Protein AF-A0A7X4BN79-F1 (afdb_monomer)

Structure (mmCIF, N/CA/C/O backbone):
data_AF-A0A7X4BN79-F1
#
_entry.id   AF-A0A7X4BN79-F1
#
loop_
_atom_site.group_PDB
_atom_site.id
_atom_site.type_symbol
_atom_site.label_atom_id
_atom_site.label_alt_id
_atom_site.label_comp_id
_atom_site.label_asym_id
_atom_site.label_entity_id
_atom_site.label_seq_id
_atom_site.pdbx_PDB_ins_code
_atom_site.Cartn_x
_atom_site.Cartn_y
_atom_site.Cartn_z
_atom_site.occupancy
_atom_site.B_iso_or_equiv
_atom_site.auth_seq_id
_atom_site.auth_comp_id
_atom_site.auth_asym_id
_atom_site.auth_atom_id
_atom_site.pdbx_PDB_model_num
ATOM 1 N N . MET A 1 1 ? 29.590 -3.305 -6.736 1.00 46.19 1 MET A N 1
ATOM 2 C CA . MET A 1 1 ? 28.223 -2.754 -6.629 1.00 46.19 1 MET A CA 1
ATOM 3 C C . MET A 1 1 ? 27.799 -2.898 -5.186 1.00 46.19 1 MET A C 1
ATOM 5 O O . MET A 1 1 ? 28.196 -3.879 -4.569 1.00 46.19 1 MET A O 1
ATOM 9 N N . ASP A 1 2 ? 27.095 -1.911 -4.641 1.00 60.75 2 ASP A N 1
ATOM 10 C CA . ASP A 1 2 ? 26.641 -1.957 -3.252 1.00 60.75 2 ASP A CA 1
ATOM 11 C C . ASP A 1 2 ? 25.696 -3.155 -3.046 1.00 60.75 2 ASP A C 1
ATOM 13 O O . ASP A 1 2 ? 24.818 -3.398 -3.881 1.00 60.75 2 ASP A O 1
ATOM 17 N N . ASN A 1 3 ? 25.885 -3.915 -1.963 1.00 74.88 3 ASN A N 1
ATOM 18 C CA . ASN A 1 3 ? 25.123 -5.138 -1.662 1.00 74.88 3 ASN A CA 1
ATOM 19 C C . ASN A 1 3 ? 23.605 -4.853 -1.661 1.00 74.88 3 ASN A C 1
ATOM 21 O O . ASN A 1 3 ? 22.794 -5.664 -2.099 1.00 74.88 3 ASN A O 1
ATOM 25 N N . TYR A 1 4 ? 23.219 -3.638 -1.263 1.00 79.62 4 TYR A N 1
ATOM 26 C CA . TYR A 1 4 ? 21.832 -3.183 -1.265 1.00 79.62 4 TYR A CA 1
ATOM 27 C C . TYR A 1 4 ? 21.208 -3.062 -2.667 1.00 79.62 4 TYR A C 1
ATOM 29 O O . TYR A 1 4 ? 20.082 -3.519 -2.884 1.00 79.62 4 TYR A O 1
ATOM 37 N N . GLN A 1 5 ? 21.916 -2.467 -3.632 1.00 80.50 5 GLN A N 1
ATOM 38 C CA . GLN A 1 5 ? 21.390 -2.284 -4.991 1.00 80.50 5 GLN A CA 1
ATOM 39 C C . GLN A 1 5 ? 21.230 -3.624 -5.711 1.00 80.50 5 GLN A C 1
ATOM 41 O O . GLN A 1 5 ? 20.248 -3.833 -6.424 1.00 80.50 5 GLN A O 1
ATOM 46 N N . GLN A 1 6 ? 22.169 -4.547 -5.492 1.00 84.81 6 GLN A N 1
ATOM 47 C CA . GLN A 1 6 ? 22.072 -5.899 -6.029 1.00 84.81 6 GLN A CA 1
ATOM 48 C C . GLN A 1 6 ? 20.862 -6.645 -5.450 1.00 84.81 6 GLN A C 1
ATOM 50 O O . GLN A 1 6 ? 20.043 -7.145 -6.215 1.00 84.81 6 GLN A O 1
ATOM 55 N N . ARG A 1 7 ? 20.682 -6.633 -4.124 1.00 85.12 7 ARG A N 1
ATOM 56 C CA . ARG A 1 7 ? 19.516 -7.255 -3.472 1.00 85.12 7 ARG A CA 1
ATOM 57 C C . ARG A 1 7 ? 18.189 -6.640 -3.919 1.00 85.12 7 ARG A C 1
ATOM 59 O O . ARG A 1 7 ? 17.209 -7.351 -4.107 1.00 85.12 7 ARG A O 1
ATOM 66 N N . SER A 1 8 ? 18.150 -5.322 -4.119 1.00 87.94 8 SER A N 1
ATOM 67 C CA . SER A 1 8 ? 16.956 -4.636 -4.637 1.00 87.94 8 SER A CA 1
ATOM 68 C C . SER A 1 8 ? 16.609 -5.110 -6.050 1.00 87.94 8 SER A C 1
ATOM 70 O O . SER A 1 8 ? 15.438 -5.312 -6.366 1.00 87.94 8 SER A O 1
ATOM 72 N N . ARG A 1 9 ? 17.627 -5.346 -6.888 1.00 90.56 9 ARG A N 1
ATOM 73 C CA . ARG A 1 9 ? 17.457 -5.916 -8.228 1.00 90.56 9 ARG A CA 1
ATOM 74 C C . ARG A 1 9 ? 16.974 -7.365 -8.181 1.00 90.56 9 ARG A C 1
ATOM 76 O O . ARG A 1 9 ? 16.072 -7.708 -8.934 1.00 90.56 9 ARG A O 1
ATOM 83 N N . GLU A 1 10 ? 17.542 -8.193 -7.310 1.00 90.38 10 GLU A N 1
ATOM 84 C CA . GLU A 1 10 ? 17.120 -9.589 -7.128 1.00 90.38 10 GLU A CA 1
ATOM 85 C C . GLU A 1 10 ? 15.660 -9.676 -6.654 1.00 90.38 10 GLU A C 1
ATOM 87 O O . GLU A 1 10 ? 14.883 -10.472 -7.180 1.00 90.38 10 GLU A O 1
ATOM 92 N N . LEU A 1 11 ? 15.253 -8.809 -5.721 1.00 91.50 11 LEU A N 1
ATOM 93 C CA . LEU A 1 11 ? 13.864 -8.722 -5.267 1.00 91.50 11 LEU A CA 1
ATOM 94 C C . LEU A 1 11 ? 12.917 -8.275 -6.392 1.00 91.50 11 LEU A C 1
ATOM 96 O O . LEU A 1 11 ? 11.863 -8.879 -6.573 1.00 91.50 11 LEU A O 1
ATOM 100 N N . ALA A 1 12 ? 13.298 -7.258 -7.171 1.00 92.81 12 ALA A N 1
ATOM 101 C CA . ALA A 1 12 ? 12.530 -6.833 -8.340 1.00 92.81 12 ALA A CA 1
ATOM 102 C C . ALA A 1 12 ? 12.382 -7.966 -9.365 1.00 92.81 12 ALA A C 1
ATOM 104 O O . ALA A 1 12 ? 11.285 -8.202 -9.858 1.00 92.81 12 ALA A O 1
ATOM 105 N N . GLN A 1 13 ? 13.461 -8.700 -9.645 1.00 92.44 13 GLN A N 1
ATOM 106 C CA . GLN A 1 13 ? 13.437 -9.826 -10.575 1.00 92.44 13 GLN A CA 1
ATOM 107 C C . GLN A 1 13 ? 12.489 -10.940 -10.114 1.00 92.44 13 GLN A C 1
ATOM 109 O O . GLN A 1 13 ? 11.755 -11.475 -10.933 1.00 92.44 13 GLN A O 1
ATOM 114 N N . ARG A 1 14 ? 12.464 -11.264 -8.815 1.00 92.94 14 ARG A N 1
ATOM 115 C CA . ARG A 1 14 ? 11.519 -12.247 -8.255 1.00 92.94 14 ARG A CA 1
ATOM 116 C C . ARG A 1 14 ? 10.070 -11.767 -8.279 1.00 92.94 14 ARG A C 1
ATOM 118 O O . ARG A 1 14 ? 9.158 -12.572 -8.436 1.00 92.94 14 ARG A O 1
ATOM 125 N N . PHE A 1 15 ? 9.852 -10.466 -8.092 1.00 93.31 15 PHE A N 1
ATOM 126 C CA . PHE A 1 15 ? 8.513 -9.887 -8.122 1.00 93.31 15 PHE A CA 1
ATOM 127 C C . PHE A 1 15 ? 7.919 -9.884 -9.533 1.00 93.31 15 PHE A C 1
ATOM 129 O O . PHE A 1 15 ? 6.741 -10.202 -9.694 1.00 93.31 15 PHE A O 1
ATOM 136 N N . LEU A 1 16 ? 8.705 -9.489 -10.537 1.00 94.00 16 LEU A N 1
ATOM 137 C CA . LEU A 1 16 ? 8.272 -9.343 -11.926 1.00 94.00 16 LEU A CA 1
ATOM 138 C C . LEU A 1 16 ? 7.924 -10.702 -12.542 1.00 94.00 16 LEU A C 1
ATOM 140 O O . LEU A 1 16 ? 8.756 -11.600 -12.577 1.00 94.00 16 LEU A O 1
ATOM 144 N N . GLN A 1 17 ? 6.712 -10.835 -13.081 1.00 92.56 17 GLN A N 1
ATOM 145 C CA . GLN A 1 17 ? 6.265 -12.068 -13.739 1.00 92.56 17 GLN A CA 1
ATOM 146 C C . GLN A 1 17 ? 5.991 -11.868 -15.227 1.00 92.56 17 GLN A C 1
ATOM 148 O O . GLN A 1 17 ? 6.150 -12.804 -16.010 1.00 92.56 17 GLN A O 1
ATOM 153 N N . THR A 1 18 ? 5.576 -10.664 -15.630 1.00 94.25 18 THR A N 1
ATOM 154 C CA . THR A 1 18 ? 5.052 -10.421 -16.979 1.00 94.25 18 THR A CA 1
ATOM 155 C C . THR A 1 18 ? 5.588 -9.141 -17.616 1.00 94.25 18 THR A C 1
ATOM 157 O O . THR A 1 18 ? 5.612 -8.069 -17.007 1.00 94.25 18 THR A O 1
ATOM 160 N N . ALA A 1 19 ? 5.955 -9.243 -18.890 1.00 94.62 19 ALA A N 1
ATOM 161 C CA . ALA A 1 19 ? 6.278 -8.126 -19.761 1.00 94.62 19 ALA A CA 1
ATOM 162 C C . ALA A 1 19 ? 5.465 -8.219 -21.059 1.00 94.62 19 ALA A C 1
ATOM 164 O O . ALA A 1 19 ? 5.173 -9.314 -21.547 1.00 94.62 19 ALA A O 1
ATOM 165 N N . VAL A 1 20 ? 5.107 -7.075 -21.637 1.00 93.44 20 VAL A N 1
ATOM 166 C CA . VAL A 1 20 ? 4.515 -7.018 -22.977 1.00 93.44 20 VAL A CA 1
ATOM 167 C C . VAL A 1 20 ? 5.289 -6.057 -23.863 1.00 93.44 20 VAL A C 1
ATOM 169 O O . VAL A 1 20 ? 5.589 -4.937 -23.457 1.00 93.44 20 VAL A O 1
ATOM 172 N N . VAL A 1 21 ? 5.595 -6.493 -25.080 1.00 92.31 21 VAL A N 1
ATOM 173 C CA . VAL A 1 21 ? 6.185 -5.672 -26.136 1.00 92.31 21 VAL A CA 1
ATOM 174 C C . VAL A 1 21 ? 5.104 -5.372 -27.166 1.00 92.31 21 VAL A C 1
ATOM 176 O O . VAL A 1 21 ? 4.491 -6.287 -27.718 1.00 92.31 21 VAL A O 1
ATOM 179 N N . VAL A 1 22 ? 4.863 -4.091 -27.420 1.00 89.19 22 VAL A N 1
ATOM 180 C CA . VAL A 1 22 ? 3.901 -3.626 -28.418 1.00 89.19 22 VAL A CA 1
ATOM 181 C C . VAL A 1 22 ? 4.666 -3.061 -29.608 1.00 89.19 22 VAL A C 1
ATOM 183 O O . VAL A 1 22 ? 5.315 -2.022 -29.488 1.00 89.19 22 VAL A O 1
ATOM 186 N N . ASP A 1 23 ? 4.580 -3.757 -30.742 1.00 84.44 23 ASP A N 1
ATOM 187 C CA . ASP A 1 23 ? 5.214 -3.382 -32.012 1.00 84.44 23 ASP A CA 1
ATOM 188 C C . ASP A 1 23 ? 4.282 -3.722 -33.192 1.00 84.44 23 ASP A C 1
ATOM 190 O O . ASP A 1 23 ? 3.639 -4.775 -33.225 1.00 84.44 23 ASP A O 1
ATOM 194 N N . ASP A 1 24 ? 4.221 -2.839 -34.187 1.00 73.19 24 ASP A N 1
ATOM 195 C CA . ASP A 1 24 ? 3.476 -3.032 -35.436 1.00 73.19 24 ASP A CA 1
ATOM 196 C C . ASP A 1 24 ? 3.992 -4.215 -36.258 1.00 73.19 24 ASP A C 1
ATOM 198 O O . ASP A 1 24 ? 3.230 -4.840 -36.996 1.00 73.19 24 ASP A O 1
ATOM 202 N N . LYS A 1 25 ? 5.286 -4.530 -36.136 1.00 64.56 25 LYS A N 1
ATOM 203 C CA . LYS A 1 25 ? 5.960 -5.591 -36.900 1.00 64.56 25 LYS A CA 1
ATOM 204 C C . LYS A 1 25 ? 6.226 -6.851 -36.078 1.00 64.56 25 LYS A C 1
ATOM 206 O O . LYS A 1 25 ? 7.009 -7.694 -36.495 1.00 64.56 25 LYS A O 1
ATOM 211 N N . ALA A 1 26 ? 5.503 -7.013 -34.970 1.00 53.38 26 ALA A N 1
ATOM 212 C CA . ALA A 1 26 ? 5.593 -8.110 -34.003 1.00 53.38 26 ALA A CA 1
ATOM 213 C C . ALA A 1 26 ? 5.410 -9.543 -34.546 1.00 53.38 26 ALA A C 1
ATOM 215 O O . ALA A 1 26 ? 5.510 -10.498 -33.771 1.00 53.38 26 ALA A O 1
ATOM 216 N N . TYR A 1 27 ? 5.146 -9.735 -35.841 1.00 51.75 27 TYR A N 1
ATOM 217 C CA . TYR A 1 27 ? 5.262 -11.065 -36.415 1.00 51.75 27 TYR A CA 1
ATOM 218 C C . TYR A 1 27 ? 6.731 -11.458 -36.349 1.00 51.75 27 TYR A C 1
ATOM 220 O O . TYR A 1 27 ? 7.568 -10.892 -37.054 1.00 51.75 27 TYR A O 1
ATOM 228 N N . MET A 1 28 ? 7.027 -12.457 -35.508 1.00 45.34 28 MET A N 1
ATOM 229 C CA . MET A 1 28 ? 8.225 -13.263 -35.696 1.00 45.34 28 MET A CA 1
ATOM 230 C C . MET A 1 28 ? 8.321 -13.532 -37.189 1.00 45.34 28 MET A C 1
ATOM 232 O O . MET A 1 28 ? 7.304 -13.858 -37.811 1.00 45.34 28 MET A O 1
ATOM 236 N N . ALA A 1 29 ? 9.505 -13.350 -37.763 1.00 39.25 29 ALA A N 1
ATOM 237 C CA . ALA A 1 29 ? 9.776 -13.901 -39.069 1.00 39.25 29 ALA A CA 1
ATOM 238 C C . ALA A 1 29 ? 9.535 -15.413 -38.947 1.00 39.25 29 ALA A C 1
ATOM 240 O O . ALA A 1 29 ? 10.438 -16.165 -38.596 1.00 39.25 29 ALA A O 1
ATOM 241 N N . LEU A 1 30 ? 8.288 -15.854 -39.172 1.00 34.09 30 LEU A N 1
ATOM 242 C CA . LEU A 1 30 ? 8.013 -17.152 -39.748 1.00 34.09 30 LEU A CA 1
ATOM 243 C C . LEU A 1 30 ? 8.994 -17.191 -40.892 1.00 34.09 30 LEU A C 1
ATOM 245 O O . LEU A 1 30 ? 8.946 -16.278 -41.727 1.00 34.09 30 LEU A O 1
ATOM 249 N N . GLU A 1 31 ? 9.954 -18.110 -40.774 1.00 37.31 31 GLU A N 1
ATOM 250 C CA . GLU A 1 31 ? 11.039 -18.319 -41.717 1.00 37.31 31 GLU A CA 1
ATOM 251 C C . GLU A 1 31 ? 10.537 -17.877 -43.073 1.00 37.31 31 GLU A C 1
ATOM 253 O O . GLU A 1 31 ? 9.531 -18.420 -43.542 1.00 37.31 31 GLU A O 1
ATOM 258 N N . GLN A 1 32 ? 11.126 -16.790 -43.594 1.00 35.88 32 GLN A N 1
ATOM 259 C CA . GLN A 1 32 ? 10.788 -16.314 -44.923 1.00 35.88 32 GLN A CA 1
ATOM 260 C C . GLN A 1 32 ? 10.707 -17.556 -45.772 1.00 35.88 32 GLN A C 1
ATOM 262 O O . GLN A 1 32 ? 11.681 -18.309 -45.814 1.00 35.88 32 GLN A O 1
ATOM 267 N N . ASP A 1 33 ? 9.510 -17.782 -46.304 1.00 36.81 33 ASP A N 1
ATOM 268 C CA . ASP A 1 33 ? 9.202 -18.831 -47.241 1.00 36.81 33 ASP A CA 1
ATOM 269 C C . ASP A 1 33 ? 10.417 -18.931 -48.158 1.00 36.81 33 ASP A C 1
ATOM 271 O O . ASP A 1 33 ? 10.628 -18.081 -49.028 1.00 36.81 33 ASP A O 1
ATOM 275 N N . ASN A 1 34 ? 11.269 -19.934 -47.919 1.00 43.09 34 ASN A N 1
ATOM 276 C CA . ASN A 1 34 ? 12.250 -20.380 -48.888 1.00 43.09 34 ASN A CA 1
ATOM 277 C C . ASN A 1 34 ? 11.426 -21.100 -49.957 1.00 43.09 34 ASN A C 1
ATOM 279 O O . ASN A 1 34 ? 11.611 -22.288 -50.222 1.00 43.09 34 ASN A O 1
ATOM 283 N N . GLY A 1 35 ? 10.464 -20.376 -50.536 1.00 41.34 35 GLY A N 1
ATOM 284 C CA . GLY A 1 35 ? 9.802 -20.735 -51.756 1.00 41.34 35 GLY A CA 1
ATOM 285 C C . GLY A 1 35 ? 10.939 -20.983 -52.734 1.00 41.34 35 GLY A C 1
ATOM 286 O O . GLY A 1 35 ? 11.839 -20.141 -52.837 1.00 41.34 35 GLY A O 1
ATOM 287 N N . PRO A 1 36 ? 10.983 -22.162 -53.367 1.00 44.84 36 PRO A N 1
ATOM 288 C CA . PRO A 1 36 ? 12.120 -22.558 -54.173 1.00 44.84 36 PRO A CA 1
ATOM 289 C C . PRO A 1 36 ? 12.396 -21.465 -55.205 1.00 44.84 36 PRO A C 1
ATOM 291 O O . PRO A 1 36 ? 11.591 -21.206 -56.099 1.00 44.84 36 PRO A O 1
ATOM 294 N N . THR A 1 37 ? 13.538 -20.796 -55.068 1.00 48.88 37 THR A N 1
ATOM 295 C CA . THR A 1 37 ? 14.035 -19.820 -56.033 1.00 48.88 37 THR A CA 1
ATOM 296 C C . THR A 1 37 ? 14.620 -20.579 -57.215 1.00 48.88 37 THR A C 1
ATOM 298 O O . THR A 1 37 ? 15.827 -20.678 -57.404 1.00 48.88 37 THR A O 1
ATOM 301 N N . GLY A 1 38 ? 13.737 -21.164 -58.020 1.00 56.00 38 GLY A N 1
ATOM 302 C CA . GLY A 1 38 ? 14.101 -21.760 -59.295 1.00 56.00 38 GLY A CA 1
ATOM 303 C C . GLY A 1 38 ? 12.988 -22.625 -59.883 1.00 56.00 38 GLY A C 1
ATOM 304 O O . GLY A 1 38 ? 12.274 -23.295 -59.136 1.00 56.00 38 GLY A O 1
ATOM 305 N N . PRO A 1 39 ? 12.825 -22.648 -61.218 1.00 54.62 39 PRO A N 1
ATOM 306 C CA . PRO A 1 39 ? 12.016 -23.676 -61.856 1.00 54.62 39 PRO A CA 1
ATOM 307 C C . PRO A 1 39 ? 12.595 -25.055 -61.515 1.00 54.62 39 PRO A C 1
ATOM 309 O O . PRO A 1 39 ? 13.812 -25.234 -61.471 1.00 54.62 39 PRO A O 1
ATOM 312 N N . VAL A 1 40 ? 11.720 -26.030 -61.273 1.00 49.50 40 VAL A N 1
ATOM 313 C CA . VAL A 1 40 ? 12.104 -27.425 -61.033 1.00 49.50 40 VAL A CA 1
ATOM 314 C C . VAL A 1 40 ? 12.862 -27.938 -62.261 1.00 49.50 40 VAL A C 1
ATOM 316 O O . VAL A 1 40 ? 12.280 -28.085 -63.334 1.00 49.50 40 VAL A O 1
ATOM 319 N N . VAL A 1 41 ? 14.164 -28.184 -62.113 1.00 58.03 41 VAL A N 1
ATOM 320 C CA . VAL A 1 41 ? 15.000 -28.817 -63.139 1.00 58.03 41 VAL A CA 1
ATOM 321 C C . VAL A 1 41 ? 15.097 -30.305 -62.815 1.00 58.03 41 VAL A C 1
ATOM 323 O O . VAL A 1 41 ? 15.499 -30.678 -61.713 1.00 58.03 41 VAL A O 1
ATOM 326 N N . GLU A 1 42 ? 14.726 -31.161 -63.767 1.00 45.97 42 GLU A N 1
ATOM 327 C CA . GLU A 1 42 ? 14.923 -32.607 -63.644 1.00 45.97 42 GLU A CA 1
ATOM 328 C C . GLU A 1 42 ? 16.422 -32.934 -63.498 1.00 45.97 42 GLU A C 1
ATOM 330 O O . GLU A 1 42 ? 17.254 -32.377 -64.223 1.00 45.97 42 GLU A O 1
ATOM 335 N N . PRO A 1 43 ? 16.805 -33.835 -62.576 1.00 38.03 43 PRO A N 1
ATOM 336 C CA . PRO A 1 43 ? 18.206 -34.125 -62.315 1.00 38.03 43 PRO A CA 1
ATOM 337 C C . PRO A 1 43 ? 18.831 -34.849 -63.515 1.00 38.03 43 PRO A C 1
ATOM 339 O O . PRO A 1 43 ? 18.621 -36.043 -63.725 1.00 38.03 43 PRO A O 1
ATOM 342 N N . SER A 1 44 ? 19.639 -34.127 -64.294 1.00 38.41 44 SER A N 1
ATOM 343 C CA . SER A 1 44 ? 20.489 -34.717 -65.328 1.00 38.41 44 SER A CA 1
ATOM 344 C C . SER A 1 44 ? 21.827 -35.165 -64.733 1.00 38.41 44 SER A C 1
ATOM 346 O O . SER A 1 44 ? 22.442 -34.510 -63.890 1.00 38.41 44 SER A O 1
ATOM 348 N N . ARG A 1 45 ? 22.258 -36.358 -65.140 1.00 43.25 45 ARG A N 1
ATOM 349 C CA . ARG A 1 45 ? 23.421 -37.060 -64.599 1.00 43.25 45 ARG A CA 1
ATOM 350 C C . ARG A 1 45 ? 24.692 -36.588 -65.309 1.00 43.25 45 ARG A C 1
ATOM 352 O O . ARG A 1 45 ? 25.137 -37.230 -66.254 1.00 43.25 45 ARG A O 1
ATOM 359 N N . SER A 1 46 ? 25.305 -35.508 -64.831 1.00 33.22 46 SER A N 1
ATOM 360 C CA . SER A 1 46 ? 26.700 -35.179 -65.161 1.00 33.22 46 SER A CA 1
ATOM 361 C C . SER A 1 46 ? 27.371 -34.357 -64.061 1.00 33.22 46 SER A C 1
ATOM 363 O O . SER A 1 46 ? 26.846 -33.350 -63.598 1.00 33.22 46 SER A O 1
ATOM 365 N N . GLN A 1 47 ? 28.545 -34.830 -63.646 1.00 41.75 47 GLN A N 1
ATOM 366 C CA . GLN A 1 47 ? 29.450 -34.209 -62.681 1.00 41.75 47 GLN A CA 1
ATOM 367 C C . GLN A 1 47 ? 29.951 -32.857 -63.209 1.00 41.75 47 GLN A C 1
ATOM 369 O O . GLN A 1 47 ? 30.361 -32.793 -64.361 1.00 41.75 47 GLN A O 1
ATOM 374 N N . THR A 1 48 ? 29.948 -31.801 -62.388 1.00 30.44 48 THR A N 1
ATOM 375 C CA . THR A 1 48 ? 31.139 -31.086 -61.869 1.00 30.44 48 THR A CA 1
ATOM 376 C C . THR A 1 48 ? 30.644 -29.982 -60.921 1.00 30.44 48 THR A C 1
ATOM 378 O O . THR A 1 48 ? 29.867 -29.125 -61.328 1.00 30.44 48 THR A O 1
ATOM 381 N N . ALA A 1 49 ? 31.065 -29.996 -59.654 1.00 31.94 49 ALA A N 1
ATOM 382 C CA . ALA A 1 49 ? 30.793 -28.911 -58.713 1.00 31.94 49 ALA A CA 1
ATOM 383 C C . ALA A 1 49 ? 31.876 -27.831 -58.861 1.00 31.94 49 ALA A C 1
ATOM 385 O O . ALA A 1 49 ? 33.040 -28.084 -58.552 1.00 31.94 49 ALA A O 1
ATOM 386 N N . SER A 1 50 ? 31.503 -26.635 -59.316 1.00 31.39 50 SER A N 1
ATOM 387 C CA . SER A 1 50 ? 32.330 -25.430 -59.208 1.00 31.39 50 SER A CA 1
ATOM 388 C C . SER A 1 50 ? 31.662 -24.471 -58.229 1.00 31.39 50 SER A C 1
ATOM 390 O O . SER A 1 50 ? 30.600 -23.925 -58.519 1.00 31.39 50 SER A O 1
ATOM 392 N N . GLY A 1 51 ? 32.266 -24.301 -57.053 1.00 37.09 51 GLY A N 1
ATOM 393 C CA . GLY A 1 51 ? 31.807 -23.342 -56.056 1.00 37.09 51 GLY A CA 1
ATOM 394 C C . GLY A 1 51 ? 31.990 -21.908 -56.546 1.00 37.09 51 GLY A C 1
ATOM 395 O O . GLY A 1 51 ? 33.092 -21.517 -56.931 1.00 37.09 51 GLY A O 1
ATOM 396 N N . GLN A 1 52 ? 30.920 -21.120 -56.484 1.00 29.45 52 GLN A N 1
ATOM 397 C CA . GLN A 1 52 ? 30.988 -19.666 -56.522 1.00 29.45 52 GLN A CA 1
ATOM 398 C C . GLN A 1 52 ? 30.327 -19.109 -55.262 1.00 29.45 52 GLN A C 1
ATOM 400 O O . GLN A 1 52 ? 29.152 -19.331 -54.989 1.00 29.45 52 GLN A O 1
ATOM 405 N N . ASN A 1 53 ? 31.160 -18.428 -54.474 1.00 35.53 53 ASN A N 1
ATOM 406 C CA . ASN A 1 53 ? 30.776 -17.550 -53.380 1.00 35.53 53 ASN A CA 1
ATOM 407 C C . ASN A 1 53 ? 29.969 -16.378 -53.947 1.00 35.53 53 ASN A C 1
ATOM 409 O O . ASN A 1 53 ? 30.569 -15.424 -54.445 1.00 35.53 53 ASN A O 1
ATOM 413 N N . ASP A 1 54 ? 28.648 -16.408 -53.796 1.00 28.98 54 ASP A N 1
ATOM 414 C CA . ASP A 1 54 ? 27.807 -15.232 -54.004 1.00 28.98 54 ASP A CA 1
ATOM 415 C C . ASP A 1 54 ? 27.292 -14.687 -52.669 1.00 28.98 54 ASP A C 1
ATOM 417 O O . ASP A 1 54 ? 26.337 -15.157 -52.063 1.00 28.98 54 ASP A O 1
ATOM 421 N N . ARG A 1 55 ? 28.057 -13.693 -52.206 1.00 28.25 55 ARG A N 1
ATOM 422 C CA . ARG A 1 55 ? 27.644 -12.435 -51.571 1.00 28.25 55 ARG A CA 1
ATOM 423 C C . ARG A 1 55 ? 26.251 -12.426 -50.922 1.00 28.25 55 ARG A C 1
ATOM 425 O O . ARG A 1 55 ? 25.240 -12.274 -51.599 1.00 28.25 55 ARG A O 1
ATOM 432 N N . ASN A 1 56 ? 26.255 -12.395 -49.586 1.00 26.05 56 ASN A N 1
ATOM 433 C CA . ASN A 1 56 ? 25.142 -11.921 -48.759 1.00 26.05 56 ASN A CA 1
ATOM 434 C C . ASN A 1 56 ? 24.533 -10.631 -49.346 1.00 26.05 56 ASN A C 1
ATOM 436 O O . ASN A 1 56 ? 25.255 -9.633 -49.470 1.00 26.05 56 ASN A O 1
ATOM 440 N N . PRO A 1 57 ? 23.224 -10.588 -49.646 1.00 29.98 57 PRO A N 1
ATOM 441 C CA . PRO A 1 57 ? 22.539 -9.327 -49.856 1.00 29.98 57 PRO A CA 1
ATOM 442 C C . PRO A 1 57 ? 22.510 -8.584 -48.519 1.00 29.98 57 PRO A C 1
ATOM 444 O O . PRO A 1 57 ? 22.072 -9.118 -47.500 1.00 29.98 57 PRO A O 1
ATOM 447 N N . ALA A 1 58 ? 23.003 -7.348 -48.515 1.00 28.61 58 ALA A N 1
ATOM 448 C CA . ALA A 1 58 ? 22.894 -6.447 -47.381 1.00 28.61 58 ALA A CA 1
ATOM 449 C C . ALA A 1 58 ? 21.410 -6.226 -47.045 1.00 28.61 58 ALA A C 1
ATOM 451 O O . ALA A 1 58 ? 20.701 -5.521 -47.764 1.00 28.61 58 ALA A O 1
ATOM 452 N N . GLY A 1 59 ? 20.944 -6.828 -45.951 1.00 29.08 59 GLY A N 1
ATOM 453 C CA . GLY A 1 59 ? 19.615 -6.583 -45.409 1.00 29.08 59 GLY A CA 1
ATOM 454 C C . GLY A 1 59 ? 19.466 -5.111 -45.033 1.00 29.08 59 GLY A C 1
ATOM 455 O O . GLY A 1 59 ? 20.088 -4.631 -44.088 1.00 29.08 59 GLY A O 1
ATOM 456 N N . HIS A 1 60 ? 18.640 -4.379 -45.777 1.00 28.86 60 HIS A N 1
ATOM 457 C CA . HIS A 1 60 ? 18.120 -3.083 -45.351 1.00 28.86 60 HIS A CA 1
ATOM 458 C C . HIS A 1 60 ? 17.086 -3.309 -44.240 1.00 28.86 60 HIS A C 1
ATOM 460 O O . HIS A 1 60 ? 15.880 -3.313 -44.477 1.00 28.86 60 HIS A O 1
ATOM 466 N N . GLY A 1 61 ? 17.566 -3.514 -43.012 1.00 32.88 61 GLY A N 1
ATOM 467 C CA . GLY A 1 61 ? 16.740 -3.421 -41.814 1.00 32.88 61 GLY A CA 1
ATOM 468 C C . GLY A 1 61 ? 16.283 -1.975 -41.633 1.00 32.88 61 GLY A C 1
ATOM 469 O O . GLY A 1 61 ? 17.093 -1.078 -41.405 1.00 32.88 61 GLY A O 1
ATOM 470 N N . SER A 1 62 ? 14.984 -1.724 -41.784 1.00 39.16 62 SER A N 1
ATOM 471 C CA . SER A 1 62 ? 14.379 -0.429 -41.464 1.00 39.16 62 SER A CA 1
ATOM 472 C C . SER A 1 62 ? 14.701 -0.060 -40.010 1.00 39.16 62 SER A C 1
ATOM 474 O O . SER A 1 62 ? 14.377 -0.827 -39.106 1.00 39.16 62 SER A O 1
ATOM 476 N N . ARG A 1 63 ? 15.273 1.135 -39.781 1.00 41.72 63 ARG A N 1
ATOM 477 C CA . ARG A 1 63 ? 15.598 1.726 -38.458 1.00 41.72 63 ARG A CA 1
ATOM 478 C C . ARG A 1 63 ? 14.421 1.793 -37.464 1.00 41.72 63 ARG A C 1
ATOM 480 O O . ARG A 1 63 ? 14.611 2.194 -36.320 1.00 41.72 63 ARG A O 1
ATOM 487 N N . HIS A 1 64 ? 13.220 1.418 -37.897 1.00 46.62 64 HIS A N 1
ATOM 488 C CA . HIS A 1 64 ? 11.978 1.548 -37.147 1.00 46.62 64 HIS A CA 1
ATOM 489 C C . HIS A 1 64 ? 11.378 0.215 -36.679 1.00 46.62 64 HIS A C 1
ATOM 491 O O . HIS A 1 64 ? 10.427 0.259 -35.922 1.00 46.62 64 HIS A O 1
ATOM 497 N N . SER A 1 65 ? 11.909 -0.957 -37.053 1.00 55.12 65 SER A N 1
ATOM 498 C CA . SER A 1 65 ? 11.392 -2.245 -36.539 1.00 55.12 65 SER A CA 1
ATOM 499 C C . SER A 1 65 ? 12.045 -2.601 -35.202 1.00 55.12 65 SER A C 1
ATOM 501 O O . SER A 1 65 ? 13.241 -2.356 -35.040 1.00 55.12 65 SER A O 1
ATOM 503 N N . LEU A 1 66 ? 11.304 -3.144 -34.234 1.00 60.22 66 LEU A N 1
ATOM 504 C CA . LEU A 1 66 ? 11.890 -3.800 -33.063 1.00 60.22 66 LEU A CA 1
ATOM 505 C C . LEU A 1 66 ? 12.059 -5.291 -33.384 1.00 60.22 66 LEU A C 1
ATOM 507 O O . LEU A 1 66 ? 11.091 -5.964 -33.717 1.00 60.22 66 LEU A O 1
ATOM 511 N N . ASP A 1 67 ? 13.279 -5.825 -33.303 1.00 67.81 67 ASP A N 1
ATOM 512 C CA . ASP A 1 67 ? 13.441 -7.281 -33.294 1.00 67.81 67 ASP A CA 1
ATOM 513 C C . ASP A 1 67 ? 13.025 -7.792 -31.911 1.00 67.81 67 ASP A C 1
ATOM 515 O O . ASP A 1 67 ? 13.720 -7.585 -30.913 1.00 67.81 67 ASP A O 1
ATOM 519 N N . ALA A 1 68 ? 11.839 -8.392 -31.835 1.00 72.69 68 ALA A N 1
ATOM 520 C CA . ALA A 1 68 ? 11.268 -8.841 -30.574 1.00 72.69 68 ALA A CA 1
ATOM 521 C C . ALA A 1 68 ? 11.955 -10.105 -30.025 1.00 72.69 68 ALA A C 1
ATOM 523 O O . ALA A 1 68 ? 11.885 -10.351 -28.821 1.00 72.69 68 ALA A O 1
ATOM 524 N N . GLY A 1 69 ? 12.647 -10.888 -30.864 1.00 78.38 69 GLY A N 1
ATOM 525 C CA . GLY A 1 69 ? 13.294 -12.141 -30.459 1.00 78.38 69 GLY A CA 1
ATOM 526 C C . GLY A 1 69 ? 14.330 -11.963 -29.337 1.00 78.38 69 GLY A C 1
ATOM 527 O O . GLY A 1 69 ? 14.195 -12.594 -28.285 1.00 78.38 69 GLY A O 1
ATOM 528 N N . PRO A 1 70 ? 15.325 -11.070 -29.494 1.00 83.94 70 PRO A N 1
ATOM 529 C CA . PRO A 1 70 ? 16.307 -10.765 -28.452 1.00 83.94 70 PRO A CA 1
ATOM 530 C C . PRO A 1 70 ? 15.683 -10.285 -27.135 1.00 83.94 70 PRO A C 1
ATOM 532 O O . PRO A 1 70 ? 16.143 -10.672 -26.061 1.00 83.94 70 PRO A O 1
ATOM 535 N N . VAL A 1 71 ? 14.618 -9.478 -27.209 1.00 86.00 71 VAL A N 1
ATOM 536 C CA . VAL A 1 71 ? 13.905 -8.959 -26.030 1.00 86.00 71 VAL A CA 1
ATOM 537 C C . VAL A 1 71 ? 13.195 -10.094 -25.287 1.00 86.00 71 VAL A C 1
ATOM 539 O O . VAL A 1 71 ? 13.295 -10.184 -24.065 1.00 86.00 71 VAL A O 1
ATOM 542 N N . ILE A 1 72 ? 12.510 -10.986 -26.013 1.00 87.38 72 ILE A N 1
ATOM 543 C CA . ILE A 1 72 ? 11.836 -12.162 -25.441 1.00 87.38 72 ILE A CA 1
ATOM 544 C C . ILE A 1 72 ? 12.844 -13.076 -24.742 1.00 87.38 72 ILE A C 1
ATOM 546 O O . ILE A 1 72 ? 12.629 -13.444 -23.588 1.00 87.38 72 ILE A O 1
ATOM 550 N N . ASN A 1 73 ? 13.945 -13.416 -25.418 1.00 87.62 73 ASN A N 1
ATOM 551 C CA . ASN A 1 73 ? 14.961 -14.314 -24.867 1.00 87.62 73 ASN A CA 1
ATOM 552 C C . ASN A 1 73 ? 15.578 -13.735 -23.588 1.00 87.62 73 ASN A C 1
ATOM 554 O O . ASN A 1 73 ? 15.668 -14.429 -22.579 1.00 87.62 73 ASN A O 1
ATOM 558 N N . SER A 1 74 ? 15.909 -12.443 -23.596 1.00 91.00 74 SER A N 1
ATOM 559 C CA . SER A 1 74 ? 16.491 -11.761 -22.438 1.00 91.00 74 SER A CA 1
ATOM 560 C C . SER A 1 74 ? 15.506 -11.642 -21.260 1.00 91.00 74 SER A C 1
ATOM 562 O O . SER A 1 74 ? 15.891 -11.865 -20.113 1.00 91.00 74 SER A O 1
ATOM 564 N N . PHE A 1 75 ? 14.206 -11.411 -21.498 1.00 93.94 75 PHE A N 1
ATOM 565 C CA . PHE A 1 75 ? 13.199 -11.525 -20.429 1.00 93.94 75 PHE A CA 1
ATOM 566 C C . PHE A 1 75 ? 13.061 -12.960 -19.896 1.00 93.94 75 PHE A C 1
ATOM 568 O O . PHE A 1 75 ? 12.959 -13.149 -18.683 1.00 93.94 75 PHE A O 1
ATOM 575 N N . SER A 1 76 ? 13.108 -13.966 -20.774 1.00 91.62 76 SER A N 1
ATOM 576 C CA . SER A 1 76 ? 13.023 -15.376 -20.378 1.00 91.62 76 SER A CA 1
ATOM 577 C C . SER A 1 76 ? 14.196 -15.799 -19.491 1.00 91.62 76 SER A C 1
ATOM 579 O O . SER A 1 76 ? 13.987 -16.525 -18.521 1.00 91.62 76 SER A O 1
ATOM 581 N N . GLU A 1 77 ? 15.416 -15.335 -19.778 1.00 92.38 77 GLU A N 1
ATOM 582 C CA . GLU A 1 77 ? 16.598 -15.561 -18.929 1.00 92.38 77 GLU A CA 1
ATOM 583 C C . GLU A 1 77 ? 16.445 -14.939 -17.533 1.00 92.38 77 GLU A C 1
ATOM 585 O O . GLU A 1 77 ? 16.998 -15.440 -16.553 1.00 92.38 77 GLU A O 1
ATOM 590 N N . LEU A 1 78 ? 15.655 -13.868 -17.425 1.00 91.75 78 LEU A N 1
ATOM 591 C CA . LEU A 1 78 ? 15.342 -13.204 -16.163 1.00 91.75 78 LEU A CA 1
ATOM 592 C C . LEU A 1 78 ? 14.156 -13.842 -15.420 1.00 91.75 78 LEU A C 1
ATOM 594 O O . LEU A 1 78 ? 13.873 -13.424 -14.298 1.00 91.75 78 LEU A O 1
ATOM 598 N N . GLY A 1 79 ? 13.498 -14.855 -15.996 1.00 89.81 79 GLY A N 1
ATOM 599 C CA . GLY A 1 79 ? 12.318 -15.509 -15.418 1.00 89.81 79 GLY A CA 1
ATOM 600 C C . GLY A 1 79 ? 11.006 -14.748 -15.638 1.00 89.81 79 GLY A C 1
ATOM 601 O O . GLY A 1 79 ? 10.013 -15.049 -14.981 1.00 89.81 79 GLY A O 1
ATOM 602 N N . VAL A 1 80 ? 10.990 -13.776 -16.555 1.00 93.00 80 VAL A N 1
ATOM 603 C CA . VAL A 1 80 ? 9.822 -12.944 -16.867 1.00 93.00 80 VAL A CA 1
ATOM 604 C C . VAL A 1 80 ? 9.184 -13.424 -18.168 1.00 93.00 80 VAL A C 1
ATOM 606 O O . VAL A 1 80 ? 9.842 -13.523 -19.204 1.00 93.00 80 VAL A O 1
ATOM 609 N N . VAL A 1 81 ? 7.877 -13.685 -18.144 1.00 93.00 81 VAL A N 1
ATOM 610 C CA . VAL A 1 81 ? 7.121 -14.069 -19.341 1.00 93.00 81 VAL A CA 1
ATOM 611 C C . VAL A 1 81 ? 6.909 -12.836 -20.217 1.00 93.00 81 VAL A C 1
ATOM 613 O O . VAL A 1 81 ? 6.229 -11.896 -19.809 1.00 93.00 81 VAL A O 1
ATOM 616 N N . CYS A 1 82 ? 7.463 -12.843 -21.430 1.00 92.38 82 CYS A N 1
ATOM 617 C CA . CYS A 1 82 ? 7.325 -11.749 -22.391 1.00 92.38 82 CYS A CA 1
ATOM 618 C C . CYS A 1 82 ? 6.353 -12.116 -23.519 1.00 92.38 82 CYS A C 1
ATOM 620 O O . CYS A 1 82 ? 6.603 -13.049 -24.283 1.00 92.38 82 CYS A O 1
ATOM 622 N N . GLY A 1 83 ? 5.248 -11.378 -23.631 1.00 89.50 83 GLY A N 1
ATOM 623 C CA . GLY A 1 83 ? 4.329 -11.460 -24.768 1.00 89.50 83 GLY A CA 1
ATOM 624 C C . GLY A 1 83 ? 4.595 -10.352 -25.785 1.00 89.50 83 GLY A C 1
ATOM 625 O O . GLY A 1 83 ? 4.855 -9.216 -25.400 1.00 89.50 83 GLY A O 1
ATOM 626 N N . VAL A 1 84 ? 4.480 -10.648 -27.079 1.00 88.19 84 VAL A N 1
ATOM 627 C CA . VAL A 1 84 ? 4.568 -9.633 -28.143 1.00 88.19 84 VAL A CA 1
ATOM 628 C C . VAL A 1 84 ? 3.197 -9.478 -28.786 1.00 88.19 84 VAL A C 1
ATOM 630 O O . VAL A 1 84 ? 2.561 -10.471 -29.140 1.00 88.19 84 VAL A O 1
ATOM 633 N N . VAL A 1 85 ? 2.715 -8.242 -28.898 1.00 86.94 85 VAL A N 1
ATOM 634 C CA . VAL A 1 85 ? 1.352 -7.950 -29.350 1.00 86.94 85 VAL A CA 1
ATOM 635 C C . VAL A 1 85 ? 1.369 -6.835 -30.387 1.00 86.94 85 VAL A C 1
ATOM 637 O O . VAL A 1 85 ? 1.888 -5.751 -30.135 1.00 86.94 85 VAL A O 1
ATOM 640 N N . SER A 1 86 ? 0.738 -7.071 -31.538 1.00 82.94 86 SER A N 1
ATOM 641 C CA . SER A 1 86 ? 0.482 -6.008 -32.514 1.00 82.94 86 SER A CA 1
ATOM 642 C C . SER A 1 86 ? -0.638 -5.075 -32.036 1.00 82.94 86 SER A C 1
ATOM 644 O O . SER A 1 86 ? -1.613 -5.558 -31.451 1.00 82.94 86 SER A O 1
ATOM 646 N N . PRO A 1 87 ? -0.568 -3.757 -32.299 1.00 80.75 87 PRO A N 1
ATOM 647 C CA . PRO A 1 87 ? -1.584 -2.806 -31.854 1.00 80.75 87 PRO A CA 1
ATOM 648 C C . PRO A 1 87 ? -3.002 -3.109 -32.362 1.00 80.75 87 PRO A C 1
ATOM 650 O O . PRO A 1 87 ? -3.355 -2.838 -33.512 1.00 80.75 87 PRO A O 1
ATOM 653 N N . ALA A 1 88 ? -3.855 -3.587 -31.464 1.00 81.38 88 ALA A N 1
ATOM 654 C CA . ALA A 1 88 ? -5.272 -3.885 -31.641 1.00 81.38 88 ALA A CA 1
ATOM 655 C C . ALA A 1 88 ? -6.075 -3.369 -30.433 1.00 81.38 88 ALA A C 1
ATOM 657 O O . ALA A 1 88 ? -5.507 -2.932 -29.431 1.00 81.38 88 ALA A O 1
ATOM 658 N N . ASP A 1 89 ? -7.405 -3.440 -30.496 1.00 75.31 89 ASP A N 1
ATOM 659 C CA . ASP A 1 89 ? -8.252 -2.992 -29.380 1.00 75.31 89 ASP A CA 1
ATOM 660 C C . ASP A 1 89 ? -8.014 -3.821 -28.102 1.00 75.31 89 ASP A C 1
ATOM 662 O O . ASP A 1 89 ? -8.091 -3.296 -26.992 1.00 75.31 89 ASP A O 1
ATOM 666 N N . SER A 1 90 ? -7.635 -5.097 -28.246 1.00 79.88 90 SER A N 1
ATOM 667 C CA . SER A 1 90 ? -7.287 -5.994 -27.135 1.00 79.88 90 SER A CA 1
ATOM 668 C C . SER A 1 90 ? -5.921 -5.714 -26.501 1.00 79.88 90 SER A C 1
ATOM 670 O O . SER A 1 90 ? -5.669 -6.190 -25.396 1.00 79.88 90 SER A O 1
ATOM 672 N N . THR A 1 91 ? -5.038 -4.949 -27.157 1.00 85.06 91 THR A N 1
ATOM 673 C CA . THR A 1 91 ? -3.680 -4.659 -26.656 1.00 85.06 91 THR A CA 1
ATOM 674 C C . THR A 1 91 ? -3.723 -3.967 -25.301 1.00 85.06 91 THR A C 1
ATOM 676 O O . THR A 1 91 ? -2.908 -4.267 -24.430 1.00 85.06 91 THR A O 1
ATOM 679 N N . LEU A 1 92 ? -4.716 -3.098 -25.096 1.00 87.06 92 LEU A N 1
ATOM 680 C CA . LEU A 1 92 ? -4.905 -2.412 -23.828 1.00 87.06 92 LEU A CA 1
ATOM 681 C C . LEU A 1 92 ? -5.108 -3.421 -22.687 1.00 87.06 92 LEU A C 1
ATOM 683 O O . LEU A 1 92 ? -4.410 -3.337 -21.689 1.00 87.06 92 LEU A O 1
ATOM 687 N N . GLU A 1 93 ? -5.973 -4.424 -22.849 1.00 85.62 93 GLU A N 1
ATOM 688 C CA . GLU A 1 93 ? -6.232 -5.434 -21.809 1.00 85.62 93 GLU A CA 1
ATOM 689 C C . GLU A 1 93 ? -4.999 -6.283 -21.468 1.00 85.62 93 GLU A C 1
ATOM 691 O O . GLU A 1 93 ? -4.825 -6.685 -20.316 1.00 85.62 93 GLU A O 1
ATOM 696 N N . THR A 1 94 ? -4.111 -6.524 -22.436 1.00 86.50 94 THR A N 1
ATOM 697 C CA . THR A 1 94 ? -2.825 -7.185 -22.174 1.00 86.50 94 THR A CA 1
ATOM 698 C C . THR A 1 94 ? -1.881 -6.273 -21.394 1.00 86.50 94 THR A C 1
ATOM 700 O O . THR A 1 94 ? -1.320 -6.701 -20.387 1.00 86.50 94 THR A O 1
ATOM 703 N N . MET A 1 95 ? -1.759 -5.002 -21.795 1.00 88.50 95 MET A N 1
ATOM 704 C CA . MET A 1 95 ? -0.946 -4.000 -21.088 1.00 88.50 95 MET A CA 1
ATOM 705 C C . MET A 1 95 ? -1.414 -3.781 -19.645 1.00 88.50 95 MET A C 1
ATOM 707 O O . MET A 1 95 ? -0.603 -3.554 -18.749 1.00 88.50 95 MET A O 1
ATOM 711 N N . LYS A 1 96 ? -2.722 -3.896 -19.392 1.00 86.19 96 LYS A N 1
ATOM 712 C CA . LYS A 1 96 ? -3.288 -3.794 -18.042 1.00 86.19 96 LYS A CA 1
ATOM 713 C C . LYS A 1 96 ? -2.795 -4.892 -17.097 1.00 86.19 96 LYS A C 1
ATOM 715 O O . LYS A 1 96 ? -2.684 -4.662 -15.894 1.00 86.19 96 LYS A O 1
ATOM 720 N N . LYS A 1 97 ? -2.496 -6.080 -17.624 1.00 86.50 97 LYS A N 1
ATOM 721 C CA . LYS A 1 97 ? -2.083 -7.251 -16.836 1.00 86.50 97 LYS A CA 1
ATOM 722 C C . LYS A 1 97 ? -0.568 -7.400 -16.700 1.00 86.50 97 LYS A C 1
ATOM 724 O O . LYS A 1 97 ? -0.138 -8.231 -15.911 1.00 86.50 97 LYS A O 1
ATOM 729 N N . SER A 1 98 ? 0.217 -6.632 -17.454 1.00 90.19 98 SER A N 1
ATOM 730 C CA . SER A 1 98 ? 1.679 -6.712 -17.437 1.00 90.19 98 SER A CA 1
ATOM 731 C C . SER A 1 98 ? 2.315 -5.839 -16.353 1.00 90.19 98 SER A C 1
ATOM 733 O O . SER A 1 98 ? 1.889 -4.694 -16.161 1.00 90.19 98 SER A O 1
ATOM 735 N N . ASP A 1 99 ? 3.383 -6.339 -15.722 1.00 92.56 99 ASP A N 1
ATOM 736 C CA . ASP A 1 99 ? 4.217 -5.560 -14.795 1.00 92.56 99 ASP A CA 1
ATOM 737 C C . ASP A 1 99 ? 5.109 -4.547 -15.553 1.00 92.56 99 ASP A C 1
ATOM 739 O O . ASP A 1 99 ? 5.315 -3.416 -15.095 1.00 92.56 99 ASP A O 1
ATOM 743 N N . ILE A 1 100 ? 5.607 -4.940 -16.736 1.00 94.50 100 ILE A N 1
ATOM 744 C CA . ILE A 1 100 ? 6.410 -4.105 -17.645 1.00 94.50 100 ILE A CA 1
ATOM 745 C C . ILE A 1 100 ? 5.729 -3.995 -19.014 1.00 94.50 100 ILE A C 1
ATOM 747 O O . ILE A 1 100 ? 5.358 -4.997 -19.620 1.00 94.50 100 ILE A O 1
ATOM 751 N N . VAL A 1 101 ? 5.631 -2.777 -19.543 1.00 94.00 101 VAL A N 1
ATOM 752 C CA . VAL A 1 101 ? 5.173 -2.514 -20.915 1.00 94.00 101 VAL A CA 1
ATOM 753 C C . VAL A 1 101 ? 6.313 -1.885 -21.701 1.00 94.00 101 VAL A C 1
ATOM 755 O O . VAL A 1 101 ? 6.840 -0.863 -21.282 1.00 94.00 101 VAL A O 1
ATOM 758 N N . VAL A 1 102 ? 6.662 -2.439 -22.857 1.00 94.12 102 VAL A N 1
ATOM 759 C CA . VAL A 1 102 ? 7.592 -1.842 -23.821 1.00 94.12 102 VAL A CA 1
ATOM 760 C C . VAL A 1 102 ? 6.796 -1.423 -25.050 1.00 94.12 102 VAL A C 1
ATOM 762 O O . VAL A 1 102 ? 6.183 -2.260 -25.707 1.00 94.12 102 VAL A O 1
ATOM 765 N N . LEU A 1 103 ? 6.782 -0.129 -25.353 1.00 92.25 103 LEU A N 1
ATOM 766 C CA . LEU A 1 103 ? 6.114 0.439 -26.520 1.00 92.25 103 LEU A CA 1
ATOM 767 C C . LEU A 1 103 ? 7.168 0.916 -27.515 1.00 92.25 103 LEU A C 1
ATOM 769 O O . LEU A 1 103 ? 8.049 1.694 -27.137 1.00 92.25 103 LEU A O 1
ATOM 773 N N . ASP A 1 104 ? 7.047 0.524 -28.784 1.00 89.69 104 ASP A N 1
ATOM 774 C CA . ASP A 1 104 ? 7.686 1.315 -29.837 1.00 89.69 104 ASP A CA 1
ATOM 775 C C . ASP A 1 104 ? 7.047 2.714 -29.850 1.00 89.69 104 ASP A C 1
ATOM 777 O O . ASP A 1 104 ? 5.837 2.864 -29.674 1.00 89.69 104 ASP A O 1
ATOM 781 N N . TRP A 1 105 ? 7.851 3.765 -30.006 1.00 89.81 105 TRP A N 1
ATOM 782 C CA . TRP A 1 105 ? 7.324 5.129 -30.077 1.00 89.81 105 TRP A CA 1
ATOM 783 C C . TRP A 1 105 ? 6.400 5.320 -31.282 1.00 89.81 105 TRP A C 1
ATOM 785 O O . TRP A 1 105 ? 5.394 6.028 -31.196 1.00 89.81 105 TRP A O 1
ATOM 795 N N . PHE A 1 106 ? 6.714 4.650 -32.387 1.00 84.81 106 PHE A N 1
ATOM 796 C CA . PHE A 1 106 ? 5.991 4.756 -33.642 1.00 84.81 106 PHE A CA 1
ATOM 797 C C . PHE A 1 106 ? 5.121 3.520 -33.875 1.00 84.81 106 PHE A C 1
ATOM 799 O O . PHE A 1 106 ? 5.521 2.597 -34.575 1.00 84.81 106 PHE A O 1
ATOM 806 N N . LEU A 1 107 ? 3.917 3.539 -33.297 1.00 81.62 107 LEU A N 1
ATOM 807 C CA . LEU A 1 107 ? 2.872 2.539 -33.527 1.00 81.62 107 LEU A CA 1
ATOM 808 C C . LEU A 1 107 ? 1.888 3.006 -34.609 1.00 81.62 107 LEU A C 1
ATOM 810 O O . LEU A 1 107 ? 1.667 4.204 -34.768 1.00 81.62 107 LEU A O 1
ATOM 814 N N . ARG A 1 108 ? 1.264 2.050 -35.297 1.00 71.00 108 ARG A N 1
ATOM 815 C CA . ARG A 1 108 ? 0.394 2.157 -36.477 1.00 71.00 108 ARG A CA 1
ATOM 816 C C . ARG A 1 108 ? 0.822 3.214 -37.497 1.00 71.00 108 ARG A C 1
ATOM 818 O O . ARG A 1 108 ? 0.592 4.409 -37.315 1.00 71.00 108 ARG A O 1
ATOM 825 N N . ASP A 1 109 ? 1.372 2.759 -38.621 1.00 67.56 109 ASP A N 1
ATOM 826 C CA . ASP A 1 109 ? 1.773 3.601 -39.762 1.00 67.56 109 ASP A CA 1
ATOM 827 C C . ASP A 1 109 ? 2.809 4.685 -39.402 1.00 67.56 109 ASP A C 1
ATOM 829 O O . ASP A 1 109 ? 2.942 5.697 -40.090 1.00 67.56 109 ASP A O 1
ATOM 833 N N . GLY A 1 110 ? 3.558 4.483 -38.313 1.00 70.88 110 GLY A N 1
ATOM 834 C CA . GLY A 1 110 ? 4.568 5.430 -37.856 1.00 70.88 110 GLY A CA 1
ATOM 835 C C . GLY A 1 110 ? 4.000 6.694 -37.205 1.00 70.88 110 GLY A C 1
ATOM 836 O O . GLY A 1 110 ? 4.611 7.757 -37.320 1.00 70.88 110 GLY A O 1
ATOM 837 N N . ASN A 1 111 ? 2.839 6.617 -36.540 1.00 78.06 111 ASN A N 1
ATOM 838 C CA . ASN A 1 111 ? 2.196 7.777 -35.924 1.00 78.06 111 ASN A CA 1
ATOM 839 C C . ASN A 1 111 ? 2.353 7.801 -34.385 1.00 78.06 111 ASN A C 1
ATOM 841 O O . ASN A 1 111 ? 1.687 7.036 -33.681 1.00 78.06 111 ASN A O 1
ATOM 845 N N . PRO A 1 112 ? 3.116 8.755 -33.818 1.00 84.25 112 PRO A N 1
ATOM 846 C CA . PRO A 1 112 ? 3.332 8.833 -32.371 1.00 84.25 112 PRO A CA 1
ATOM 847 C C . PRO A 1 112 ? 2.048 9.155 -31.586 1.00 84.25 112 PRO A C 1
ATOM 849 O O . PRO A 1 112 ? 1.929 8.821 -30.407 1.00 84.25 112 PRO A O 1
ATOM 852 N N . GLN A 1 113 ? 1.026 9.734 -32.234 1.00 86.44 113 GLN A N 1
ATOM 853 C CA . GLN A 1 113 ? -0.263 10.003 -31.588 1.00 86.44 113 GLN A CA 1
ATOM 854 C C . GLN A 1 113 ? -0.991 8.728 -31.162 1.00 86.44 113 GLN A C 1
ATOM 856 O O . GLN A 1 113 ? -1.797 8.774 -30.230 1.00 86.44 113 GLN A O 1
ATOM 861 N N . TYR A 1 114 ? -0.754 7.596 -31.834 1.00 86.44 114 TYR A N 1
ATOM 862 C CA . TYR A 1 114 ? -1.363 6.336 -31.423 1.00 86.44 114 TYR A CA 1
ATOM 863 C C . TYR A 1 114 ? -0.791 5.876 -30.079 1.00 86.44 114 TYR A C 1
ATOM 865 O O . TYR A 1 114 ? -1.553 5.579 -29.158 1.00 86.44 114 TYR A O 1
ATOM 873 N N . THR A 1 115 ? 0.536 5.903 -29.942 1.00 89.69 115 THR A N 1
ATOM 874 C CA . THR A 1 115 ? 1.259 5.590 -28.701 1.00 89.69 115 THR A CA 1
ATOM 875 C C . THR A 1 115 ? 0.807 6.491 -27.556 1.00 89.69 115 THR A C 1
ATOM 877 O O . THR A 1 115 ? 0.475 5.996 -26.480 1.00 89.69 115 THR A O 1
ATOM 880 N N . LEU A 1 116 ? 0.687 7.800 -27.806 1.00 89.69 116 LEU A N 1
ATOM 881 C CA . LEU A 1 116 ? 0.189 8.770 -26.825 1.00 89.69 116 LEU A CA 1
ATOM 882 C C . LEU A 1 116 ? -1.249 8.470 -26.374 1.00 89.69 116 LEU A C 1
ATOM 884 O O . LEU A 1 116 ? -1.519 8.439 -25.176 1.00 89.69 116 LEU A O 1
ATOM 888 N N . LYS A 1 117 ? -2.168 8.180 -27.306 1.00 88.38 117 LYS A N 1
ATOM 889 C CA . LYS A 1 117 ? -3.557 7.806 -26.974 1.00 88.38 117 LYS A CA 1
ATOM 890 C C . LYS A 1 117 ? -3.641 6.491 -26.206 1.00 88.38 117 LYS A C 1
ATOM 892 O O . LYS A 1 117 ? -4.499 6.337 -25.340 1.00 88.38 117 LYS A O 1
ATOM 897 N N . LEU A 1 118 ? -2.797 5.519 -26.546 1.00 88.00 118 LEU A N 1
ATOM 898 C CA . LEU A 1 118 ? -2.752 4.232 -25.859 1.00 88.00 118 LEU A CA 1
ATOM 899 C C . LEU A 1 118 ? -2.238 4.398 -24.425 1.00 88.00 118 LEU A C 1
ATOM 901 O O . LEU A 1 118 ? -2.836 3.848 -23.502 1.00 88.00 118 LEU A O 1
ATOM 905 N N . LEU A 1 119 ? -1.193 5.207 -24.240 1.00 88.19 119 LEU A N 1
ATOM 906 C CA . LEU A 1 119 ? -0.664 5.571 -22.929 1.00 88.19 119 LEU A CA 1
ATOM 907 C C . LEU A 1 119 ? -1.710 6.321 -22.095 1.00 88.19 119 LEU A C 1
ATOM 909 O O . LEU A 1 119 ? -1.947 5.962 -20.947 1.00 88.19 119 LEU A O 1
ATOM 913 N N . GLU A 1 120 ? -2.396 7.302 -22.682 1.00 87.06 120 GLU A N 1
ATOM 914 C CA . GLU A 1 120 ? -3.482 8.029 -22.021 1.00 87.06 120 GLU A CA 1
ATOM 915 C C . GLU A 1 120 ? -4.597 7.073 -21.562 1.00 87.06 120 GLU A C 1
ATOM 917 O O . GLU A 1 120 ? -5.017 7.126 -20.408 1.00 87.06 120 GLU A O 1
ATOM 922 N N . LYS A 1 121 ? -5.043 6.151 -22.427 1.00 86.50 121 LYS A N 1
ATOM 923 C CA . LYS A 1 121 ? -6.063 5.148 -22.076 1.00 86.50 121 LYS A CA 1
ATOM 924 C C . LYS A 1 121 ? -5.609 4.197 -20.971 1.00 86.50 121 LYS A C 1
ATOM 926 O O . LYS A 1 121 ? -6.420 3.862 -20.111 1.00 86.50 121 LYS A O 1
ATOM 931 N N . LEU A 1 122 ? -4.350 3.759 -21.005 1.00 85.38 122 LEU A N 1
ATOM 932 C CA . LEU A 1 122 ? -3.777 2.886 -19.980 1.00 85.38 122 LEU A CA 1
ATOM 933 C C . LEU A 1 122 ? -3.746 3.587 -18.617 1.00 85.38 122 LEU A C 1
ATOM 935 O O . LEU A 1 122 ? -4.087 2.984 -17.609 1.00 85.38 122 LEU A O 1
ATOM 939 N N . LEU A 1 123 ? -3.369 4.866 -18.589 1.00 81.62 123 LEU A N 1
ATOM 940 C CA . LEU A 1 123 ? -3.185 5.609 -17.343 1.00 81.62 123 LEU A CA 1
ATOM 941 C C . LEU A 1 123 ? -4.476 6.237 -16.793 1.00 81.62 123 LEU A C 1
ATOM 943 O O . LEU A 1 123 ? -4.568 6.470 -15.591 1.00 81.62 123 LEU A O 1
ATOM 947 N N . LYS A 1 124 ? -5.491 6.496 -17.630 1.00 75.56 124 LYS A N 1
ATOM 948 C CA . LYS A 1 124 ? -6.778 7.081 -17.199 1.00 75.56 124 LYS A CA 1
ATOM 949 C C . LYS A 1 124 ? -7.800 6.077 -16.655 1.00 75.56 124 LYS A C 1
ATOM 951 O O . LYS A 1 124 ? -8.826 6.510 -16.133 1.00 75.56 124 LYS A O 1
ATOM 956 N N . GLY A 1 125 ? -7.581 4.766 -16.771 1.00 64.69 125 GLY A N 1
ATOM 957 C CA . GLY A 1 125 ? -8.535 3.767 -16.273 1.00 64.69 125 GLY A CA 1
ATOM 958 C C . GLY A 1 125 ? -8.823 3.935 -14.772 1.00 64.69 125 GLY A C 1
ATOM 959 O O . GLY A 1 125 ? -7.906 3.838 -13.962 1.00 64.69 125 GLY A O 1
ATOM 960 N N . GLU A 1 126 ? -10.089 4.156 -14.378 1.00 52.31 126 GLU A N 1
ATOM 961 C CA . GLU A 1 126 ? -10.493 4.372 -12.967 1.00 52.31 126 GLU A CA 1
ATOM 962 C C . GLU A 1 126 ? -10.066 3.225 -12.025 1.00 52.31 126 GLU A C 1
ATOM 964 O O . GLU A 1 126 ? -9.844 3.446 -10.839 1.00 52.31 126 GLU A O 1
ATOM 969 N N . SER A 1 127 ? -9.912 1.999 -12.539 1.00 51.59 127 SER A N 1
ATOM 970 C CA . SER A 1 127 ? -9.425 0.837 -11.780 1.00 51.59 127 SER A CA 1
ATOM 971 C C . SER A 1 127 ? -7.898 0.765 -11.633 1.00 51.59 127 SER A C 1
ATOM 973 O O . SER A 1 127 ? -7.406 -0.066 -10.875 1.00 51.59 127 SER A O 1
ATOM 975 N N . GLU A 1 128 ? -7.146 1.594 -12.362 1.00 53.50 128 GLU A N 1
ATOM 976 C CA . GLU A 1 128 ? -5.692 1.468 -12.564 1.00 53.50 128 GLU A CA 1
ATOM 977 C C . GLU A 1 128 ? -4.855 2.591 -11.960 1.00 53.50 128 GLU A C 1
ATOM 979 O O . GLU A 1 128 ? -3.629 2.505 -11.972 1.00 53.50 128 GLU A O 1
ATOM 984 N N . GLN A 1 129 ? -5.480 3.582 -11.321 1.00 55.03 129 GLN A N 1
ATOM 985 C CA . GLN A 1 129 ? -4.772 4.670 -10.630 1.00 55.03 129 GLN A CA 1
ATOM 986 C C . GLN A 1 129 ? -3.830 4.187 -9.500 1.00 55.03 129 GLN A C 1
ATOM 988 O O . GLN A 1 129 ? -3.107 4.982 -8.916 1.00 55.03 129 GLN A O 1
ATOM 993 N N . ASN A 1 130 ? -3.801 2.884 -9.186 1.00 58.78 130 ASN A N 1
ATOM 994 C CA . ASN A 1 130 ? -2.939 2.292 -8.159 1.00 58.78 130 ASN A CA 1
ATOM 995 C C . ASN A 1 130 ? -2.092 1.095 -8.636 1.00 58.78 130 ASN A C 1
ATOM 997 O O . ASN A 1 130 ? -1.501 0.415 -7.795 1.00 58.78 130 ASN A O 1
ATOM 1001 N N . SER A 1 131 ? -2.023 0.793 -9.941 1.00 68.75 131 SER A N 1
ATOM 1002 C CA . SER A 1 131 ? -1.170 -0.305 -10.424 1.00 68.75 131 SER A CA 1
ATOM 1003 C C . SER A 1 131 ? 0.286 0.146 -10.551 1.00 68.75 131 SER A C 1
ATOM 1005 O O . SER A 1 131 ? 0.592 1.047 -11.332 1.00 68.75 131 SER A O 1
ATOM 1007 N N . LEU A 1 132 ? 1.186 -0.509 -9.816 1.00 81.75 132 LEU A N 1
ATOM 1008 C CA . LEU A 1 132 ? 2.630 -0.353 -9.978 1.00 81.75 132 LEU A CA 1
ATOM 1009 C C . LEU A 1 132 ? 3.050 -0.946 -11.330 1.00 81.75 132 LEU A C 1
ATOM 1011 O O . LEU A 1 132 ? 3.006 -2.162 -11.504 1.00 81.75 132 LEU A O 1
ATOM 1015 N N . ARG A 1 133 ? 3.440 -0.093 -12.280 1.00 87.00 133 ARG A N 1
ATOM 1016 C CA . ARG A 1 133 ? 3.826 -0.500 -13.638 1.00 87.00 133 ARG A CA 1
ATOM 1017 C C . ARG A 1 133 ? 5.005 0.327 -14.136 1.00 87.00 133 ARG A C 1
ATOM 1019 O O . ARG A 1 133 ? 5.030 1.547 -13.959 1.00 87.00 133 ARG A O 1
ATOM 1026 N N . LEU A 1 134 ? 5.952 -0.340 -14.793 1.00 93.44 134 LEU A N 1
ATOM 1027 C CA . LEU A 1 134 ? 7.029 0.319 -15.527 1.00 93.44 134 LEU A CA 1
ATOM 1028 C C . LEU A 1 134 ? 6.697 0.320 -17.020 1.00 93.44 134 LEU A C 1
ATOM 1030 O O . LEU A 1 134 ? 6.458 -0.732 -17.612 1.00 93.44 134 LEU A O 1
ATOM 1034 N N . ILE A 1 135 ? 6.691 1.500 -17.632 1.00 93.94 135 ILE A N 1
ATOM 1035 C CA . ILE A 1 135 ? 6.451 1.668 -19.066 1.00 93.94 135 ILE A CA 1
ATOM 1036 C C . ILE A 1 135 ? 7.751 2.131 -19.714 1.00 93.94 135 ILE A C 1
ATOM 1038 O O . ILE A 1 135 ? 8.326 3.128 -19.300 1.00 93.94 135 ILE A O 1
ATOM 1042 N N . SER A 1 136 ? 8.211 1.435 -20.742 1.00 95.56 136 SER A N 1
ATOM 1043 C CA . SER A 1 136 ? 9.357 1.820 -21.550 1.00 95.56 136 SER A CA 1
ATOM 1044 C C . SER A 1 136 ? 8.894 2.301 -22.914 1.00 95.56 136 SER A C 1
ATOM 1046 O O . SER A 1 136 ? 8.192 1.579 -23.617 1.00 95.56 136 SER A O 1
ATOM 1048 N N . ILE A 1 137 ? 9.307 3.506 -23.297 1.00 95.00 137 ILE A N 1
ATOM 1049 C CA . ILE A 1 137 ? 9.235 3.967 -24.683 1.00 95.00 137 ILE A CA 1
ATOM 1050 C C . ILE A 1 137 ? 10.576 3.656 -25.333 1.00 95.00 137 ILE A C 1
ATOM 1052 O O . ILE A 1 137 ? 11.602 4.210 -24.928 1.00 95.00 137 ILE A O 1
ATOM 1056 N N . TYR A 1 138 ? 10.565 2.779 -26.333 1.00 92.50 138 TYR A N 1
ATOM 1057 C CA . TYR A 1 138 ? 11.752 2.371 -27.071 1.00 92.50 138 TYR A CA 1
ATOM 1058 C C . TYR A 1 138 ? 11.703 2.928 -28.493 1.00 92.50 138 TYR A C 1
ATOM 1060 O O . TYR A 1 138 ? 10.823 2.585 -29.275 1.00 92.50 138 TYR A O 1
ATOM 1068 N N . THR A 1 139 ? 12.625 3.830 -28.834 1.00 91.06 139 THR A N 1
ATOM 1069 C CA . THR A 1 139 ? 12.516 4.648 -30.053 1.00 91.06 139 THR A CA 1
ATOM 1070 C C . THR A 1 139 ? 13.777 4.639 -30.909 1.00 91.06 139 THR A C 1
ATOM 1072 O O . THR A 1 139 ? 14.890 4.557 -30.404 1.00 91.06 139 THR A O 1
ATOM 1075 N N . GLY A 1 140 ? 13.617 4.774 -32.226 1.00 87.88 140 GLY A N 1
ATOM 1076 C CA . GLY A 1 140 ? 14.722 5.058 -33.152 1.00 87.88 140 GLY A CA 1
ATOM 1077 C C . GLY A 1 140 ? 15.090 6.548 -33.252 1.00 87.88 140 GLY A C 1
ATOM 1078 O O . GLY A 1 140 ? 15.922 6.912 -34.082 1.00 87.88 140 GLY A O 1
ATOM 1079 N N . GLU A 1 141 ? 14.454 7.425 -32.468 1.00 87.19 141 GLU A N 1
ATOM 1080 C CA . GLU A 1 141 ? 14.668 8.878 -32.498 1.00 87.19 141 GLU A CA 1
ATOM 1081 C C . GLU A 1 141 ? 15.779 9.338 -31.546 1.00 87.19 141 GLU A C 1
ATOM 1083 O O . GLU A 1 141 ? 15.885 8.879 -30.411 1.00 87.19 141 GLU A O 1
ATOM 1088 N N . ALA A 1 142 ? 16.545 10.350 -31.964 1.00 88.06 142 ALA A N 1
ATOM 1089 C CA . ALA A 1 142 ? 17.533 11.002 -31.099 1.00 88.06 142 ALA A CA 1
ATOM 1090 C C . ALA A 1 142 ? 16.919 12.032 -30.124 1.00 88.06 142 ALA A C 1
ATOM 1092 O O . ALA A 1 142 ? 17.571 12.463 -29.171 1.00 88.06 142 ALA A O 1
ATOM 1093 N N . ARG A 1 143 ? 15.663 12.444 -30.349 1.00 90.12 143 ARG A N 1
ATOM 1094 C CA . ARG A 1 143 ? 14.991 13.559 -29.655 1.00 90.12 143 ARG A CA 1
ATOM 1095 C C . ARG A 1 143 ? 14.273 13.122 -28.370 1.00 90.12 143 ARG A C 1
ATOM 1097 O O . ARG A 1 143 ? 13.129 13.498 -28.133 1.00 90.12 143 ARG A O 1
ATOM 1104 N N . LEU A 1 144 ? 14.941 12.348 -27.510 1.00 90.50 144 LEU A N 1
ATOM 1105 C CA . LEU A 1 144 ? 14.330 11.793 -26.286 1.00 90.50 144 LEU A CA 1
ATOM 1106 C C . LEU A 1 144 ? 13.694 12.866 -25.384 1.00 90.50 144 LEU A C 1
ATOM 1108 O O . LEU A 1 144 ? 12.615 12.659 -24.839 1.00 90.50 144 LEU A O 1
ATOM 1112 N N . ARG A 1 145 ? 14.332 14.037 -25.271 1.00 92.44 145 ARG A N 1
ATOM 1113 C CA . ARG A 1 145 ? 13.832 15.143 -24.439 1.00 92.44 145 ARG A CA 1
ATOM 1114 C C . ARG A 1 145 ? 12.504 15.715 -24.938 1.00 92.44 145 ARG A C 1
ATOM 1116 O O . ARG A 1 145 ? 11.673 16.089 -24.121 1.00 92.44 145 ARG A O 1
ATOM 1123 N N . GLU A 1 146 ? 12.321 15.779 -26.255 1.00 92.12 146 GLU A N 1
ATOM 1124 C CA . GLU A 1 146 ? 11.089 16.282 -26.875 1.00 92.12 146 GLU A CA 1
ATOM 1125 C C . GLU A 1 146 ? 9.958 15.264 -26.709 1.00 92.12 146 GLU A C 1
ATOM 1127 O O . GLU A 1 146 ? 8.867 15.634 -26.290 1.00 92.12 146 GLU A O 1
ATOM 1132 N N . ILE A 1 147 ? 10.252 13.973 -26.906 1.00 91.88 147 ILE A N 1
ATOM 1133 C CA . ILE A 1 147 ? 9.304 12.877 -26.645 1.00 91.88 147 ILE A CA 1
ATOM 1134 C C . ILE A 1 147 ? 8.845 12.901 -25.179 1.00 91.88 147 ILE A C 1
ATOM 1136 O O . ILE A 1 147 ? 7.659 12.740 -24.895 1.00 91.88 147 ILE A O 1
ATOM 1140 N N . CYS A 1 148 ? 9.764 13.147 -24.240 1.00 92.81 148 CYS A N 1
ATOM 1141 C CA . CYS A 1 148 ? 9.428 13.305 -22.826 1.00 92.81 148 CYS A CA 1
ATOM 1142 C C . CYS A 1 148 ? 8.434 14.460 -22.606 1.00 92.81 148 CYS A C 1
ATOM 1144 O O . CYS A 1 148 ? 7.409 14.263 -21.952 1.00 92.81 148 CYS A O 1
ATOM 1146 N N . ASP A 1 149 ? 8.695 15.637 -23.185 1.00 92.12 149 ASP A N 1
ATOM 1147 C CA . ASP A 1 149 ? 7.797 16.793 -23.079 1.00 92.12 149 ASP A CA 1
ATOM 1148 C C . ASP A 1 149 ? 6.415 16.507 -23.715 1.00 92.12 149 ASP A C 1
ATOM 1150 O O . ASP A 1 149 ? 5.386 16.875 -23.146 1.00 92.12 149 ASP A O 1
ATOM 1154 N N . GLU A 1 150 ? 6.359 15.812 -24.857 1.00 91.94 150 GLU A N 1
ATOM 1155 C CA . GLU A 1 150 ? 5.106 15.402 -25.516 1.00 91.94 150 GLU A CA 1
ATOM 1156 C C . GLU A 1 150 ? 4.254 14.475 -24.633 1.00 91.94 150 GLU A C 1
ATOM 1158 O O . GLU A 1 150 ? 3.039 14.674 -24.501 1.00 91.94 150 GLU A O 1
ATOM 1163 N N . ILE A 1 151 ? 4.886 13.491 -23.984 1.00 90.88 151 ILE A N 1
ATOM 1164 C CA . ILE A 1 151 ? 4.209 12.579 -23.057 1.00 90.88 151 ILE A CA 1
ATOM 1165 C C . ILE A 1 151 ? 3.688 13.352 -21.841 1.00 90.88 151 ILE A C 1
ATOM 1167 O O . ILE A 1 151 ? 2.519 13.206 -21.487 1.00 90.88 151 ILE A O 1
ATOM 1171 N N . VAL A 1 152 ? 4.506 14.212 -21.224 1.00 90.44 152 VAL A N 1
ATOM 1172 C CA . VAL A 1 152 ? 4.086 15.015 -20.060 1.00 90.44 152 VAL A CA 1
ATOM 1173 C C . VAL A 1 152 ? 2.896 15.910 -20.403 1.00 90.44 152 VAL A C 1
ATOM 1175 O O . VAL A 1 152 ? 1.929 15.941 -19.645 1.00 90.44 152 VAL A O 1
ATOM 1178 N N . ASN A 1 153 ? 2.925 16.588 -21.553 1.00 89.00 153 ASN A N 1
ATOM 1179 C CA . ASN A 1 153 ? 1.831 17.455 -21.996 1.00 89.00 153 ASN A CA 1
ATOM 1180 C C . ASN A 1 153 ? 0.532 16.675 -22.239 1.00 89.00 153 ASN A C 1
ATOM 1182 O O . ASN A 1 153 ? -0.548 17.156 -21.902 1.00 89.00 153 ASN A O 1
ATOM 1186 N N . THR A 1 154 ? 0.632 15.459 -22.779 1.00 85.75 154 THR A N 1
ATOM 1187 C CA . THR A 1 154 ? -0.525 14.572 -22.980 1.00 85.75 154 THR A CA 1
ATOM 1188 C C . THR A 1 154 ? -1.105 14.091 -21.646 1.00 85.75 154 THR A C 1
ATOM 1190 O O . THR A 1 154 ? -2.318 13.953 -21.501 1.00 85.75 154 THR A O 1
ATOM 1193 N N . LEU A 1 155 ? -0.246 13.862 -20.650 1.00 81.88 155 LEU A N 1
ATOM 1194 C CA . LEU A 1 155 ? -0.621 13.363 -19.326 1.00 81.88 155 LEU A CA 1
ATOM 1195 C C . LEU A 1 155 ? -0.923 14.469 -18.302 1.00 81.88 155 LEU A C 1
ATOM 1197 O O . LEU A 1 155 ? -1.172 14.156 -17.139 1.00 81.88 155 LEU A O 1
ATOM 1201 N N . ALA A 1 156 ? -0.929 15.744 -18.702 1.00 77.62 156 ALA A N 1
ATOM 1202 C CA . ALA A 1 156 ? -1.093 16.901 -17.815 1.00 77.62 156 ALA A CA 1
ATOM 1203 C C . ALA A 1 156 ? -2.492 17.038 -17.170 1.00 77.62 156 ALA A C 1
ATOM 1205 O O . ALA A 1 156 ? -2.771 18.039 -16.510 1.00 77.62 156 ALA A O 1
ATOM 1206 N N . ASP A 1 157 ? -3.374 16.051 -17.348 1.00 68.19 157 ASP A N 1
ATOM 1207 C CA . ASP A 1 157 ? -4.670 15.993 -16.676 1.00 68.19 157 ASP A CA 1
ATOM 1208 C C . ASP A 1 157 ? -4.497 16.031 -15.143 1.00 68.19 157 ASP A C 1
ATOM 1210 O O . ASP A 1 157 ? -3.550 15.466 -14.582 1.00 68.19 157 ASP A O 1
ATOM 1214 N N . ALA A 1 158 ? -5.418 16.706 -14.451 1.00 54.16 158 ALA A N 1
ATOM 1215 C CA . ALA A 1 158 ? -5.262 17.138 -13.056 1.00 54.16 158 ALA A CA 1
ATOM 1216 C C . ALA A 1 158 ? -5.150 15.981 -12.036 1.00 54.16 158 ALA A C 1
ATOM 1218 O O . ALA A 1 158 ? -4.853 16.208 -10.861 1.00 54.16 158 ALA A O 1
ATOM 1219 N N . SER A 1 159 ? -5.371 14.738 -12.467 1.00 64.00 159 SER A N 1
ATOM 1220 C CA . SER A 1 159 ? -5.346 13.538 -11.628 1.00 64.00 159 SER A CA 1
ATOM 1221 C C . SER A 1 159 ? -4.002 12.794 -11.613 1.00 64.00 159 SER A C 1
ATOM 1223 O O . SER A 1 159 ? -3.712 12.119 -10.622 1.00 64.00 159 SER A O 1
ATOM 1225 N N . LEU A 1 160 ? -3.154 12.920 -12.644 1.00 71.06 160 LEU A N 1
ATOM 1226 C CA . LEU A 1 160 ? -1.909 12.135 -12.760 1.00 71.06 160 LEU A CA 1
ATOM 1227 C C . LEU A 1 160 ? -0.669 12.853 -12.210 1.00 71.06 160 LEU A C 1
ATOM 1229 O O . LEU A 1 160 ? 0.249 12.190 -11.725 1.00 71.06 160 LEU A O 1
ATOM 1233 N N . ASN A 1 161 ? -0.657 14.192 -12.239 1.00 78.12 161 ASN A N 1
ATOM 1234 C CA . ASN A 1 161 ? 0.458 15.038 -11.786 1.00 78.12 161 ASN A CA 1
ATOM 1235 C C . ASN A 1 161 ? 1.848 14.524 -12.239 1.00 78.12 161 ASN A C 1
ATOM 1237 O O . ASN A 1 161 ? 2.712 14.289 -11.383 1.00 78.12 161 ASN A O 1
ATOM 1241 N N . PRO A 1 162 ? 2.074 14.316 -13.553 1.00 84.44 162 PRO A N 1
ATOM 1242 C CA . PRO A 1 162 ? 3.328 13.765 -14.060 1.00 84.44 162 PRO A CA 1
ATOM 1243 C C . PRO A 1 162 ? 4.517 14.672 -13.715 1.00 84.44 162 PRO A C 1
ATOM 1245 O O . PRO A 1 162 ? 4.451 15.896 -13.843 1.00 84.44 162 PRO A O 1
ATOM 1248 N N . ARG A 1 163 ? 5.626 14.068 -13.283 1.00 86.88 163 ARG A N 1
ATOM 1249 C CA . ARG A 1 163 ? 6.882 14.753 -12.954 1.00 86.88 163 ARG A CA 1
ATOM 1250 C C . ARG A 1 163 ? 8.018 14.144 -13.751 1.00 86.88 163 ARG A C 1
ATOM 1252 O O . ARG A 1 163 ? 8.287 12.954 -13.626 1.00 86.88 163 ARG A O 1
ATOM 1259 N N . GLN A 1 164 ? 8.701 14.969 -14.530 1.00 89.88 164 GLN A N 1
ATOM 1260 C CA . GLN A 1 164 ? 9.885 14.551 -15.273 1.00 89.88 164 GLN A CA 1
ATOM 1261 C C . GLN A 1 164 ? 11.173 14.791 -14.484 1.00 89.88 164 GLN A C 1
ATOM 1263 O O . GLN A 1 164 ? 11.259 15.743 -13.704 1.00 89.88 164 GLN A O 1
ATOM 1268 N N . ASN A 1 165 ? 12.176 13.940 -14.703 1.00 90.81 165 ASN A N 1
ATOM 1269 C CA . ASN A 1 165 ? 13.522 14.149 -14.170 1.00 90.81 165 ASN A CA 1
ATOM 1270 C C . ASN A 1 165 ? 14.276 15.259 -14.937 1.00 90.81 165 ASN A C 1
ATOM 1272 O O . ASN A 1 165 ? 13.887 15.657 -16.036 1.00 90.81 165 ASN A O 1
ATOM 1276 N N . GLU A 1 166 ? 15.387 15.755 -14.379 1.00 87.38 166 GLU A N 1
ATOM 1277 C CA . GLU A 1 166 ? 16.188 16.830 -14.999 1.00 87.38 166 GLU A CA 1
ATOM 1278 C C . GLU A 1 166 ? 16.724 16.449 -16.389 1.00 87.38 166 GLU A C 1
ATOM 1280 O O . GLU A 1 166 ? 16.815 17.287 -17.287 1.00 87.38 166 GLU A O 1
ATOM 1285 N N . ALA A 1 167 ? 17.041 15.167 -16.586 1.00 86.81 167 ALA A N 1
ATOM 1286 C CA . ALA A 1 167 ? 17.548 14.646 -17.850 1.00 86.81 167 ALA A CA 1
ATOM 1287 C C . ALA A 1 167 ? 16.474 14.539 -18.952 1.00 86.81 167 ALA A C 1
ATOM 1289 O O . ALA A 1 167 ? 16.840 14.350 -20.116 1.00 86.81 167 ALA A O 1
ATOM 1290 N N . LYS A 1 168 ? 15.181 14.669 -18.606 1.00 90.44 168 LYS A N 1
ATOM 1291 C CA . LYS A 1 168 ? 14.011 14.422 -19.469 1.00 90.44 168 LYS A CA 1
ATOM 1292 C C . LYS A 1 168 ? 14.041 13.046 -20.142 1.00 90.44 168 LYS A C 1
ATOM 1294 O O . LYS A 1 168 ? 13.931 12.917 -21.359 1.00 90.44 168 LYS A O 1
ATOM 1299 N N . THR A 1 169 ? 14.264 12.020 -19.329 1.00 89.94 169 THR A N 1
ATOM 1300 C CA . THR A 1 169 ? 14.329 10.605 -19.748 1.00 89.94 169 THR A CA 1
ATOM 1301 C C . THR A 1 169 ? 13.408 9.705 -18.938 1.00 89.94 169 THR A C 1
ATOM 1303 O O . THR A 1 169 ? 13.232 8.538 -19.282 1.00 89.94 169 THR A O 1
ATOM 1306 N N . GLU A 1 170 ? 12.826 10.237 -17.865 1.00 92.44 170 GLU A N 1
ATOM 1307 C CA . GLU A 1 170 ? 11.956 9.507 -16.956 1.00 92.44 170 GLU A CA 1
ATOM 1308 C C . GLU A 1 170 ? 10.809 10.412 -16.521 1.00 92.44 170 GLU A C 1
ATOM 1310 O O . GLU A 1 170 ? 11.019 11.594 -16.230 1.00 92.44 170 GLU A O 1
ATOM 1315 N N . ILE A 1 171 ? 9.609 9.843 -16.455 1.00 91.12 171 ILE A N 1
ATOM 1316 C CA . ILE A 1 171 ? 8.382 10.520 -16.049 1.00 91.12 171 ILE A CA 1
ATOM 1317 C C . ILE A 1 171 ? 7.743 9.688 -14.943 1.00 91.12 171 ILE A C 1
ATOM 1319 O O . ILE A 1 171 ? 7.208 8.610 -15.191 1.00 91.12 171 ILE A O 1
ATOM 1323 N N . SER A 1 172 ? 7.780 10.192 -13.716 1.00 87.88 172 SER A N 1
ATOM 1324 C CA . SER A 1 172 ? 7.062 9.608 -12.584 1.00 87.88 172 SER A CA 1
ATOM 1325 C C . SER A 1 172 ? 5.624 10.122 -12.553 1.00 87.88 172 SER A C 1
ATOM 1327 O O . SER A 1 172 ? 5.391 11.324 -12.683 1.00 87.88 172 SER A O 1
ATOM 1329 N N . TYR A 1 173 ? 4.656 9.236 -12.340 1.00 82.75 173 TYR A N 1
ATOM 1330 C CA . TYR A 1 173 ? 3.239 9.582 -12.193 1.00 82.75 173 TYR A CA 1
ATOM 1331 C C . TYR A 1 173 ? 2.621 8.664 -11.137 1.00 82.75 173 TYR A C 1
ATOM 1333 O O . TYR A 1 173 ? 2.828 7.459 -11.190 1.00 82.75 173 TYR A O 1
ATOM 1341 N N . GLN A 1 174 ? 1.878 9.213 -10.171 1.00 76.62 174 GLN A N 1
ATOM 1342 C CA . GLN A 1 174 ? 1.252 8.456 -9.070 1.00 76.62 174 GLN A CA 1
ATOM 1343 C C . GLN A 1 174 ? 2.137 7.324 -8.486 1.00 76.62 174 GLN A C 1
ATOM 1345 O O . GLN A 1 174 ? 3.004 7.592 -7.654 1.00 76.62 174 GLN A O 1
ATOM 1350 N N . HIS A 1 175 ? 1.910 6.076 -8.922 1.00 73.12 175 HIS A N 1
ATOM 1351 C CA . HIS A 1 175 ? 2.582 4.851 -8.481 1.00 73.12 175 HIS A CA 1
ATOM 1352 C C . HIS A 1 175 ? 3.380 4.137 -9.591 1.00 73.12 175 HIS A C 1
ATOM 1354 O O . HIS A 1 175 ? 3.730 2.974 -9.422 1.00 73.12 175 HIS A O 1
ATOM 1360 N N . GLY A 1 176 ? 3.658 4.790 -10.721 1.00 82.19 176 GLY A N 1
ATOM 1361 C CA . GLY A 1 176 ? 4.376 4.214 -11.859 1.00 82.19 176 GLY A CA 1
ATOM 1362 C C . GLY A 1 176 ? 5.419 5.156 -12.458 1.00 82.19 176 GLY A C 1
ATOM 1363 O O . GLY A 1 176 ? 5.591 6.304 -12.032 1.00 82.19 176 GLY A O 1
ATOM 1364 N N . CYS A 1 177 ? 6.129 4.652 -13.464 1.00 89.44 177 CYS A N 1
ATOM 1365 C CA . CYS A 1 177 ? 7.166 5.400 -14.169 1.00 89.44 177 CYS A CA 1
ATOM 1366 C C . CYS A 1 177 ? 7.142 5.093 -15.672 1.00 89.44 177 CYS A C 1
ATOM 1368 O O . CYS A 1 177 ? 6.910 3.950 -16.075 1.00 89.44 177 CYS A O 1
ATOM 1370 N N . VAL A 1 178 ? 7.370 6.117 -16.498 1.00 92.69 178 VAL A N 1
ATOM 1371 C CA . VAL A 1 178 ? 7.714 5.975 -17.917 1.00 92.69 178 VAL A CA 1
ATOM 1372 C C . VAL A 1 178 ? 9.206 6.239 -18.077 1.00 92.69 178 VAL A C 1
ATOM 1374 O O . VAL A 1 178 ? 9.678 7.289 -17.654 1.00 92.69 178 VAL A O 1
ATOM 1377 N N . VAL A 1 179 ? 9.936 5.329 -18.714 1.00 95.25 179 VAL A N 1
ATOM 1378 C CA . VAL A 1 179 ? 11.365 5.463 -19.028 1.00 95.25 179 VAL A CA 1
ATOM 1379 C C . VAL A 1 179 ? 11.579 5.476 -20.539 1.00 95.25 179 VAL A C 1
ATOM 1381 O O . VAL A 1 179 ? 10.922 4.738 -21.274 1.00 95.25 179 VAL A O 1
ATOM 1384 N N . LEU A 1 180 ? 12.486 6.325 -21.017 1.00 95.12 180 LEU A N 1
ATOM 1385 C CA . LEU A 1 180 ? 12.768 6.490 -22.442 1.00 95.12 180 LEU A CA 1
ATOM 1386 C C . LEU A 1 180 ? 14.133 5.890 -22.793 1.00 95.12 180 LEU A C 1
ATOM 1388 O O . LEU A 1 180 ? 15.154 6.276 -22.221 1.00 95.12 180 LEU A O 1
ATOM 1392 N N . TYR A 1 181 ? 14.148 4.995 -23.778 1.00 94.81 181 TYR A N 1
ATOM 1393 C CA . TYR A 1 181 ? 15.353 4.371 -24.320 1.00 94.81 181 TYR A CA 1
ATOM 1394 C C . TYR A 1 181 ? 15.409 4.525 -25.841 1.00 94.81 181 TYR A C 1
ATOM 1396 O O . TYR A 1 181 ? 14.395 4.422 -26.531 1.00 94.81 181 TYR A O 1
ATOM 1404 N N . ALA A 1 182 ? 16.609 4.752 -26.371 1.00 92.19 182 ALA A N 1
ATOM 1405 C CA . ALA A 1 182 ? 16.855 4.762 -27.805 1.00 92.19 182 ALA A CA 1
ATOM 1406 C C . ALA A 1 182 ? 17.400 3.408 -28.269 1.00 92.19 182 ALA A C 1
ATOM 1408 O O . ALA A 1 182 ? 18.228 2.793 -27.589 1.00 92.19 182 ALA A O 1
ATOM 1409 N N . LYS A 1 183 ? 16.974 2.982 -29.460 1.00 90.31 183 LYS A N 1
ATOM 1410 C CA . LYS A 1 183 ? 17.566 1.870 -30.204 1.00 90.31 183 LYS A CA 1
ATOM 1411 C C . LYS A 1 183 ? 19.048 2.161 -30.443 1.00 90.31 183 LYS A C 1
ATOM 1413 O O . LYS A 1 183 ? 19.444 3.308 -30.666 1.00 90.31 183 LYS A O 1
ATOM 1418 N N . SER A 1 184 ? 19.874 1.126 -30.405 1.00 83.38 184 SER A N 1
ATOM 1419 C CA . SER A 1 184 ? 21.299 1.282 -30.673 1.00 83.38 184 SER A CA 1
ATOM 1420 C C . SER A 1 184 ? 21.596 1.853 -32.058 1.00 83.38 184 SER A C 1
ATOM 1422 O O . SER A 1 184 ? 20.867 1.635 -33.026 1.00 83.38 184 SER A O 1
ATOM 1424 N N . GLY A 1 185 ? 22.691 2.609 -32.152 1.00 77.25 185 GLY A N 1
ATOM 1425 C CA . GLY A 1 185 ? 23.103 3.288 -33.385 1.00 77.25 185 GLY A CA 1
ATOM 1426 C C . GLY A 1 185 ? 22.413 4.636 -33.629 1.00 77.25 185 GLY A C 1
ATOM 1427 O O . GLY A 1 185 ? 22.672 5.278 -34.650 1.00 77.25 185 GLY A O 1
ATOM 1428 N N . VAL A 1 186 ? 21.567 5.092 -32.701 1.00 83.31 186 VAL A N 1
ATOM 1429 C CA . VAL A 1 186 ? 21.046 6.462 -32.678 1.00 83.31 186 VAL A CA 1
ATOM 1430 C C . VAL A 1 186 ? 22.113 7.402 -32.112 1.00 83.31 186 VAL A C 1
ATOM 1432 O O . VAL A 1 186 ? 22.672 7.169 -31.042 1.00 83.31 186 VAL A O 1
ATOM 1435 N N . ASN A 1 187 ? 22.389 8.495 -32.826 1.00 83.50 187 ASN A N 1
ATOM 1436 C CA . ASN A 1 187 ? 23.328 9.522 -32.374 1.00 83.50 187 ASN A CA 1
ATOM 1437 C C . ASN A 1 187 ? 22.687 10.375 -31.273 1.00 83.50 187 ASN A C 1
ATOM 1439 O O . ASN A 1 187 ? 22.030 11.378 -31.557 1.00 83.50 187 ASN A O 1
ATOM 1443 N N . LEU A 1 188 ? 22.874 9.965 -30.021 1.00 85.56 188 LEU A N 1
ATOM 1444 C CA . LEU A 1 188 ? 22.474 10.738 -28.852 1.00 85.56 188 LEU A CA 1
ATOM 1445 C C . LEU A 1 188 ? 23.559 11.743 -28.452 1.00 85.56 188 LEU A C 1
ATOM 1447 O O . LEU A 1 188 ? 24.744 11.586 -28.742 1.00 85.56 188 LEU A O 1
ATOM 1451 N N . VAL A 1 189 ? 23.143 12.801 -27.757 1.00 86.31 189 VAL A N 1
ATOM 1452 C CA . VAL A 1 189 ? 24.083 13.702 -27.081 1.00 86.31 189 VAL A CA 1
ATOM 1453 C C . VAL A 1 189 ? 24.791 12.958 -25.948 1.00 86.31 189 VAL A C 1
ATOM 1455 O O . VAL A 1 189 ? 24.199 12.088 -25.315 1.00 86.31 189 VAL A O 1
ATOM 1458 N N . GLN A 1 190 ? 26.031 13.345 -25.631 1.00 81.25 190 GLN A N 1
ATOM 1459 C CA . GLN A 1 190 ? 26.873 12.651 -24.643 1.00 81.25 190 GLN A CA 1
ATOM 1460 C C . GLN A 1 190 ? 26.184 12.433 -23.282 1.00 81.25 190 GLN A C 1
ATOM 1462 O O . GLN A 1 190 ? 26.373 11.397 -22.654 1.00 81.25 190 GLN A O 1
ATOM 1467 N N . ALA A 1 191 ? 25.347 13.381 -22.851 1.00 84.25 191 ALA A N 1
ATOM 1468 C CA . ALA A 1 191 ? 24.597 13.302 -21.597 1.00 84.25 191 ALA A CA 1
ATOM 1469 C C . ALA A 1 191 ? 23.467 12.249 -21.583 1.00 84.25 191 ALA A C 1
ATOM 1471 O O . ALA A 1 191 ? 22.897 12.018 -20.525 1.00 84.25 191 ALA A O 1
ATOM 1472 N N . LEU A 1 192 ? 23.111 11.667 -22.733 1.00 87.81 192 LEU A N 1
ATOM 1473 C CA . LEU A 1 192 ? 22.045 10.668 -22.893 1.00 87.81 192 LEU A CA 1
ATOM 1474 C C . LEU A 1 192 ? 22.572 9.331 -23.433 1.00 87.81 192 LEU A C 1
ATOM 1476 O O . LEU A 1 192 ? 21.787 8.454 -23.784 1.00 87.81 192 LEU A O 1
ATOM 1480 N N . GLN A 1 193 ? 23.893 9.164 -23.545 1.00 85.94 193 GLN A N 1
ATOM 1481 C CA . GLN A 1 193 ? 24.484 7.981 -24.174 1.00 85.94 193 GLN A CA 1
ATOM 1482 C C . GLN A 1 193 ? 24.149 6.681 -23.422 1.00 85.94 193 GLN A C 1
ATOM 1484 O O . GLN A 1 193 ? 24.069 5.618 -24.031 1.00 85.94 193 GLN A O 1
ATOM 1489 N N . ASP A 1 194 ? 23.900 6.768 -22.115 1.00 87.31 194 ASP A N 1
ATOM 1490 C CA . ASP A 1 194 ? 23.456 5.669 -21.252 1.00 87.31 194 ASP A CA 1
ATOM 1491 C C . ASP A 1 194 ? 22.039 5.157 -21.575 1.00 87.31 194 ASP A C 1
ATOM 1493 O O . ASP A 1 194 ? 21.674 4.061 -21.137 1.00 87.31 194 ASP A O 1
ATOM 1497 N N . ARG A 1 195 ? 21.265 5.925 -22.356 1.00 90.88 195 ARG A N 1
ATOM 1498 C CA . ARG A 1 195 ? 19.932 5.567 -22.862 1.00 90.88 195 ARG A CA 1
ATOM 1499 C C . ARG A 1 195 ? 19.948 4.916 -24.245 1.00 90.88 195 ARG A C 1
ATOM 1501 O O . ARG A 1 195 ? 18.892 4.487 -24.698 1.00 90.88 195 ARG A O 1
ATOM 1508 N N . SER A 1 196 ? 21.100 4.811 -24.912 1.00 92.12 196 SER A N 1
ATOM 1509 C CA . SER A 1 196 ? 21.247 3.979 -26.115 1.00 92.12 196 SER A CA 1
ATOM 1510 C C . SER A 1 196 ? 21.440 2.528 -25.687 1.00 92.12 196 SER A C 1
ATOM 1512 O O . SER A 1 196 ? 22.477 2.193 -25.115 1.00 92.12 196 SER A O 1
ATOM 1514 N N . VAL A 1 197 ? 20.450 1.673 -25.940 1.00 90.88 197 VAL A N 1
ATOM 1515 C CA . VAL A 1 197 ? 20.432 0.293 -25.437 1.00 90.88 197 VAL A CA 1
ATOM 1516 C C . VAL A 1 197 ? 20.063 -0.675 -26.560 1.00 90.88 197 VAL A C 1
ATOM 1518 O O . VAL A 1 197 ? 19.087 -0.458 -27.282 1.00 90.88 197 VAL A O 1
ATOM 1521 N N . GLU A 1 198 ? 20.837 -1.755 -26.689 1.00 90.06 198 GLU A N 1
ATOM 1522 C CA . GLU A 1 198 ? 20.531 -2.868 -27.594 1.00 90.06 198 GLU A CA 1
ATOM 1523 C C . GLU A 1 198 ? 19.275 -3.609 -27.131 1.00 90.06 198 GLU A C 1
ATOM 1525 O O . GLU A 1 198 ? 19.001 -3.715 -25.934 1.00 90.06 198 GLU A O 1
ATOM 1530 N N . ALA A 1 199 ? 18.535 -4.199 -28.070 1.00 87.12 199 ALA A N 1
ATOM 1531 C CA . ALA A 1 199 ? 17.307 -4.929 -27.756 1.00 87.12 199 ALA A CA 1
ATOM 1532 C C . ALA A 1 199 ? 17.530 -6.067 -26.732 1.00 87.12 199 ALA A C 1
ATOM 1534 O O . ALA A 1 199 ? 16.692 -6.282 -25.858 1.00 87.12 199 ALA A O 1
ATOM 1535 N N . SER A 1 200 ? 18.678 -6.752 -26.780 1.00 88.38 200 SER A N 1
ATOM 1536 C CA . SER A 1 200 ? 19.041 -7.818 -25.832 1.00 88.38 200 SER A CA 1
ATOM 1537 C C . SER A 1 200 ? 19.327 -7.317 -24.412 1.00 88.38 200 SER A C 1
ATOM 1539 O O . SER A 1 200 ? 19.098 -8.044 -23.448 1.00 88.38 200 SER A O 1
ATOM 1541 N N . ASP A 1 201 ? 19.805 -6.081 -24.261 1.00 91.75 201 ASP A N 1
ATOM 1542 C CA . ASP A 1 201 ? 20.187 -5.511 -22.962 1.00 91.75 201 ASP A CA 1
ATOM 1543 C C . ASP A 1 201 ? 19.034 -4.752 -22.288 1.00 91.75 201 ASP A C 1
ATOM 1545 O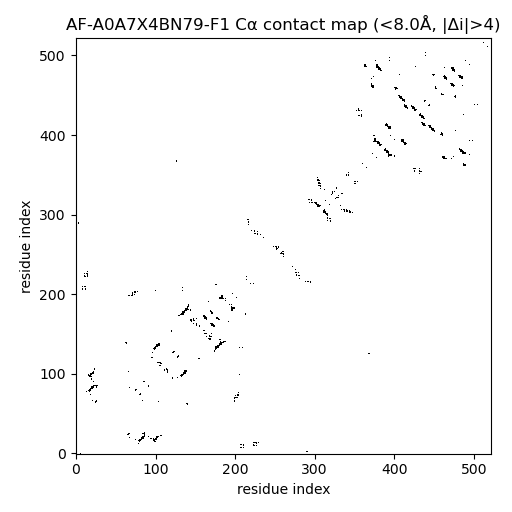 O . ASP A 1 201 ? 19.077 -4.477 -21.082 1.00 91.75 201 ASP A O 1
ATOM 1549 N N . LEU A 1 202 ? 17.990 -4.419 -23.056 1.00 93.25 202 LEU A N 1
ATOM 1550 C CA . LEU A 1 202 ? 16.838 -3.654 -22.590 1.00 93.25 202 LEU A CA 1
ATOM 1551 C C . LEU A 1 202 ? 16.145 -4.313 -21.381 1.00 93.25 202 LEU A C 1
ATOM 1553 O O . LEU A 1 202 ? 15.980 -3.618 -20.377 1.00 93.25 202 LEU A O 1
ATOM 1557 N N . PRO A 1 203 ? 15.810 -5.621 -21.368 1.00 94.94 203 PRO A N 1
ATOM 1558 C CA . PRO A 1 203 ? 15.169 -6.244 -20.204 1.00 94.94 203 PRO A CA 1
ATOM 1559 C C . PRO A 1 203 ? 15.964 -6.094 -18.904 1.00 94.94 203 PRO A C 1
ATOM 1561 O O . PRO A 1 203 ? 15.408 -5.729 -17.868 1.00 94.94 203 PRO A O 1
ATOM 1564 N N . GLY A 1 204 ? 17.287 -6.280 -18.957 1.00 94.19 204 GLY A N 1
ATOM 1565 C CA . GLY A 1 204 ? 18.157 -6.104 -17.794 1.00 94.19 204 GLY A CA 1
ATOM 1566 C C . GLY A 1 204 ? 18.161 -4.667 -17.259 1.00 94.19 204 GLY A C 1
ATOM 1567 O O . GLY A 1 204 ? 18.224 -4.465 -16.041 1.00 94.19 204 GLY A O 1
ATOM 1568 N N . LYS A 1 205 ? 18.056 -3.669 -18.148 1.00 94.44 205 LYS A N 1
ATOM 1569 C CA . LYS A 1 205 ? 17.887 -2.256 -17.775 1.00 94.44 205 LYS A CA 1
ATOM 1570 C C . LYS A 1 205 ? 16.522 -1.995 -17.152 1.00 94.44 205 LYS A C 1
ATOM 1572 O O . LYS A 1 205 ? 16.467 -1.367 -16.103 1.00 94.44 205 LYS A O 1
ATOM 1577 N N . LEU A 1 206 ? 15.452 -2.546 -17.718 1.00 95.75 206 LEU A N 1
ATOM 1578 C CA . LEU A 1 206 ? 14.096 -2.363 -17.198 1.00 95.75 206 LEU A CA 1
ATOM 1579 C C . LEU A 1 206 ? 13.908 -2.986 -15.812 1.00 95.75 206 LEU A C 1
ATOM 1581 O O . LEU A 1 206 ? 13.306 -2.362 -14.945 1.00 95.75 206 LEU A O 1
ATOM 1585 N N . VAL A 1 207 ? 14.492 -4.158 -15.542 1.00 94.75 207 VAL A N 1
ATOM 1586 C CA . VAL A 1 207 ? 14.501 -4.728 -14.180 1.00 94.75 207 VAL A CA 1
ATOM 1587 C C . VAL A 1 207 ? 15.243 -3.811 -13.204 1.00 94.75 207 VAL A C 1
ATOM 1589 O O . VAL A 1 207 ? 14.810 -3.628 -12.066 1.00 94.75 207 VAL A O 1
ATOM 1592 N N . LYS A 1 208 ? 16.353 -3.199 -13.637 1.00 93.75 208 LYS A N 1
ATOM 1593 C CA . LYS A 1 208 ? 17.089 -2.231 -12.814 1.00 93.75 208 LYS A CA 1
ATOM 1594 C C . LYS A 1 208 ? 16.260 -0.969 -12.551 1.00 93.75 208 LYS A C 1
ATOM 1596 O O . LYS A 1 208 ? 16.223 -0.515 -11.411 1.00 93.75 208 LYS A O 1
ATOM 1601 N N . ASP A 1 209 ? 15.591 -0.431 -13.565 1.00 93.38 209 ASP A N 1
ATOM 1602 C CA . ASP A 1 209 ? 14.728 0.746 -13.427 1.00 93.38 209 ASP A CA 1
ATOM 1603 C C . ASP A 1 209 ? 13.533 0.455 -12.519 1.00 93.38 209 ASP A C 1
ATOM 1605 O O . ASP A 1 209 ? 13.187 1.280 -11.675 1.00 93.38 209 ASP A O 1
ATOM 1609 N N . PHE A 1 210 ? 12.955 -0.746 -12.614 1.00 93.44 210 PHE A N 1
ATOM 1610 C CA . PHE A 1 210 ? 11.911 -1.193 -11.697 1.00 93.44 210 PHE A CA 1
ATOM 1611 C C . PHE A 1 210 ? 12.426 -1.228 -10.253 1.00 93.44 210 PHE A C 1
ATOM 1613 O O . PHE A 1 210 ? 11.790 -0.671 -9.362 1.00 93.44 210 PHE A O 1
ATOM 1620 N N . ALA A 1 211 ? 13.611 -1.805 -10.020 1.00 92.38 211 ALA A N 1
ATOM 1621 C CA . ALA A 1 211 ? 14.226 -1.851 -8.693 1.00 92.38 211 ALA A CA 1
ATOM 1622 C C . ALA A 1 211 ? 14.512 -0.452 -8.115 1.00 92.38 211 ALA A C 1
ATOM 1624 O O . ALA A 1 211 ? 14.365 -0.239 -6.911 1.00 92.38 211 ALA A O 1
ATOM 1625 N N . LEU A 1 212 ? 14.906 0.505 -8.962 1.00 89.69 212 LEU A N 1
ATOM 1626 C CA . LEU A 1 212 ? 15.100 1.906 -8.575 1.00 89.69 212 LEU A CA 1
ATOM 1627 C C . LEU A 1 212 ? 13.766 2.593 -8.256 1.00 89.69 212 LEU A C 1
ATOM 1629 O O . LEU A 1 212 ? 13.664 3.284 -7.242 1.00 89.69 212 LEU A O 1
ATOM 1633 N N . MET A 1 213 ? 12.735 2.360 -9.072 1.00 87.69 213 MET A N 1
ATOM 1634 C CA . MET A 1 213 ? 11.377 2.871 -8.859 1.00 87.69 213 MET A CA 1
ATOM 1635 C C . MET A 1 213 ? 10.790 2.383 -7.528 1.00 87.69 213 MET A C 1
ATOM 1637 O O . MET A 1 213 ? 10.132 3.146 -6.825 1.00 87.69 213 MET A O 1
ATOM 1641 N N . THR A 1 214 ? 11.060 1.132 -7.149 1.00 87.62 214 THR A N 1
ATOM 1642 C CA . THR A 1 214 ? 10.618 0.539 -5.879 1.00 87.62 214 THR A CA 1
ATOM 1643 C C . THR A 1 214 ? 11.674 0.621 -4.776 1.00 87.62 214 THR A C 1
ATOM 1645 O O . THR A 1 214 ? 11.627 -0.152 -3.818 1.00 87.62 214 THR A O 1
ATOM 1648 N N . SER A 1 215 ? 12.654 1.518 -4.898 1.00 84.00 215 SER A N 1
ATOM 1649 C CA . SER A 1 215 ? 13.698 1.665 -3.886 1.00 84.00 215 SER A CA 1
ATOM 1650 C C . SER A 1 215 ? 13.169 2.354 -2.622 1.00 84.00 215 SER A C 1
ATOM 1652 O O . SER A 1 215 ? 12.339 3.263 -2.662 1.00 84.00 215 SER A O 1
ATOM 1654 N N . GLY A 1 216 ? 13.656 1.911 -1.464 1.00 87.25 216 GLY A N 1
ATOM 1655 C CA . GLY A 1 216 ? 13.326 2.490 -0.163 1.00 87.25 216 GLY A CA 1
ATOM 1656 C C . GLY A 1 216 ? 12.930 1.438 0.867 1.00 87.25 216 GLY A C 1
ATOM 1657 O O . GLY A 1 216 ? 12.604 0.304 0.531 1.00 87.25 216 GLY A O 1
ATOM 1658 N N . LEU A 1 217 ? 12.930 1.835 2.141 1.00 89.75 217 LEU A N 1
ATOM 1659 C CA . LEU A 1 217 ? 12.729 0.905 3.256 1.00 89.75 217 LEU A CA 1
ATOM 1660 C C . LEU A 1 217 ? 11.307 0.315 3.286 1.00 89.75 217 LEU A C 1
ATOM 1662 O O . LEU A 1 217 ? 11.145 -0.899 3.342 1.00 89.75 217 LEU A O 1
ATOM 1666 N N . LEU A 1 218 ? 10.266 1.154 3.196 1.00 89.56 218 LEU A N 1
ATOM 1667 C CA . LEU A 1 218 ? 8.873 0.678 3.175 1.00 89.56 218 LEU A CA 1
ATOM 1668 C C . LEU A 1 218 ? 8.495 -0.038 1.864 1.00 89.56 218 LEU A C 1
ATOM 1670 O O . LEU A 1 218 ? 7.907 -1.118 1.954 1.00 89.56 218 LEU A O 1
ATOM 1674 N N . PRO A 1 219 ? 8.827 0.492 0.664 1.00 89.56 219 PRO A N 1
ATOM 1675 C CA . PRO A 1 219 ? 8.590 -0.219 -0.592 1.00 89.56 219 PRO A CA 1
ATOM 1676 C C . PRO A 1 219 ? 9.234 -1.603 -0.629 1.00 89.56 219 PRO A C 1
ATOM 1678 O O . PRO A 1 219 ? 8.590 -2.541 -1.083 1.00 89.56 219 PRO A O 1
ATOM 1681 N N . ARG A 1 220 ? 10.449 -1.762 -0.083 1.00 88.38 220 ARG A N 1
ATOM 1682 C CA . ARG A 1 220 ? 11.115 -3.066 0.023 1.00 88.38 220 ARG A CA 1
ATOM 1683 C C . ARG A 1 220 ? 10.282 -4.066 0.820 1.00 88.38 220 ARG A C 1
ATOM 1685 O O . ARG A 1 220 ? 10.011 -5.145 0.313 1.00 88.38 220 ARG A O 1
ATOM 1692 N N . ILE A 1 221 ? 9.841 -3.709 2.029 1.00 91.12 221 ILE A N 1
ATOM 1693 C CA . ILE A 1 221 ? 9.025 -4.601 2.875 1.00 91.12 221 ILE A CA 1
ATOM 1694 C C . ILE A 1 221 ? 7.723 -4.987 2.157 1.00 91.12 221 ILE A C 1
ATOM 1696 O O . ILE A 1 221 ? 7.326 -6.156 2.167 1.00 91.12 221 ILE A O 1
ATOM 1700 N N . ALA A 1 222 ? 7.074 -4.021 1.499 1.00 91.19 222 ALA A N 1
ATOM 1701 C CA . ALA A 1 222 ? 5.873 -4.275 0.709 1.00 91.19 222 ALA A CA 1
ATOM 1702 C C . ALA A 1 222 ? 6.157 -5.234 -0.460 1.00 91.19 222 ALA A C 1
ATOM 1704 O O . ALA A 1 222 ? 5.421 -6.200 -0.649 1.00 91.19 222 ALA A O 1
ATOM 1705 N N . LEU A 1 223 ? 7.244 -5.013 -1.203 1.00 91.94 223 LEU A N 1
ATOM 1706 C CA . LEU A 1 223 ? 7.628 -5.827 -2.353 1.00 91.94 223 LEU A CA 1
ATOM 1707 C C . LEU A 1 223 ? 8.022 -7.249 -1.936 1.00 91.94 223 LEU A C 1
ATOM 1709 O O . LEU A 1 223 ? 7.568 -8.199 -2.566 1.00 91.94 223 LEU A O 1
ATOM 1713 N N . THR A 1 224 ? 8.771 -7.418 -0.842 1.00 92.75 224 THR A N 1
ATOM 1714 C CA . THR A 1 224 ? 9.074 -8.730 -0.242 1.00 92.75 224 THR A CA 1
ATOM 1715 C C . THR A 1 224 ? 7.793 -9.479 0.112 1.00 92.75 224 THR A C 1
ATOM 1717 O O . THR A 1 224 ? 7.629 -10.637 -0.270 1.00 92.75 224 THR A O 1
ATOM 1720 N N . SER A 1 225 ? 6.853 -8.805 0.781 1.00 93.38 225 SER A N 1
ATOM 1721 C CA . SER A 1 225 ? 5.578 -9.403 1.192 1.00 93.38 225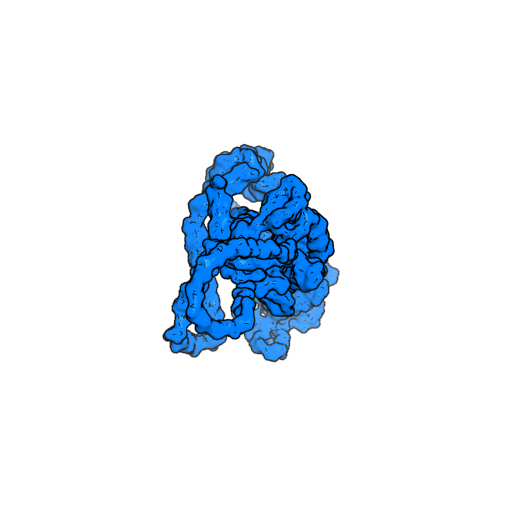 SER A CA 1
ATOM 1722 C C . SER A 1 225 ? 4.739 -9.840 -0.015 1.00 93.38 225 SER A C 1
ATOM 1724 O O . SER A 1 225 ? 4.252 -10.967 -0.061 1.00 93.38 225 SER A O 1
ATOM 1726 N N . LEU A 1 226 ? 4.605 -8.977 -1.027 1.00 92.62 226 LEU A N 1
ATOM 1727 C CA . LEU A 1 226 ? 3.833 -9.277 -2.237 1.00 92.62 226 LEU A CA 1
ATOM 1728 C C . LEU A 1 226 ? 4.498 -10.351 -3.107 1.00 92.62 226 LEU A C 1
ATOM 1730 O O . LEU A 1 226 ? 3.801 -11.174 -3.694 1.00 92.62 226 LEU A O 1
ATOM 1734 N N . THR A 1 227 ? 5.832 -10.379 -3.158 1.00 93.69 227 THR A N 1
ATOM 1735 C CA . THR A 1 227 ? 6.594 -11.434 -3.847 1.00 93.69 227 THR A CA 1
ATOM 1736 C C . THR A 1 227 ? 6.328 -12.792 -3.204 1.00 93.69 227 THR A C 1
ATOM 1738 O O . THR A 1 227 ? 6.049 -13.756 -3.908 1.00 93.69 227 THR A O 1
ATOM 1741 N N . ALA A 1 228 ? 6.324 -12.868 -1.869 1.00 93.62 228 ALA A N 1
ATOM 1742 C CA . ALA A 1 228 ? 6.047 -14.111 -1.150 1.00 93.62 228 ALA A CA 1
ATOM 1743 C C . ALA A 1 228 ? 4.640 -14.660 -1.428 1.00 93.62 228 ALA A C 1
ATOM 1745 O O . ALA A 1 228 ? 4.466 -15.875 -1.559 1.00 93.62 228 ALA A O 1
ATOM 1746 N N . VAL A 1 229 ? 3.650 -13.766 -1.553 1.00 93.50 229 VAL A N 1
ATOM 1747 C CA . VAL A 1 229 ? 2.294 -14.125 -1.986 1.00 93.50 229 VAL A CA 1
ATOM 1748 C C . VAL A 1 229 ? 2.329 -14.681 -3.408 1.00 93.50 229 VAL A C 1
ATOM 1750 O O . VAL A 1 229 ? 1.913 -15.822 -3.596 1.00 93.50 229 VAL A O 1
ATOM 1753 N N . ARG A 1 230 ? 2.903 -13.934 -4.365 1.00 90.94 230 ARG A N 1
ATOM 1754 C CA . ARG A 1 230 ? 3.019 -14.320 -5.785 1.00 90.94 230 ARG A CA 1
ATOM 1755 C C . ARG A 1 230 ? 3.685 -15.689 -5.984 1.00 90.94 230 ARG A C 1
ATOM 1757 O O . ARG A 1 230 ? 3.209 -16.503 -6.766 1.00 90.94 230 ARG A O 1
ATOM 1764 N N . GLU A 1 231 ? 4.761 -15.975 -5.255 1.00 90.25 231 GLU A N 1
ATOM 1765 C CA . GLU A 1 231 ? 5.492 -17.253 -5.333 1.00 90.25 231 GLU A CA 1
ATOM 1766 C C . GLU A 1 231 ? 4.734 -18.435 -4.695 1.00 90.25 231 GLU A C 1
ATOM 1768 O O . GLU A 1 231 ? 5.076 -19.599 -4.924 1.00 90.25 231 GLU A O 1
ATOM 1773 N N . SER A 1 232 ? 3.716 -18.159 -3.875 1.00 87.56 232 SER A N 1
ATOM 1774 C CA . SER A 1 232 ? 3.018 -19.164 -3.063 1.00 87.56 232 SER A CA 1
ATOM 1775 C C . SER A 1 232 ? 1.549 -19.362 -3.441 1.00 87.56 232 SER A C 1
ATOM 1777 O O . SER A 1 232 ? 0.901 -20.223 -2.848 1.00 87.56 232 SER A O 1
ATOM 1779 N N . GLU A 1 233 ? 1.020 -18.639 -4.435 1.00 85.50 233 GLU A N 1
ATOM 1780 C CA . GLU A 1 233 ? -0.399 -18.700 -4.832 1.00 85.50 233 GLU A CA 1
ATOM 1781 C C . GLU A 1 233 ? -0.860 -20.139 -5.111 1.00 85.50 233 GLU A C 1
ATOM 1783 O O . GLU A 1 233 ? -1.878 -20.593 -4.588 1.00 85.50 233 GLU A O 1
ATOM 1788 N N . HIS A 1 234 ? -0.060 -20.907 -5.855 1.00 87.44 234 HIS A N 1
ATOM 1789 C CA . HIS A 1 234 ? -0.369 -22.305 -6.163 1.00 87.44 234 HIS A CA 1
ATOM 1790 C C . HIS A 1 234 ? -0.347 -23.221 -4.933 1.00 87.44 234 HIS A C 1
ATOM 1792 O O . HIS A 1 234 ? -1.115 -24.178 -4.883 1.00 87.44 234 HIS A O 1
ATOM 1798 N N . LYS A 1 235 ? 0.486 -22.926 -3.925 1.00 87.00 235 LYS A N 1
ATOM 1799 C CA . LYS A 1 235 ? 0.522 -23.697 -2.670 1.00 87.00 235 LYS A CA 1
ATOM 1800 C C . LYS A 1 235 ? -0.742 -23.467 -1.852 1.00 87.00 235 LYS A C 1
ATOM 1802 O O . LYS A 1 235 ? -1.269 -24.412 -1.278 1.00 87.00 235 LYS A O 1
ATOM 1807 N N . VAL A 1 236 ? -1.233 -22.227 -1.822 1.00 88.00 236 VAL A N 1
ATOM 1808 C CA . VAL A 1 236 ? -2.507 -21.900 -1.168 1.00 88.00 236 VAL A CA 1
ATOM 1809 C C . VAL A 1 236 ? -3.648 -22.628 -1.878 1.00 88.00 236 VAL A C 1
ATOM 1811 O O . VAL A 1 236 ? -4.457 -23.265 -1.216 1.00 88.00 236 VAL A O 1
ATOM 1814 N N . LEU A 1 237 ? -3.684 -22.618 -3.215 1.00 88.06 237 LEU A N 1
ATOM 1815 C CA . LEU A 1 237 ? -4.719 -23.326 -3.979 1.00 88.06 237 LEU A CA 1
ATOM 1816 C C . LEU A 1 237 ? -4.700 -24.849 -3.770 1.00 88.06 237 LEU A C 1
ATOM 1818 O O . LEU A 1 237 ? -5.766 -25.454 -3.691 1.00 88.06 237 LEU A O 1
ATOM 1822 N N . ASP A 1 238 ? -3.522 -25.464 -3.641 1.00 88.69 238 ASP A N 1
ATOM 1823 C CA . ASP A 1 238 ? -3.393 -26.910 -3.402 1.00 88.69 238 ASP A CA 1
ATOM 1824 C C . ASP A 1 238 ? -4.010 -27.351 -2.059 1.00 88.69 238 ASP A C 1
ATOM 1826 O O . ASP A 1 238 ? -4.623 -28.418 -1.970 1.00 88.69 238 ASP A O 1
ATOM 1830 N N . GLN A 1 239 ? -3.946 -26.500 -1.025 1.00 87.31 239 GLN A N 1
ATOM 1831 C CA . GLN A 1 239 ? -4.588 -26.777 0.268 1.00 87.31 239 GLN A CA 1
ATOM 1832 C C . GLN A 1 239 ? -6.120 -26.868 0.156 1.00 87.31 239 GLN A C 1
ATOM 1834 O O . GLN A 1 239 ? -6.742 -27.698 0.823 1.00 87.31 239 GLN A O 1
ATOM 1839 N N . PHE A 1 240 ? -6.734 -26.067 -0.721 1.00 87.94 240 PHE A N 1
ATOM 1840 C CA . PHE A 1 240 ? -8.184 -26.034 -0.952 1.00 87.94 240 PHE A CA 1
ATOM 1841 C C . PHE A 1 240 ? -8.612 -26.961 -2.094 1.00 87.94 240 PHE A C 1
ATOM 1843 O O . PHE A 1 240 ? -9.322 -26.567 -3.018 1.00 87.94 240 PHE A O 1
ATOM 1850 N N . SER A 1 241 ? -8.180 -28.221 -2.034 1.00 89.38 241 SER A N 1
ATOM 1851 C CA . SER A 1 241 ? -8.548 -29.212 -3.049 1.00 89.38 241 SER A CA 1
ATOM 1852 C C . SER A 1 241 ? -10.035 -29.603 -2.985 1.00 89.38 241 SER A C 1
ATOM 1854 O O . SER A 1 241 ? -10.621 -29.704 -1.905 1.00 89.38 241 SER A O 1
ATOM 1856 N N . ALA A 1 242 ? -10.610 -29.970 -4.137 1.00 93.75 242 ALA A N 1
ATOM 1857 C CA . ALA A 1 242 ? -12.006 -30.424 -4.268 1.00 93.75 242 ALA A CA 1
ATOM 1858 C C . ALA A 1 242 ? -12.363 -31.659 -3.407 1.00 93.75 242 ALA A C 1
ATOM 1860 O O . ALA A 1 242 ? -13.529 -31.997 -3.216 1.00 93.75 242 ALA A O 1
ATOM 1861 N N . LYS A 1 243 ? -11.367 -32.355 -2.838 1.00 94.69 243 LYS A N 1
ATOM 1862 C CA . LYS A 1 243 ? -11.592 -33.460 -1.890 1.00 94.69 243 LYS A CA 1
ATOM 1863 C C . LYS A 1 243 ? -12.260 -32.992 -0.592 1.00 94.69 243 LYS A C 1
ATOM 1865 O O . LYS A 1 243 ? -12.848 -33.814 0.108 1.00 94.69 243 LYS A O 1
ATOM 1870 N N . LEU A 1 244 ? -12.157 -31.702 -0.264 1.00 94.50 244 LEU A N 1
ATOM 1871 C CA . LEU A 1 244 ? -12.756 -31.102 0.927 1.00 94.50 244 LEU A CA 1
ATOM 1872 C C . LEU A 1 244 ? -14.211 -30.658 0.713 1.00 94.50 244 LEU A C 1
ATOM 1874 O O . LEU A 1 244 ? -14.876 -30.336 1.698 1.00 94.50 244 LEU A O 1
ATOM 1878 N N . ASP A 1 245 ? -14.738 -30.698 -0.516 1.00 95.44 245 ASP A N 1
ATOM 1879 C CA . ASP A 1 245 ? -16.090 -30.219 -0.833 1.00 95.44 245 ASP A CA 1
ATOM 1880 C C . ASP A 1 245 ? -17.181 -30.846 0.055 1.00 95.44 245 ASP A C 1
ATOM 1882 O O . ASP A 1 245 ? -18.003 -30.095 0.586 1.00 95.44 245 ASP A O 1
ATOM 1886 N N . PRO A 1 246 ? -17.200 -32.172 0.333 1.00 97.62 246 PRO A N 1
ATOM 1887 C CA . PRO A 1 246 ? -18.201 -32.743 1.236 1.00 97.62 246 PRO A CA 1
ATOM 1888 C C . PRO A 1 246 ? -18.123 -32.179 2.662 1.00 97.62 246 PRO A C 1
ATOM 1890 O O . PRO A 1 246 ? -19.156 -31.953 3.292 1.00 97.62 246 PRO A O 1
ATOM 1893 N N . ALA A 1 247 ? -16.913 -31.922 3.170 1.00 95.94 247 ALA A N 1
ATOM 1894 C CA . ALA A 1 247 ? -16.710 -31.339 4.495 1.00 95.94 247 ALA A CA 1
ATOM 1895 C C . ALA A 1 247 ? -17.122 -29.861 4.525 1.00 95.94 247 ALA A C 1
ATOM 1897 O O . ALA A 1 247 ? -17.765 -29.424 5.479 1.00 95.94 247 ALA A O 1
ATOM 1898 N N . PHE A 1 248 ? -16.823 -29.109 3.462 1.00 95.06 248 PHE A N 1
ATOM 1899 C CA . PHE A 1 248 ? -17.279 -27.730 3.311 1.00 95.06 248 PHE A CA 1
ATOM 1900 C C . PHE A 1 248 ? -18.810 -27.640 3.246 1.00 95.06 248 PHE A C 1
ATOM 1902 O O . PHE A 1 248 ? -19.404 -26.806 3.928 1.00 95.06 248 PHE A O 1
ATOM 1909 N N . LEU A 1 249 ? -19.470 -28.534 2.501 1.00 96.25 249 LEU A N 1
ATOM 1910 C CA . LEU A 1 249 ? -20.933 -28.602 2.442 1.00 96.25 249 LEU A CA 1
ATOM 1911 C C . LEU A 1 249 ? -21.547 -28.967 3.798 1.00 96.25 249 LEU A C 1
ATOM 1913 O O . LEU A 1 249 ? -22.541 -28.360 4.196 1.00 96.25 249 LEU A O 1
ATOM 1917 N N . ALA A 1 250 ? -20.947 -29.912 4.527 1.00 96.88 250 ALA A N 1
ATOM 1918 C CA . ALA A 1 250 ? -21.381 -30.259 5.878 1.00 96.88 250 ALA A CA 1
ATOM 1919 C C . ALA A 1 250 ? -21.240 -29.068 6.840 1.00 96.88 250 ALA A C 1
ATOM 1921 O O . ALA A 1 250 ? -22.185 -28.740 7.555 1.00 96.88 250 ALA A O 1
ATOM 1922 N N . HIS A 1 251 ? -20.099 -28.373 6.812 1.00 94.25 251 HIS A N 1
ATOM 1923 C CA . HIS A 1 251 ? -19.876 -27.142 7.576 1.00 94.25 251 HIS A CA 1
ATOM 1924 C C . HIS A 1 251 ? -20.934 -26.085 7.253 1.00 94.25 251 HIS A C 1
ATOM 1926 O O . HIS A 1 251 ? -21.610 -25.585 8.151 1.00 94.25 251 HIS A O 1
ATOM 1932 N N . LYS A 1 252 ? -21.148 -25.816 5.962 1.00 94.69 252 LYS A N 1
ATOM 1933 C CA . LYS A 1 252 ? -22.145 -24.865 5.468 1.00 94.69 252 LYS A CA 1
ATOM 1934 C C . LYS A 1 252 ? -23.565 -25.210 5.927 1.00 94.69 252 LYS A C 1
ATOM 1936 O O . LYS A 1 252 ? -24.294 -24.310 6.335 1.00 94.69 252 LYS A O 1
ATOM 1941 N N . ALA A 1 253 ? -23.950 -26.487 5.904 1.00 95.50 253 ALA A N 1
ATOM 1942 C CA . ALA A 1 253 ? -25.263 -26.948 6.359 1.00 95.50 253 ALA A CA 1
ATOM 1943 C C . ALA A 1 253 ? -25.464 -26.813 7.882 1.00 95.50 253 ALA A C 1
ATOM 1945 O O . ALA A 1 253 ? -26.594 -26.642 8.334 1.00 95.50 253 ALA A O 1
ATOM 1946 N N . CYS A 1 254 ? -24.385 -26.876 8.667 1.00 94.50 254 CYS A N 1
ATOM 1947 C CA . CYS A 1 254 ? -24.420 -26.754 10.126 1.00 94.50 254 CYS A CA 1
ATOM 1948 C C . CYS A 1 254 ? -24.451 -25.302 10.629 1.00 94.50 254 CYS A C 1
ATOM 1950 O O . CYS A 1 254 ? -24.726 -25.070 11.810 1.00 94.50 254 CYS A O 1
ATOM 1952 N N . LEU A 1 255 ? -24.149 -24.317 9.779 1.00 88.00 255 LEU A N 1
ATOM 1953 C CA . LEU A 1 255 ? -24.178 -22.915 10.181 1.00 88.00 255 LEU A CA 1
ATOM 1954 C C . LEU A 1 255 ? -25.623 -22.412 10.316 1.00 88.00 255 LEU A C 1
ATOM 1956 O O . LEU A 1 255 ? -26.444 -22.667 9.435 1.00 88.00 255 LEU A O 1
ATOM 1960 N N . PRO A 1 256 ? -25.927 -21.590 11.341 1.00 85.19 256 PRO A N 1
ATOM 1961 C CA . PRO A 1 256 ? -27.215 -20.901 11.435 1.00 85.19 256 PRO A CA 1
ATOM 1962 C C . PRO A 1 256 ? -27.541 -20.067 10.187 1.00 85.19 256 PRO A C 1
ATOM 1964 O O . PRO A 1 256 ? -28.708 -19.914 9.841 1.00 85.19 256 PRO A O 1
ATOM 1967 N N . ASN A 1 257 ? -26.509 -19.548 9.509 1.00 79.31 257 ASN A N 1
ATOM 1968 C CA . ASN A 1 257 ? -26.613 -18.899 8.205 1.00 79.31 257 ASN A CA 1
ATOM 1969 C C . ASN A 1 257 ? -25.583 -19.522 7.241 1.00 79.31 257 ASN A C 1
ATOM 1971 O O . ASN A 1 257 ? -24.395 -19.210 7.341 1.00 79.31 257 ASN A O 1
ATOM 1975 N N . PRO A 1 258 ? -26.007 -20.367 6.288 1.00 84.06 258 PRO A N 1
ATOM 1976 C CA . PRO A 1 258 ? -25.094 -21.041 5.361 1.00 84.06 258 PRO A CA 1
ATOM 1977 C C . PRO A 1 258 ? -24.225 -20.113 4.488 1.00 84.06 258 PRO A C 1
ATOM 1979 O O . PRO A 1 258 ? -23.167 -20.524 4.024 1.00 84.06 258 PRO A O 1
ATOM 1982 N N . GLU A 1 259 ? -24.635 -18.864 4.246 1.00 79.31 259 GLU A N 1
ATOM 1983 C CA . GLU A 1 259 ? -23.845 -17.868 3.491 1.00 79.31 259 GLU A CA 1
ATOM 1984 C C . GLU A 1 259 ? -22.605 -17.351 4.248 1.00 79.31 259 GLU A C 1
ATOM 1986 O O . GLU A 1 259 ? -21.712 -16.746 3.651 1.00 79.31 259 GLU A O 1
ATOM 1991 N N . ASP A 1 260 ? -22.527 -17.572 5.566 1.00 81.69 260 ASP A N 1
ATOM 1992 C CA . ASP A 1 260 ? -21.352 -17.187 6.354 1.00 81.69 260 ASP A CA 1
ATOM 1993 C C . ASP A 1 260 ? -20.157 -18.125 6.092 1.00 81.69 260 ASP A C 1
ATOM 1995 O O . ASP A 1 260 ? -19.014 -17.738 6.351 1.00 81.69 260 ASP A O 1
ATOM 1999 N N . ALA A 1 261 ? -20.396 -19.326 5.545 1.00 88.62 261 ALA A N 1
ATOM 2000 C CA . ALA A 1 261 ? -19.357 -20.315 5.256 1.00 88.62 261 ALA A CA 1
ATOM 2001 C C . ALA A 1 261 ? -18.284 -19.747 4.319 1.00 88.62 261 ALA A C 1
ATOM 2003 O O . ALA A 1 261 ? -17.095 -19.809 4.627 1.00 88.62 261 ALA A O 1
ATOM 2004 N N . GLU A 1 262 ? -18.689 -19.123 3.211 1.00 88.50 262 GLU A N 1
ATOM 2005 C CA . GLU A 1 262 ? -17.770 -18.516 2.248 1.00 88.50 262 GLU A CA 1
ATOM 2006 C C . GLU A 1 262 ? -16.918 -17.411 2.885 1.00 88.50 262 GLU A C 1
ATOM 2008 O O . GLU A 1 262 ? -15.711 -17.337 2.654 1.00 88.50 262 GLU A O 1
ATOM 2013 N N . ARG A 1 263 ? -17.519 -16.569 3.737 1.00 84.19 263 ARG A N 1
ATOM 2014 C CA . ARG A 1 263 ? -16.797 -15.489 4.433 1.00 84.19 263 ARG A CA 1
ATOM 2015 C C . ARG A 1 263 ? -15.748 -16.038 5.397 1.00 84.19 263 ARG A C 1
ATOM 2017 O O . ARG A 1 263 ? -14.678 -15.447 5.524 1.00 84.19 263 ARG A O 1
ATOM 2024 N N . GLN A 1 264 ? -16.046 -17.149 6.069 1.00 87.12 264 GLN A N 1
ATOM 2025 C CA . GLN A 1 264 ? -15.097 -17.818 6.959 1.00 87.12 264 GLN A CA 1
ATOM 2026 C C . GLN A 1 264 ? -13.901 -18.382 6.181 1.00 87.12 264 GLN A C 1
ATOM 2028 O O . GLN A 1 264 ? -12.768 -18.172 6.607 1.00 87.12 264 GLN A O 1
ATOM 2033 N N . ILE A 1 265 ? -14.130 -19.000 5.015 1.00 91.06 265 ILE A N 1
ATOM 2034 C CA . ILE A 1 265 ? -13.044 -19.478 4.143 1.00 91.06 265 ILE A CA 1
ATOM 2035 C C . ILE A 1 265 ? -12.173 -18.317 3.648 1.00 91.06 265 ILE A C 1
ATOM 2037 O O . ILE A 1 265 ? -10.949 -18.399 3.717 1.00 91.06 265 ILE A O 1
ATOM 2041 N N . VAL A 1 266 ? -12.775 -17.202 3.220 1.00 89.75 266 VAL A N 1
ATOM 2042 C CA . VAL A 1 266 ? -12.020 -16.004 2.804 1.00 89.75 266 VAL A CA 1
ATOM 2043 C C . VAL A 1 266 ? -11.137 -15.467 3.936 1.00 89.75 266 VAL A C 1
ATOM 2045 O O . VAL A 1 266 ? -9.992 -15.092 3.687 1.00 89.75 266 VAL A O 1
ATOM 2048 N N . ASN A 1 267 ? -11.636 -15.443 5.177 1.00 87.25 267 ASN A N 1
ATOM 2049 C CA . ASN A 1 267 ? -10.835 -15.017 6.329 1.00 87.25 267 ASN A CA 1
ATOM 2050 C C . ASN A 1 267 ? -9.644 -15.950 6.569 1.00 87.25 267 ASN A C 1
ATOM 2052 O O . ASN A 1 267 ? -8.540 -15.461 6.781 1.00 87.25 267 ASN A O 1
ATOM 2056 N N . TYR A 1 268 ? -9.849 -17.265 6.477 1.00 89.50 268 TYR A N 1
ATOM 2057 C CA . TYR A 1 268 ? -8.768 -18.236 6.629 1.00 89.50 268 TYR A CA 1
ATOM 2058 C C . TYR A 1 268 ? -7.693 -18.055 5.546 1.00 89.50 268 TYR A C 1
ATOM 2060 O O . TYR A 1 268 ? -6.509 -17.986 5.856 1.00 89.50 268 TYR A O 1
ATOM 2068 N N . ILE A 1 269 ? -8.088 -17.890 4.275 1.00 91.75 269 ILE A N 1
ATOM 2069 C CA . ILE A 1 269 ? -7.137 -17.607 3.184 1.00 91.75 269 ILE A CA 1
ATOM 2070 C C . ILE A 1 269 ? -6.341 -16.329 3.486 1.00 91.75 269 ILE A C 1
ATOM 2072 O O . ILE A 1 269 ? -5.130 -16.289 3.285 1.00 91.75 269 ILE A O 1
ATOM 2076 N N . ALA A 1 270 ? -6.995 -15.284 3.998 1.00 90.12 270 ALA A N 1
ATOM 2077 C CA . ALA A 1 270 ? -6.312 -14.049 4.373 1.00 90.12 270 ALA A CA 1
ATOM 2078 C C . ALA A 1 270 ? -5.308 -14.241 5.529 1.00 90.12 270 ALA A C 1
ATOM 2080 O O . ALA A 1 270 ? -4.278 -13.564 5.554 1.00 90.12 270 ALA A O 1
ATOM 2081 N N . GLU A 1 271 ? -5.587 -15.141 6.474 1.00 90.56 271 GLU A N 1
ATOM 2082 C CA . GLU A 1 271 ? -4.669 -15.508 7.559 1.00 90.56 271 GLU A CA 1
ATOM 2083 C C . GLU A 1 271 ? -3.462 -16.305 7.045 1.00 90.56 271 GLU A C 1
ATOM 2085 O O . GLU A 1 271 ? -2.332 -15.980 7.409 1.00 90.56 271 GLU A O 1
ATOM 2090 N N . GLU A 1 272 ? -3.664 -17.256 6.130 1.00 91.06 272 GLU A N 1
ATOM 2091 C CA . GLU A 1 272 ? -2.571 -17.993 5.475 1.00 91.06 272 GLU A CA 1
ATOM 2092 C C . GLU A 1 272 ? -1.656 -17.060 4.673 1.00 91.06 272 GLU A C 1
ATOM 2094 O O . GLU A 1 272 ? -0.434 -17.069 4.833 1.00 91.06 272 GLU A O 1
ATOM 2099 N N . LEU A 1 273 ? -2.244 -16.175 3.858 1.00 93.12 273 LEU A N 1
ATOM 2100 C CA . LEU A 1 273 ? -1.485 -15.169 3.113 1.00 93.12 273 LEU A CA 1
ATOM 2101 C C . LEU A 1 273 ? -0.694 -14.249 4.050 1.00 93.12 273 LEU A C 1
ATOM 2103 O O . LEU A 1 273 ? 0.446 -13.898 3.748 1.00 93.12 273 LEU A O 1
ATOM 2107 N N . ARG A 1 274 ? -1.259 -13.882 5.207 1.00 92.38 274 ARG A N 1
ATOM 2108 C CA . ARG A 1 274 ? -0.535 -13.121 6.233 1.00 92.38 274 ARG A CA 1
ATOM 2109 C C . ARG A 1 274 ? 0.647 -13.905 6.793 1.00 92.38 274 ARG A C 1
ATOM 2111 O O . ARG A 1 274 ? 1.735 -13.344 6.863 1.00 92.38 274 ARG A O 1
ATOM 2118 N N . GLY A 1 275 ? 0.460 -15.179 7.129 1.00 92.44 275 GLY A N 1
ATOM 2119 C CA . GLY A 1 275 ? 1.541 -16.037 7.618 1.00 92.44 275 GLY A CA 1
ATOM 2120 C C . GLY A 1 275 ? 2.708 -16.145 6.630 1.00 92.44 275 GLY A C 1
ATOM 2121 O O . GLY A 1 275 ? 3.873 -16.100 7.037 1.00 92.44 275 GLY A O 1
ATOM 2122 N N . LEU A 1 276 ? 2.411 -16.209 5.326 1.00 92.94 276 LEU A N 1
ATOM 2123 C CA . LEU A 1 276 ? 3.421 -16.186 4.261 1.00 92.94 276 LEU A CA 1
ATOM 2124 C C . LEU A 1 276 ? 4.193 -14.860 4.223 1.00 92.94 276 LEU A C 1
ATOM 2126 O O . LEU A 1 276 ? 5.424 -14.871 4.162 1.00 92.94 276 LEU A O 1
ATOM 2130 N N . MET A 1 277 ? 3.484 -13.728 4.298 1.00 94.12 277 MET A N 1
ATOM 2131 C CA . MET A 1 277 ? 4.104 -12.398 4.327 1.00 94.12 277 MET A CA 1
ATOM 2132 C C . MET A 1 277 ? 5.009 -12.222 5.554 1.00 94.12 277 MET A C 1
ATOM 2134 O O . MET A 1 277 ? 6.161 -11.813 5.409 1.00 94.12 277 MET A O 1
ATOM 2138 N N . ASP A 1 278 ? 4.524 -12.584 6.745 1.00 91.94 278 ASP A N 1
ATOM 2139 C CA . ASP A 1 278 ? 5.281 -12.470 7.996 1.00 91.94 278 ASP A CA 1
ATOM 2140 C C . ASP A 1 278 ? 6.560 -13.321 7.945 1.00 91.94 278 ASP A C 1
ATOM 2142 O O . ASP A 1 278 ? 7.648 -12.852 8.291 1.00 91.94 278 ASP A O 1
ATOM 2146 N N . SER A 1 279 ? 6.454 -14.553 7.440 1.00 90.88 279 SER A N 1
ATOM 2147 C CA . S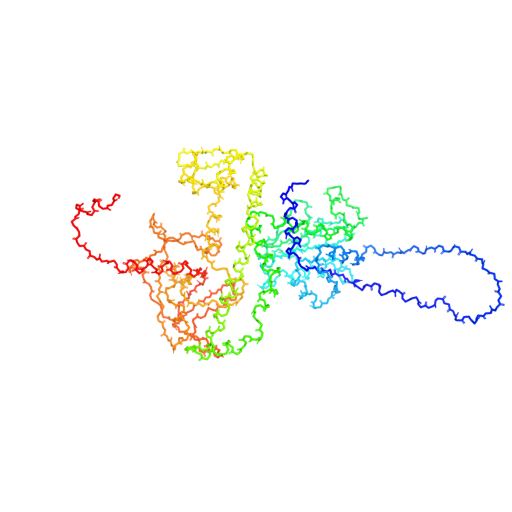ER A 1 279 ? 7.597 -15.461 7.296 1.00 90.88 279 SER A CA 1
ATOM 2148 C C . SER A 1 279 ? 8.661 -14.904 6.349 1.00 90.88 279 SER A C 1
ATOM 2150 O O . SER A 1 279 ? 9.852 -14.968 6.658 1.00 90.88 279 SER A O 1
ATOM 2152 N N . ALA A 1 280 ? 8.247 -14.328 5.218 1.00 91.19 280 ALA A N 1
ATOM 2153 C CA . ALA A 1 280 ? 9.166 -13.758 4.239 1.00 91.19 280 ALA A CA 1
ATOM 2154 C C . ALA A 1 280 ? 9.924 -12.543 4.792 1.00 91.19 280 ALA A C 1
ATOM 2156 O O . ALA A 1 280 ? 11.143 -12.463 4.646 1.00 91.19 280 ALA A O 1
ATOM 2157 N N . VAL A 1 281 ? 9.229 -11.632 5.481 1.00 87.56 281 VAL A N 1
ATOM 2158 C CA . VAL A 1 281 ? 9.856 -10.445 6.088 1.00 87.56 281 VAL A CA 1
ATOM 2159 C C . VAL A 1 281 ? 10.848 -10.841 7.185 1.00 87.56 281 VAL A C 1
ATOM 2161 O O . VAL A 1 281 ? 11.950 -10.296 7.251 1.00 87.56 281 VAL A O 1
ATOM 2164 N N . VAL A 1 282 ? 10.508 -11.827 8.022 1.00 88.44 282 VAL A N 1
ATOM 2165 C CA . VAL A 1 282 ? 11.416 -12.325 9.070 1.00 88.44 282 VAL A CA 1
ATOM 2166 C C . VAL A 1 282 ? 12.681 -12.938 8.468 1.00 88.44 282 VAL A C 1
ATOM 2168 O O . VAL A 1 282 ? 13.780 -12.667 8.957 1.00 88.44 282 VAL A O 1
ATOM 2171 N N . GLN A 1 283 ? 12.555 -13.714 7.388 1.00 85.44 283 GLN A N 1
ATOM 2172 C CA . GLN A 1 283 ? 13.703 -14.307 6.692 1.00 85.44 283 GLN A CA 1
ATOM 2173 C C . GLN A 1 283 ? 14.653 -13.253 6.104 1.00 85.44 283 GLN A C 1
ATOM 2175 O O . GLN A 1 283 ? 15.861 -13.473 6.090 1.00 85.44 283 GLN A O 1
ATOM 2180 N N . THR A 1 284 ? 14.140 -12.093 5.682 1.00 81.56 284 THR A N 1
ATOM 2181 C CA . THR A 1 284 ? 14.954 -10.993 5.134 1.00 81.56 284 THR A CA 1
ATOM 2182 C C . THR A 1 284 ? 15.392 -9.957 6.174 1.00 81.56 284 THR A C 1
ATOM 2184 O O . THR A 1 284 ? 16.013 -8.959 5.815 1.00 81.56 284 THR A O 1
ATOM 2187 N N . SER A 1 285 ? 15.107 -10.167 7.461 1.00 74.19 285 SER A N 1
ATOM 2188 C CA . SER A 1 285 ? 15.326 -9.168 8.522 1.00 74.19 285 SER A CA 1
ATOM 2189 C C . SER A 1 285 ? 16.786 -8.726 8.684 1.00 74.19 285 SER A C 1
ATOM 2191 O O . SER A 1 285 ? 17.066 -7.549 8.921 1.00 74.19 285 SER A O 1
ATOM 2193 N N . SER A 1 286 ? 17.748 -9.634 8.498 1.00 70.12 286 SER A N 1
ATOM 2194 C CA . SER A 1 286 ? 19.174 -9.278 8.489 1.00 70.12 286 SER A CA 1
ATOM 2195 C C . SER A 1 286 ? 19.527 -8.358 7.318 1.00 70.12 286 SER A C 1
ATOM 2197 O O . SER A 1 286 ? 20.389 -7.492 7.436 1.00 70.12 286 SER A O 1
ATOM 2199 N N . GLU A 1 287 ? 18.842 -8.521 6.189 1.00 70.19 287 GLU A N 1
ATOM 2200 C CA . GLU A 1 287 ? 19.027 -7.684 5.007 1.00 70.19 287 GLU A CA 1
ATOM 2201 C C . GLU A 1 287 ? 18.364 -6.313 5.173 1.00 70.19 287 GLU A C 1
ATOM 2203 O O . GLU A 1 287 ? 18.865 -5.331 4.627 1.00 70.19 287 GLU A O 1
ATOM 2208 N N . ASP A 1 288 ? 17.284 -6.221 5.956 1.00 71.50 288 ASP A N 1
ATOM 2209 C CA . ASP A 1 288 ? 16.655 -4.948 6.326 1.00 71.50 288 ASP A CA 1
ATOM 2210 C C . ASP A 1 288 ? 17.584 -4.085 7.184 1.00 71.50 288 ASP A C 1
ATOM 2212 O O . ASP A 1 288 ? 17.676 -2.874 6.976 1.00 71.50 288 ASP A O 1
ATOM 2216 N N . ALA A 1 289 ? 18.346 -4.693 8.097 1.00 77.38 289 ALA A N 1
ATOM 2217 C CA . ALA A 1 289 ? 19.346 -3.966 8.877 1.00 77.38 289 ALA A CA 1
ATOM 2218 C C . ALA A 1 289 ? 20.447 -3.362 7.982 1.00 77.38 289 ALA A C 1
ATOM 2220 O O . ALA A 1 289 ? 20.911 -2.244 8.226 1.00 77.38 289 ALA A O 1
ATOM 2221 N N . ASP A 1 290 ? 20.851 -4.068 6.923 1.00 82.75 290 ASP A N 1
ATOM 2222 C CA . ASP A 1 290 ? 21.787 -3.543 5.922 1.00 82.75 290 ASP A CA 1
ATOM 2223 C C . ASP A 1 290 ? 21.146 -2.451 5.056 1.00 82.75 290 ASP A C 1
ATOM 2225 O O . ASP A 1 290 ? 21.791 -1.441 4.768 1.00 82.75 290 ASP A O 1
ATOM 2229 N N . ALA A 1 291 ? 19.871 -2.609 4.689 1.00 84.31 291 ALA A N 1
ATOM 2230 C CA . ALA A 1 291 ? 19.108 -1.605 3.955 1.00 84.31 291 ALA A CA 1
ATOM 2231 C C . ALA A 1 291 ? 18.990 -0.287 4.731 1.00 84.31 291 ALA A C 1
ATOM 2233 O O . ALA A 1 291 ? 19.206 0.783 4.164 1.00 84.31 291 ALA A O 1
ATOM 2234 N N . VAL A 1 292 ? 18.715 -0.352 6.038 1.00 88.75 292 VAL A N 1
ATOM 2235 C CA . VAL A 1 292 ? 18.684 0.821 6.924 1.00 88.75 292 VAL A CA 1
ATOM 2236 C C . VAL A 1 292 ? 20.045 1.515 6.950 1.00 88.75 292 VAL A C 1
ATOM 2238 O O . VAL A 1 292 ? 20.114 2.730 6.767 1.00 88.75 292 VAL A O 1
ATOM 2241 N N . LYS A 1 293 ? 21.139 0.758 7.119 1.00 89.31 293 LYS A N 1
ATOM 2242 C CA . LYS A 1 293 ? 22.504 1.313 7.085 1.00 89.31 293 LYS A CA 1
ATOM 2243 C C . LYS A 1 293 ? 22.796 2.007 5.761 1.00 89.31 293 LYS A C 1
ATOM 2245 O O . LYS A 1 293 ? 23.323 3.116 5.766 1.00 89.31 293 LYS A O 1
ATOM 2250 N N . HIS A 1 294 ? 22.464 1.364 4.644 1.00 88.81 294 HIS A N 1
ATOM 2251 C CA . HIS A 1 294 ? 22.665 1.925 3.313 1.00 88.81 294 HIS A CA 1
ATOM 2252 C C . HIS A 1 294 ? 21.866 3.219 3.126 1.00 88.81 294 HIS A C 1
ATOM 2254 O O . HIS A 1 294 ? 22.435 4.240 2.753 1.00 88.81 294 HIS A O 1
ATOM 2260 N N . TRP A 1 295 ? 20.575 3.206 3.472 1.00 91.19 295 TRP A N 1
ATOM 2261 C CA . TRP A 1 295 ? 19.707 4.379 3.370 1.00 91.19 295 TRP A CA 1
ATOM 2262 C C . TRP A 1 295 ? 20.236 5.559 4.192 1.00 91.19 295 TRP A C 1
ATOM 2264 O O . TRP A 1 295 ? 20.314 6.675 3.685 1.00 91.19 295 TRP A O 1
ATOM 2274 N N . ILE A 1 296 ? 20.660 5.318 5.438 1.00 92.19 296 ILE A N 1
ATOM 2275 C CA . ILE A 1 296 ? 21.246 6.351 6.306 1.00 92.19 296 ILE A CA 1
ATOM 2276 C C . ILE A 1 296 ? 22.518 6.926 5.670 1.00 92.19 296 ILE A C 1
ATOM 2278 O O . ILE A 1 296 ? 22.677 8.146 5.624 1.00 92.19 296 ILE A O 1
ATOM 2282 N N . ARG A 1 297 ? 23.400 6.061 5.151 1.00 90.56 297 ARG A N 1
ATOM 2283 C CA . ARG A 1 297 ? 24.683 6.462 4.556 1.00 90.56 297 ARG A CA 1
ATOM 2284 C C . ARG A 1 297 ? 24.532 7.309 3.300 1.00 90.56 297 ARG A C 1
ATOM 2286 O O . ARG A 1 297 ? 25.256 8.290 3.147 1.00 90.56 297 ARG A O 1
ATOM 2293 N N . GLU A 1 298 ? 23.610 6.934 2.417 1.00 89.75 298 GLU A N 1
ATOM 2294 C CA . GLU A 1 298 ? 23.325 7.700 1.200 1.00 89.75 298 GLU A CA 1
ATOM 2295 C C . GLU A 1 298 ? 22.630 9.028 1.504 1.00 89.75 298 GLU A C 1
ATOM 2297 O O . GLU A 1 298 ? 22.824 10.005 0.782 1.00 89.75 298 GLU A O 1
ATOM 2302 N N . LYS A 1 299 ? 21.806 9.078 2.558 1.00 89.88 299 LYS A N 1
ATOM 2303 C CA . LYS A 1 299 ? 20.950 10.236 2.813 1.00 89.88 299 LYS A CA 1
ATOM 2304 C C . LYS A 1 299 ? 21.710 11.434 3.372 1.00 89.88 299 LYS A C 1
ATOM 2306 O O . LYS A 1 299 ? 21.482 12.550 2.907 1.00 89.88 299 LYS A O 1
ATOM 2311 N N . ALA A 1 300 ? 22.562 11.225 4.376 1.00 88.44 300 ALA A N 1
ATOM 2312 C CA . ALA A 1 300 ? 23.353 12.291 4.987 1.00 88.44 300 ALA A CA 1
ATOM 2313 C C . ALA A 1 300 ? 24.551 11.741 5.780 1.00 88.44 300 ALA A C 1
ATOM 2315 O O . ALA A 1 300 ? 24.545 10.606 6.252 1.00 88.44 300 ALA A O 1
ATOM 2316 N N . GLN A 1 301 ? 25.582 12.572 5.964 1.00 90.00 301 GLN A N 1
ATOM 2317 C CA . GLN A 1 301 ? 26.696 12.275 6.880 1.00 90.00 301 GLN A CA 1
ATOM 2318 C C . GLN A 1 301 ? 26.289 12.434 8.351 1.00 90.00 301 GLN A C 1
ATOM 2320 O O . GLN A 1 301 ? 26.765 11.709 9.222 1.00 90.00 301 GLN A O 1
ATOM 2325 N N . GLU A 1 302 ? 25.372 13.359 8.620 1.00 92.81 302 GLU A N 1
ATOM 2326 C CA . GLU A 1 302 ? 24.866 13.654 9.953 1.00 92.81 302 GLU A CA 1
ATOM 2327 C C . GLU A 1 302 ? 23.365 13.941 9.899 1.00 92.81 302 GLU A C 1
ATOM 2329 O O . GLU A 1 302 ? 22.858 14.501 8.925 1.00 92.81 302 GLU A O 1
ATOM 2334 N N . PHE A 1 303 ? 22.661 13.580 10.969 1.00 93.25 303 PHE A N 1
ATOM 2335 C CA . PHE A 1 303 ? 21.229 13.794 11.133 1.00 93.25 303 PHE A CA 1
ATOM 2336 C C . PHE A 1 303 ? 20.980 14.679 12.344 1.00 93.25 303 PHE A C 1
ATOM 2338 O O . PHE A 1 303 ? 21.392 14.359 13.460 1.00 93.25 303 PHE A O 1
ATOM 2345 N N . THR A 1 304 ? 20.275 15.790 12.140 1.00 91.50 304 THR A N 1
ATOM 2346 C CA . THR A 1 304 ? 19.945 16.727 13.215 1.00 91.50 304 THR A CA 1
ATOM 2347 C C . THR A 1 304 ? 18.510 16.528 13.683 1.00 91.50 304 THR A C 1
ATOM 2349 O O . THR A 1 304 ? 17.550 16.791 12.964 1.00 91.50 304 THR A O 1
ATOM 2352 N N . PHE A 1 305 ? 18.355 16.129 14.940 1.00 90.50 305 PHE A N 1
ATOM 2353 C CA . PHE A 1 305 ? 17.073 15.897 15.588 1.00 90.50 305 PHE A CA 1
ATOM 2354 C C . PHE A 1 305 ? 16.726 17.043 16.534 1.00 90.50 305 PHE A C 1
ATOM 2356 O O . PHE A 1 305 ? 17.554 17.507 17.320 1.00 90.50 305 PHE A O 1
ATOM 2363 N N . ARG A 1 306 ? 15.470 17.496 16.508 1.00 84.75 306 ARG A N 1
ATOM 2364 C CA . ARG A 1 306 ? 14.970 18.461 17.497 1.00 84.75 306 ARG A CA 1
ATOM 2365 C C . ARG A 1 306 ? 14.637 17.747 18.805 1.00 84.75 306 ARG A C 1
ATOM 2367 O O . ARG A 1 306 ? 13.973 16.712 18.813 1.00 84.75 306 ARG A O 1
ATOM 2374 N N . LYS A 1 307 ? 15.031 18.352 19.923 1.00 80.56 307 LYS A N 1
ATOM 2375 C CA . LYS A 1 307 ? 14.653 17.946 21.283 1.00 80.56 307 LYS A CA 1
ATOM 2376 C C . LYS A 1 307 ? 13.951 19.098 21.997 1.00 80.56 307 LYS A C 1
ATOM 2378 O O . LYS A 1 307 ? 13.943 20.232 21.529 1.00 80.56 307 LYS A O 1
ATOM 2383 N N . LYS A 1 308 ? 13.356 18.812 23.159 1.00 71.88 308 LYS A N 1
ATOM 2384 C CA . LYS A 1 308 ? 12.600 19.801 23.950 1.00 71.88 308 LYS A CA 1
ATOM 2385 C C . LYS A 1 308 ? 13.389 21.100 24.205 1.00 71.88 308 LYS A C 1
ATOM 2387 O O . LYS A 1 308 ? 12.787 22.166 24.197 1.00 71.88 308 LYS A O 1
ATOM 2392 N N . ASN A 1 309 ? 14.712 20.996 24.376 1.00 74.56 309 ASN A N 1
ATOM 2393 C CA . ASN A 1 309 ? 15.621 22.108 24.666 1.00 74.56 309 ASN A CA 1
ATOM 2394 C C . ASN A 1 309 ? 16.806 22.142 23.674 1.00 74.56 309 ASN A C 1
ATOM 2396 O O . ASN A 1 309 ? 17.957 21.994 24.081 1.00 74.56 309 ASN A O 1
ATOM 2400 N N . GLY A 1 310 ? 16.535 22.274 22.373 1.00 85.00 310 GLY A N 1
ATOM 2401 C CA . GLY A 1 310 ? 17.563 22.471 21.341 1.00 85.00 310 GLY A CA 1
ATOM 2402 C C . GLY A 1 310 ? 17.576 21.380 20.275 1.00 85.00 310 GLY A C 1
ATOM 2403 O O . GLY A 1 310 ? 16.546 20.781 19.9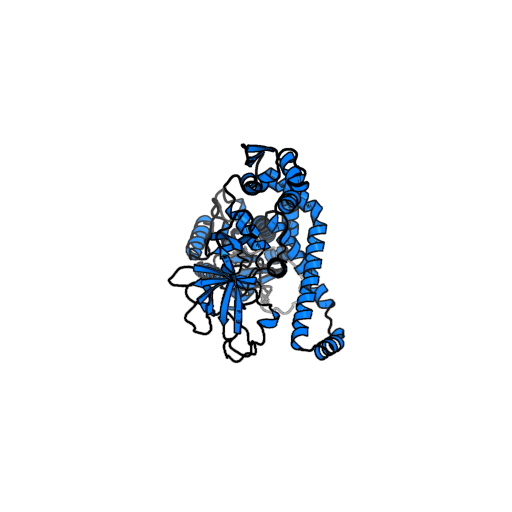66 1.00 85.00 310 GLY A O 1
ATOM 2404 N N . THR A 1 311 ? 18.750 21.117 19.717 1.00 89.06 311 THR A N 1
ATOM 2405 C CA . THR A 1 311 ? 18.974 20.087 18.698 1.00 89.06 311 THR A CA 1
ATOM 2406 C C . THR A 1 311 ?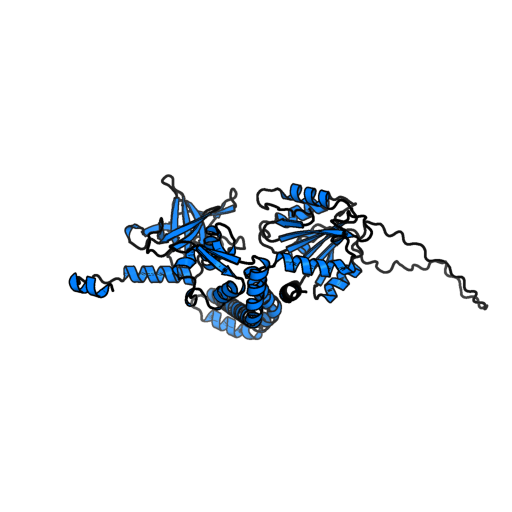 20.056 19.113 19.149 1.00 89.06 311 THR A C 1
ATOM 2408 O O . THR A 1 311 ? 20.863 19.424 20.023 1.00 89.06 311 THR A O 1
ATOM 2411 N N . GLU A 1 312 ? 20.032 17.915 18.588 1.00 90.62 312 GLU A N 1
ATOM 2412 C CA . GLU A 1 312 ? 21.030 16.870 18.775 1.00 90.62 312 GLU A CA 1
ATOM 2413 C C . GLU A 1 312 ? 21.437 16.369 17.393 1.00 90.62 312 GLU A C 1
ATOM 2415 O O . GLU A 1 312 ? 20.563 16.039 16.594 1.00 90.62 312 GLU A O 1
ATOM 2420 N N . THR A 1 313 ? 22.733 16.310 17.110 1.00 93.25 313 THR A N 1
ATOM 2421 C CA . THR A 1 313 ? 23.234 15.793 15.834 1.00 93.25 313 THR A CA 1
ATOM 2422 C C . THR A 1 313 ? 23.862 14.428 16.053 1.00 93.25 313 THR A C 1
ATOM 2424 O O . THR A 1 313 ? 24.742 14.289 16.903 1.00 93.25 313 THR A O 1
ATOM 2427 N N . LEU A 1 314 ? 23.394 13.428 15.313 1.00 93.12 314 LEU A N 1
ATOM 2428 C CA . LEU A 1 314 ? 23.934 12.071 15.314 1.00 93.12 314 LEU A CA 1
ATOM 2429 C C . LEU A 1 314 ? 24.680 11.825 14.003 1.00 93.12 314 LEU A C 1
ATOM 2431 O O . LEU A 1 314 ? 24.204 12.227 12.940 1.00 93.12 314 LEU A O 1
ATOM 2435 N N . ASN A 1 315 ? 25.816 11.138 14.065 1.00 93.75 315 ASN A N 1
ATOM 2436 C CA . ASN A 1 315 ? 26.480 10.635 12.865 1.00 93.75 315 ASN A CA 1
ATOM 2437 C C . ASN A 1 315 ? 25.753 9.386 12.315 1.00 93.75 315 ASN A C 1
ATOM 2439 O O . ASN A 1 315 ? 24.746 8.925 12.869 1.00 93.75 315 ASN A O 1
ATOM 2443 N N . GLN A 1 316 ? 26.251 8.825 11.212 1.00 93.31 316 GLN A N 1
ATOM 2444 C CA . GLN A 1 316 ? 25.645 7.653 10.568 1.00 93.31 316 GLN A CA 1
ATOM 2445 C C . GLN A 1 316 ? 25.574 6.423 11.484 1.00 93.31 316 GLN A C 1
ATOM 2447 O O . GLN A 1 316 ? 24.532 5.772 11.540 1.00 93.31 316 GLN A O 1
ATOM 2452 N N . GLU A 1 317 ? 26.645 6.103 12.213 1.00 91.31 317 GLU A N 1
ATOM 2453 C CA . GLU A 1 317 ? 26.691 4.928 13.096 1.00 91.31 317 GLU A CA 1
ATOM 2454 C C . GLU A 1 317 ? 25.707 5.069 14.256 1.00 91.31 317 GLU A C 1
ATOM 2456 O O . GLU A 1 317 ? 24.928 4.162 14.538 1.00 91.31 317 GLU A O 1
ATOM 2461 N N . GLU A 1 318 ? 25.665 6.245 14.871 1.00 92.19 318 GLU A N 1
ATOM 2462 C CA . GLU A 1 318 ? 24.754 6.553 15.971 1.00 92.19 318 GLU A CA 1
ATOM 2463 C C . GLU A 1 318 ? 23.290 6.543 15.526 1.00 92.19 318 GLU A C 1
ATOM 2465 O O . GLU A 1 318 ? 22.412 6.104 16.271 1.00 92.19 318 GLU A O 1
ATOM 2470 N N . THR A 1 319 ? 23.018 6.991 14.299 1.00 93.00 319 THR A N 1
ATOM 2471 C CA . THR A 1 319 ? 21.675 6.949 13.708 1.00 93.00 319 THR A CA 1
ATOM 2472 C C . THR A 1 319 ? 21.246 5.509 13.419 1.00 93.00 319 THR A C 1
ATOM 2474 O O . THR A 1 319 ? 20.103 5.145 13.690 1.00 93.00 319 THR A O 1
ATOM 2477 N N . VAL A 1 320 ? 22.160 4.660 12.935 1.00 91.69 320 VAL A N 1
ATOM 2478 C CA . VAL A 1 320 ? 21.907 3.219 12.759 1.00 91.69 320 VAL A CA 1
ATOM 2479 C C . VAL A 1 320 ? 21.585 2.563 14.101 1.00 91.69 320 VAL A C 1
ATOM 2481 O O . VAL A 1 320 ? 20.604 1.825 14.197 1.00 91.69 320 VAL A O 1
ATOM 2484 N N . THR A 1 321 ? 22.364 2.856 15.145 1.00 90.81 321 THR A N 1
ATOM 2485 C CA . THR A 1 321 ? 22.112 2.352 16.502 1.00 90.81 321 THR A CA 1
ATOM 2486 C C . THR A 1 321 ? 20.747 2.806 17.013 1.00 90.81 321 THR A C 1
ATOM 2488 O O . THR A 1 321 ? 19.973 1.982 17.489 1.00 90.81 321 THR A O 1
ATOM 2491 N N . LEU A 1 322 ? 20.389 4.084 16.834 1.00 92.00 322 LEU A N 1
ATOM 2492 C CA . LEU A 1 322 ? 19.074 4.605 17.218 1.00 92.00 322 LEU A CA 1
ATOM 2493 C C . LEU A 1 322 ? 17.920 3.848 16.544 1.00 92.00 322 LEU A C 1
ATOM 2495 O O . LEU A 1 322 ? 16.922 3.563 17.203 1.00 92.00 322 LEU A O 1
ATOM 2499 N N . VAL A 1 323 ? 18.025 3.550 15.246 1.00 91.31 323 VAL A N 1
ATOM 2500 C CA . VAL A 1 323 ? 16.958 2.858 14.503 1.00 91.31 323 VAL A CA 1
ATOM 2501 C C . VAL A 1 323 ? 16.850 1.388 14.914 1.00 91.31 323 VAL A C 1
ATOM 2503 O O . VAL A 1 323 ? 15.738 0.886 15.061 1.00 91.31 323 VAL A O 1
ATOM 2506 N N . ASN A 1 324 ? 17.979 0.716 15.152 1.00 87.69 324 ASN A N 1
ATOM 2507 C CA . ASN A 1 324 ? 17.997 -0.708 15.498 1.00 87.69 324 ASN A CA 1
ATOM 2508 C C . ASN A 1 324 ? 17.649 -0.978 16.970 1.00 87.69 324 ASN A C 1
ATOM 2510 O O . ASN A 1 324 ? 16.953 -1.945 17.269 1.00 87.69 324 ASN A O 1
ATOM 2514 N N . GLU A 1 325 ? 18.121 -0.141 17.894 1.00 88.81 325 GLU A N 1
ATOM 2515 C CA . GLU A 1 325 ? 17.894 -0.314 19.337 1.00 88.81 325 GLU A CA 1
ATOM 2516 C C . GLU A 1 325 ? 16.666 0.457 19.840 1.00 88.81 325 GLU A C 1
ATOM 2518 O O . GLU A 1 325 ? 16.119 0.150 20.903 1.00 88.81 325 GLU A O 1
ATOM 2523 N N . GLY A 1 326 ? 16.210 1.446 19.070 1.00 89.62 326 GLY A N 1
ATOM 2524 C CA . GLY A 1 326 ? 15.050 2.272 19.369 1.00 89.62 326 GLY A CA 1
ATOM 2525 C C . GLY A 1 326 ? 15.326 3.428 20.335 1.00 89.62 326 GLY A C 1
ATOM 2526 O O . GLY A 1 326 ? 16.295 3.465 21.093 1.00 89.62 326 GLY A O 1
ATOM 2527 N N . LEU A 1 327 ? 14.396 4.387 20.357 1.00 89.50 327 LEU A N 1
ATOM 2528 C CA . LEU A 1 327 ? 14.521 5.630 21.128 1.00 89.50 327 LEU A CA 1
ATOM 2529 C C . LEU A 1 327 ? 14.645 5.411 22.645 1.00 89.50 327 LEU A C 1
ATOM 2531 O O . LEU A 1 327 ? 15.325 6.176 23.319 1.00 89.50 327 LEU A O 1
ATOM 2535 N N . LYS A 1 328 ? 14.013 4.363 23.190 1.00 85.94 328 LYS A N 1
ATOM 2536 C CA . LYS A 1 328 ? 14.053 4.062 24.633 1.00 85.94 328 LYS A CA 1
ATOM 2537 C C . LYS A 1 328 ? 15.451 3.707 25.137 1.00 85.94 328 LYS A C 1
ATOM 2539 O O . LYS A 1 328 ? 15.745 3.974 26.296 1.00 85.94 328 LYS A O 1
ATOM 2544 N N . ASN A 1 329 ? 16.273 3.117 24.274 1.00 85.62 329 ASN A N 1
ATOM 2545 C CA . ASN A 1 329 ? 17.638 2.706 24.591 1.00 85.62 329 ASN A CA 1
ATOM 2546 C C . ASN A 1 329 ? 18.666 3.777 24.191 1.00 85.62 329 ASN A C 1
ATOM 2548 O O . ASN A 1 329 ? 19.862 3.604 24.406 1.00 85.62 329 ASN A O 1
ATOM 2552 N N . SER A 1 330 ? 18.217 4.907 23.632 1.00 85.25 330 SER A N 1
ATOM 2553 C CA . SER A 1 330 ? 19.108 5.998 23.261 1.00 85.25 330 SER A CA 1
ATOM 2554 C C . SER A 1 330 ? 19.560 6.786 24.488 1.00 85.25 330 SER A C 1
ATOM 2556 O O . SER A 1 330 ? 18.755 7.360 25.220 1.00 85.25 330 SER A O 1
ATOM 2558 N N . ASN A 1 331 ? 20.876 6.913 24.652 1.00 83.81 331 ASN A N 1
ATOM 2559 C CA . ASN A 1 331 ? 21.472 7.780 25.672 1.00 83.81 331 ASN A CA 1
ATOM 2560 C C . ASN A 1 331 ? 21.505 9.264 25.258 1.00 83.81 331 ASN A C 1
ATOM 2562 O O . ASN A 1 331 ? 21.791 10.127 26.085 1.00 83.81 331 ASN A O 1
ATOM 2566 N N . ARG A 1 332 ? 21.236 9.570 23.981 1.00 85.44 332 ARG A N 1
ATOM 2567 C CA . ARG A 1 332 ? 21.366 10.923 23.406 1.00 85.44 332 ARG A CA 1
ATOM 2568 C C . ARG A 1 332 ? 20.022 11.598 23.154 1.00 85.44 332 ARG A C 1
ATOM 2570 O O . ARG A 1 332 ? 19.904 12.817 23.280 1.00 85.44 332 ARG A O 1
ATOM 2577 N N . LEU A 1 333 ? 18.998 10.815 22.822 1.00 87.56 333 LEU A N 1
ATOM 2578 C CA . LEU A 1 333 ? 17.648 11.304 22.570 1.00 87.56 333 LEU A CA 1
ATOM 2579 C C . LEU A 1 333 ? 16.678 10.736 23.603 1.00 87.56 333 LEU A C 1
ATOM 2581 O O . LEU A 1 333 ? 16.511 9.531 23.731 1.00 87.56 333 LEU A O 1
ATOM 2585 N N . HIS A 1 334 ? 15.986 11.622 24.314 1.00 85.19 334 HIS A N 1
ATOM 2586 C CA . HIS A 1 334 ? 14.892 11.220 25.195 1.00 85.19 334 HIS A CA 1
ATOM 2587 C C . HIS A 1 334 ? 13.620 10.908 24.407 1.00 85.19 334 HIS A C 1
ATOM 2589 O O . HIS A 1 334 ? 13.393 11.480 23.343 1.00 85.19 334 HIS A O 1
ATOM 2595 N N . ASP A 1 335 ? 12.720 10.133 25.018 1.00 84.50 335 ASP A N 1
ATOM 2596 C CA . ASP A 1 335 ? 11.432 9.719 24.445 1.00 84.50 335 ASP A CA 1
ATOM 2597 C C . ASP A 1 335 ? 10.665 10.875 23.777 1.00 84.50 335 ASP A C 1
ATOM 2599 O O . ASP A 1 335 ? 10.196 10.753 22.655 1.00 84.50 335 ASP A O 1
ATOM 2603 N N . SER A 1 336 ? 10.656 12.073 24.376 1.00 84.50 336 SER A N 1
ATOM 2604 C CA . SER A 1 336 ? 9.993 13.259 23.804 1.00 84.50 336 SER A CA 1
ATOM 2605 C C . SER A 1 336 ? 10.443 13.674 22.390 1.00 84.50 336 SER A C 1
ATOM 2607 O O . SER A 1 336 ? 9.716 14.427 21.737 1.00 84.50 336 SER A O 1
ATOM 2609 N N . ALA A 1 337 ? 11.607 13.206 21.926 1.00 86.25 337 ALA A N 1
ATOM 2610 C CA . ALA A 1 337 ? 12.128 13.449 20.583 1.00 86.25 337 ALA A CA 1
ATOM 2611 C C . ALA A 1 337 ? 11.302 12.756 19.487 1.00 86.25 337 ALA A C 1
ATOM 2613 O O . ALA A 1 337 ? 11.367 13.196 18.341 1.00 86.25 337 ALA A O 1
ATOM 2614 N N . PHE A 1 338 ? 10.470 11.755 19.826 1.00 87.31 338 PHE A N 1
ATOM 2615 C CA . PHE A 1 338 ? 9.630 11.027 18.861 1.00 87.31 338 PHE A CA 1
ATOM 2616 C C . PHE A 1 338 ? 8.823 11.961 17.946 1.00 87.31 338 PHE A C 1
ATOM 2618 O O . PHE A 1 338 ? 8.604 11.654 16.782 1.00 87.31 338 PHE A O 1
ATOM 2625 N N . LYS A 1 339 ? 8.425 13.133 18.459 1.00 85.81 339 LYS A N 1
ATOM 2626 C CA . LYS A 1 339 ? 7.626 14.144 17.748 1.00 85.81 339 LYS A CA 1
ATOM 2627 C C . LYS A 1 339 ? 8.332 14.779 16.551 1.00 85.81 339 LYS A C 1
ATOM 2629 O O . LYS A 1 339 ? 7.684 15.481 15.786 1.00 85.81 339 LYS A O 1
ATOM 2634 N N . PHE A 1 340 ? 9.650 14.621 16.453 1.00 86.00 340 PHE A N 1
ATOM 2635 C CA . PHE A 1 340 ? 10.482 15.300 15.464 1.00 86.00 340 PHE A CA 1
ATOM 2636 C C . PHE A 1 340 ? 11.471 14.359 14.768 1.00 86.00 340 PHE A C 1
ATOM 2638 O O . PHE A 1 340 ? 12.304 14.837 14.000 1.00 86.00 340 PHE A O 1
ATOM 2645 N N . LEU A 1 341 ? 11.406 13.045 15.020 1.00 90.69 341 LEU A N 1
ATOM 2646 C CA . LEU A 1 341 ? 12.331 12.083 14.413 1.00 90.69 341 LEU A CA 1
ATOM 2647 C C . LEU A 1 341 ? 12.235 12.106 12.888 1.00 90.69 341 LEU A C 1
ATOM 2649 O O . LEU A 1 341 ? 13.252 12.243 12.216 1.00 90.69 341 LEU A O 1
ATOM 2653 N N . SER A 1 342 ? 11.019 12.082 12.348 1.00 91.38 342 SER A N 1
ATOM 2654 C CA . SER A 1 342 ? 10.780 12.135 10.904 1.00 91.38 342 SER A CA 1
ATOM 2655 C C . SER A 1 342 ? 11.297 13.427 10.272 1.00 91.38 342 SER A C 1
ATOM 2657 O O . SER A 1 342 ? 11.802 13.413 9.148 1.00 91.38 342 SER A O 1
ATOM 2659 N N . ALA A 1 343 ? 11.250 14.545 11.005 1.00 89.38 343 ALA A N 1
ATOM 2660 C CA . ALA A 1 343 ? 11.838 15.800 10.547 1.00 89.38 343 ALA A CA 1
ATOM 2661 C C . ALA A 1 343 ? 13.373 15.712 10.497 1.00 89.38 343 ALA A C 1
ATOM 2663 O O . ALA A 1 343 ? 13.987 16.166 9.537 1.00 89.38 343 ALA A O 1
ATOM 2664 N N . GLY A 1 344 ? 13.989 15.056 11.486 1.00 90.06 344 GLY A N 1
ATOM 2665 C CA . GLY A 1 344 ? 15.429 14.788 11.484 1.00 90.06 344 GLY A CA 1
ATOM 2666 C C . GLY A 1 344 ? 15.868 13.856 10.352 1.00 90.06 344 GLY A C 1
ATOM 2667 O O . GLY A 1 344 ? 16.865 14.131 9.696 1.00 90.06 344 GLY A O 1
ATOM 2668 N N . PHE A 1 345 ? 15.100 12.801 10.060 1.00 91.62 345 PHE A N 1
ATOM 2669 C CA . PHE A 1 345 ? 15.399 11.873 8.961 1.00 91.62 345 PHE A CA 1
ATOM 2670 C C . PHE A 1 345 ? 15.200 12.483 7.567 1.00 91.62 345 PHE A C 1
ATOM 2672 O O . PHE A 1 345 ? 15.904 12.122 6.625 1.00 91.62 345 PHE A O 1
ATOM 2679 N N . SER A 1 346 ? 14.230 13.385 7.409 1.00 88.56 346 SER A N 1
ATOM 2680 C CA . SER A 1 346 ? 13.923 14.012 6.116 1.00 88.56 346 SER A CA 1
ATOM 2681 C C . SER A 1 346 ? 14.692 15.309 5.856 1.00 88.56 346 SER A C 1
ATOM 2683 O O . SER A 1 346 ? 14.785 15.724 4.701 1.00 88.56 346 SER A O 1
ATOM 2685 N N . GLY A 1 347 ? 15.218 15.953 6.903 1.00 82.75 347 GLY A N 1
ATOM 2686 C CA . GLY A 1 347 ? 15.837 17.279 6.845 1.00 82.75 347 GLY A CA 1
ATOM 2687 C C . GLY A 1 347 ? 14.841 18.444 6.740 1.00 82.75 347 GLY A C 1
ATOM 2688 O O . GLY A 1 347 ? 15.266 19.595 6.740 1.00 82.75 347 GLY A O 1
ATOM 2689 N N . ASN A 1 348 ? 13.531 18.171 6.679 1.00 78.81 348 ASN A N 1
ATOM 2690 C CA . ASN A 1 348 ? 12.456 19.150 6.476 1.00 78.81 348 ASN A CA 1
ATOM 2691 C C . ASN A 1 348 ? 11.307 18.934 7.479 1.00 78.81 348 ASN A C 1
ATOM 2693 O O . ASN A 1 348 ? 11.356 18.029 8.310 1.00 78.81 348 ASN A O 1
ATOM 2697 N N . ASP A 1 349 ? 10.255 19.762 7.432 1.00 74.44 349 ASP A N 1
ATOM 2698 C CA . ASP A 1 349 ? 9.037 19.462 8.195 1.00 74.44 349 ASP A CA 1
ATOM 2699 C C . ASP A 1 349 ? 8.395 18.169 7.664 1.00 74.44 349 ASP A C 1
ATOM 2701 O O . ASP A 1 349 ? 8.055 18.061 6.488 1.00 74.44 349 ASP A O 1
ATOM 2705 N N . ALA A 1 350 ? 8.257 17.182 8.547 1.00 79.19 350 ALA A N 1
ATOM 2706 C CA . ALA A 1 350 ? 7.722 15.856 8.251 1.00 79.19 350 ALA A CA 1
ATOM 2707 C C . ALA A 1 350 ? 6.415 15.570 9.001 1.00 79.19 350 ALA A C 1
ATOM 2709 O O . ALA A 1 350 ? 5.959 14.428 9.030 1.00 79.19 350 ALA A O 1
ATOM 2710 N N . THR A 1 351 ? 5.804 16.588 9.615 1.00 75.75 351 THR A N 1
ATOM 2711 C CA . THR A 1 351 ? 4.603 16.416 10.446 1.00 75.75 351 THR A CA 1
ATOM 2712 C C . THR A 1 351 ? 3.459 15.741 9.680 1.00 75.75 351 THR A C 1
ATOM 2714 O O . THR A 1 351 ? 2.702 14.958 10.254 1.00 75.75 351 THR A O 1
ATOM 2717 N N . ASP A 1 352 ? 3.327 16.009 8.380 1.00 84.62 352 ASP A N 1
ATOM 2718 C CA . ASP A 1 352 ? 2.311 15.363 7.545 1.00 84.62 352 ASP A CA 1
ATOM 2719 C C . ASP A 1 352 ? 2.686 13.933 7.126 1.00 84.62 352 ASP A C 1
ATOM 2721 O O . ASP A 1 352 ? 1.784 13.113 6.956 1.00 84.62 352 ASP A O 1
ATOM 2725 N N . LEU A 1 353 ? 3.979 13.588 7.062 1.00 90.00 353 LEU A N 1
ATOM 2726 C CA . LEU A 1 353 ? 4.436 12.219 6.781 1.00 90.00 353 LEU A CA 1
ATOM 2727 C C . LEU A 1 353 ? 4.071 11.268 7.928 1.00 90.00 353 LEU A C 1
ATOM 2729 O O . LEU A 1 353 ? 3.556 10.179 7.682 1.00 90.00 353 LEU A O 1
ATOM 2733 N N . ASP A 1 354 ? 4.249 11.704 9.179 1.00 91.50 354 ASP A N 1
ATOM 2734 C CA . ASP A 1 354 ? 3.853 10.921 10.358 1.00 91.50 354 ASP A CA 1
ATOM 2735 C C . ASP A 1 354 ? 2.345 10.661 10.378 1.00 91.50 354 ASP A C 1
ATOM 2737 O O . ASP A 1 354 ? 1.888 9.549 10.655 1.00 91.50 354 ASP A O 1
ATOM 2741 N N . LYS A 1 355 ? 1.552 11.686 10.046 1.00 92.50 355 LYS A N 1
ATOM 2742 C CA . LYS A 1 355 ? 0.096 11.562 9.941 1.00 92.50 355 LYS A CA 1
ATOM 2743 C C . LYS A 1 355 ? -0.308 10.616 8.813 1.00 92.50 355 LYS A C 1
ATOM 2745 O O . LYS A 1 355 ? -1.193 9.786 9.012 1.00 92.50 355 LYS A O 1
ATOM 2750 N N . GLN A 1 356 ? 0.331 10.720 7.650 1.00 91.88 356 GLN A N 1
ATOM 2751 C CA . GLN A 1 356 ? 0.066 9.844 6.514 1.00 91.88 356 GLN A CA 1
ATOM 2752 C C . GLN A 1 356 ? 0.373 8.383 6.859 1.00 91.88 356 GLN A C 1
ATOM 2754 O O . GLN A 1 356 ? -0.473 7.516 6.635 1.00 91.88 356 GLN A O 1
ATOM 2759 N N . LEU A 1 357 ? 1.534 8.111 7.463 1.00 92.19 357 LEU A N 1
ATOM 2760 C CA . LEU A 1 357 ? 1.905 6.767 7.900 1.00 92.19 357 LEU A CA 1
ATOM 2761 C C . LEU A 1 357 ? 0.920 6.234 8.952 1.00 92.19 357 LEU A C 1
ATOM 2763 O O . LEU A 1 357 ? 0.413 5.121 8.815 1.00 92.19 357 LEU A O 1
ATOM 2767 N N . ALA A 1 358 ? 0.566 7.048 9.952 1.00 92.81 358 ALA A N 1
ATOM 2768 C CA . ALA A 1 358 ? -0.424 6.681 10.964 1.00 92.81 358 ALA A CA 1
ATOM 2769 C C . ALA A 1 358 ? -1.799 6.359 10.351 1.00 92.81 358 ALA A C 1
ATOM 2771 O O . ALA A 1 358 ? -2.458 5.409 10.784 1.00 92.81 358 ALA A O 1
ATOM 2772 N N . TRP A 1 359 ? -2.226 7.110 9.330 1.00 93.00 359 TRP A N 1
ATOM 2773 C CA . TRP A 1 359 ? -3.461 6.840 8.596 1.00 93.00 359 TRP A CA 1
ATOM 2774 C C . TRP A 1 359 ? -3.398 5.496 7.856 1.00 93.00 359 TRP A C 1
ATOM 2776 O O . TRP A 1 359 ? -4.290 4.677 8.060 1.00 93.00 359 TRP A O 1
ATOM 2786 N N . ILE A 1 360 ? -2.325 5.206 7.104 1.00 90.69 360 ILE A N 1
ATOM 2787 C CA . ILE A 1 360 ? -2.125 3.913 6.405 1.00 90.69 360 ILE A CA 1
ATOM 2788 C C . ILE A 1 360 ? -2.138 2.733 7.394 1.00 90.69 360 ILE A C 1
ATOM 2790 O O . ILE A 1 360 ? -2.685 1.657 7.126 1.00 90.69 360 ILE A O 1
ATOM 2794 N N . MET A 1 361 ? -1.549 2.920 8.576 1.00 91.25 361 MET A N 1
ATOM 2795 C CA . MET A 1 361 ? -1.522 1.885 9.609 1.00 91.25 361 MET A CA 1
ATOM 2796 C C . MET A 1 361 ? -2.892 1.654 10.259 1.00 91.25 361 MET A C 1
ATOM 2798 O O . MET A 1 361 ? -3.168 0.528 10.667 1.00 91.25 361 MET A O 1
ATOM 2802 N N . THR A 1 362 ? -3.762 2.665 10.292 1.00 93.06 362 THR A N 1
ATOM 2803 C CA . THR A 1 362 ? -5.035 2.642 11.032 1.00 93.06 362 THR A CA 1
ATOM 2804 C C . THR A 1 362 ? -6.254 2.352 10.146 1.00 93.06 362 THR A C 1
ATOM 2806 O O . THR A 1 362 ? -7.189 1.678 10.581 1.00 93.06 362 THR A O 1
ATOM 2809 N N . PHE A 1 363 ? -6.262 2.841 8.906 1.00 93.12 363 PHE A N 1
ATOM 2810 C CA . PHE A 1 363 ? -7.371 2.702 7.961 1.00 93.12 363 PHE A CA 1
ATOM 2811 C C . PHE A 1 363 ? -7.151 1.545 6.988 1.00 93.12 363 PHE A C 1
ATOM 2813 O O . PHE A 1 363 ? -6.025 1.190 6.639 1.00 93.12 363 PHE A O 1
ATOM 2820 N N . ARG A 1 364 ? -8.250 0.949 6.529 1.00 88.38 364 ARG A N 1
ATOM 2821 C CA . ARG A 1 364 ? -8.254 0.053 5.377 1.00 88.38 364 ARG A CA 1
ATOM 2822 C C . ARG A 1 364 ? -8.085 0.887 4.117 1.00 88.38 364 ARG A C 1
ATOM 2824 O O . ARG A 1 364 ? -8.796 1.873 3.920 1.00 88.38 364 ARG A O 1
ATOM 2831 N N . ALA A 1 365 ? -7.181 0.458 3.251 1.00 79.19 365 ALA A N 1
ATOM 2832 C CA . ALA A 1 365 ? -7.135 0.977 1.900 1.00 79.19 365 ALA A CA 1
ATOM 2833 C C . ALA A 1 365 ? -8.291 0.380 1.083 1.00 79.19 365 ALA A C 1
ATOM 2835 O O . ALA A 1 365 ? -8.599 -0.809 1.193 1.00 79.19 365 ALA A O 1
ATOM 2836 N N . VAL A 1 366 ? -8.951 1.225 0.294 1.00 71.56 366 VAL A N 1
ATOM 2837 C CA . VAL A 1 366 ? -10.027 0.825 -0.617 1.00 71.56 366 VAL A CA 1
ATOM 2838 C C . VAL A 1 366 ? -9.486 0.968 -2.029 1.00 71.56 366 VAL A C 1
ATOM 2840 O O . VAL A 1 366 ? -9.347 2.077 -2.532 1.00 71.56 366 VAL A O 1
ATOM 2843 N N . TYR A 1 367 ? -9.110 -0.166 -2.618 1.00 64.88 367 TYR A N 1
ATOM 2844 C CA . TYR A 1 367 ? -8.485 -0.232 -3.942 1.00 64.88 367 TYR A CA 1
ATOM 2845 C C . TYR A 1 367 ? -9.486 -0.521 -5.068 1.00 64.88 367 TYR A C 1
ATOM 2847 O O . TYR A 1 367 ? -9.160 -0.332 -6.232 1.00 64.88 367 TYR A O 1
ATOM 2855 N N . SER A 1 368 ? -10.695 -0.989 -4.739 1.00 58.78 368 SER A N 1
ATOM 2856 C CA . SER A 1 368 ? -11.741 -1.318 -5.711 1.00 58.78 368 SER A CA 1
ATOM 2857 C C . SER A 1 368 ? -12.995 -0.479 -5.488 1.00 58.78 368 SER A C 1
ATOM 2859 O O . SER A 1 368 ? -13.297 -0.083 -4.363 1.00 58.78 368 SER A O 1
ATOM 2861 N N . ALA A 1 369 ? -13.775 -0.274 -6.552 1.00 57.22 369 ALA A N 1
ATOM 2862 C CA . ALA A 1 369 ? -15.043 0.462 -6.549 1.00 57.22 369 ALA A CA 1
ATOM 2863 C C . ALA A 1 369 ? -16.192 -0.254 -5.799 1.00 57.22 369 ALA A C 1
ATOM 2865 O O . ALA A 1 369 ? -17.370 -0.008 -6.070 1.00 57.22 369 ALA A O 1
ATOM 2866 N N . SER A 1 370 ? -15.876 -1.160 -4.868 1.00 68.25 370 SER A N 1
ATOM 2867 C CA . SER A 1 370 ? -16.886 -1.746 -3.993 1.00 68.25 370 SER A CA 1
ATOM 2868 C C . SER A 1 370 ? -17.447 -0.647 -3.091 1.00 68.25 370 SER A C 1
ATOM 2870 O O . SER A 1 370 ? -16.720 0.017 -2.352 1.00 68.25 370 SER A O 1
ATOM 2872 N N . LYS A 1 371 ? -18.755 -0.402 -3.210 1.00 85.50 371 LYS A N 1
ATOM 2873 C CA . LYS A 1 371 ? -19.432 0.672 -2.481 1.00 85.50 371 LYS A CA 1
ATOM 2874 C C . LYS A 1 371 ? -19.279 0.443 -0.967 1.00 85.50 371 LYS A C 1
ATOM 2876 O O . LYS A 1 371 ? -19.660 -0.631 -0.494 1.00 85.50 371 LYS A O 1
ATOM 2881 N N . PRO A 1 372 ? -18.756 1.418 -0.200 1.00 89.38 372 PRO A N 1
ATOM 2882 C CA . PRO A 1 372 ? -18.605 1.286 1.244 1.00 89.38 372 PRO A CA 1
ATOM 2883 C C . PRO A 1 372 ? -19.922 0.957 1.949 1.00 89.38 372 PRO A C 1
ATOM 2885 O O . PRO A 1 372 ? -20.972 1.501 1.604 1.00 89.38 372 PRO A O 1
ATOM 2888 N N . ILE A 1 373 ? -19.850 0.114 2.979 1.00 90.56 373 ILE A N 1
ATOM 2889 C CA . ILE A 1 373 ? -20.970 -0.172 3.881 1.00 90.56 373 ILE A CA 1
ATOM 2890 C C . ILE A 1 373 ? -20.796 0.665 5.153 1.00 90.56 373 ILE A C 1
ATOM 2892 O O . ILE A 1 373 ? -19.689 0.827 5.676 1.00 90.56 373 ILE A O 1
ATOM 2896 N N . LEU A 1 374 ? -21.890 1.231 5.658 1.00 94.25 374 LEU A N 1
ATOM 2897 C CA . LEU A 1 374 ? -21.896 1.926 6.939 1.00 94.25 374 LEU A CA 1
ATOM 2898 C C . LEU A 1 374 ? -21.970 0.895 8.072 1.00 94.25 374 LEU A C 1
ATOM 2900 O O . LEU A 1 374 ? -22.997 0.248 8.267 1.00 94.25 374 LEU A O 1
ATOM 2904 N N . TRP A 1 375 ? -20.887 0.737 8.827 1.00 94.00 375 TRP A N 1
ATOM 2905 C CA . TRP A 1 375 ? -20.812 -0.162 9.979 1.00 94.00 375 TRP A CA 1
ATOM 2906 C C . TRP A 1 375 ? -19.681 0.244 10.922 1.00 94.00 375 TRP A C 1
ATOM 2908 O O . TRP A 1 375 ? -19.039 1.273 10.727 1.00 94.00 375 TRP A O 1
ATOM 2918 N N . LEU A 1 376 ? -19.417 -0.573 11.939 1.00 95.69 376 LEU A N 1
ATOM 2919 C CA . LEU A 1 376 ? -18.333 -0.378 12.890 1.00 95.69 376 LEU A CA 1
ATOM 2920 C C . LEU A 1 376 ? -17.017 0.026 12.209 1.00 95.69 376 LEU A C 1
ATOM 2922 O O . LEU A 1 376 ? -16.465 -0.723 11.399 1.00 95.69 376 LEU A O 1
ATOM 2926 N N . GLY A 1 377 ? -16.498 1.187 12.611 1.00 95.25 377 GLY A N 1
ATOM 2927 C CA . GLY A 1 377 ? -15.234 1.732 12.124 1.00 95.25 377 GLY A CA 1
ATOM 2928 C C . GLY A 1 377 ? -15.353 2.572 10.852 1.00 95.25 377 GLY A C 1
ATOM 2929 O O . GLY A 1 377 ? -14.352 3.153 10.438 1.00 95.25 377 GLY A O 1
ATOM 2930 N N . SER A 1 378 ? -16.537 2.690 10.243 1.00 95.94 378 SER A N 1
ATOM 2931 C CA . SER A 1 378 ? -16.767 3.645 9.156 1.00 95.94 378 SER A CA 1
ATOM 2932 C C . SER A 1 378 ? -16.673 5.073 9.699 1.00 95.94 378 SER A C 1
ATOM 2934 O O . SER A 1 378 ? -17.378 5.435 10.647 1.00 95.94 378 SER A O 1
ATOM 2936 N N . VAL A 1 379 ? -15.807 5.882 9.091 1.00 96.50 379 VAL A N 1
ATOM 2937 C CA . VAL A 1 379 ? -15.616 7.297 9.425 1.00 96.50 379 VAL A CA 1
ATOM 2938 C C . VAL A 1 379 ? -16.294 8.146 8.361 1.00 96.50 379 VAL A C 1
ATOM 2940 O O . VAL A 1 379 ? -16.051 7.969 7.165 1.00 96.50 379 VAL A O 1
ATOM 2943 N N . VAL A 1 380 ? -17.158 9.064 8.788 1.00 95.88 380 VAL A N 1
ATOM 2944 C CA . VAL A 1 380 ? -17.946 9.916 7.892 1.00 95.88 380 VAL A CA 1
ATOM 2945 C C . VAL A 1 380 ? -17.894 11.379 8.320 1.00 95.88 380 VAL A C 1
ATOM 2947 O O . VAL A 1 380 ? -17.724 11.686 9.497 1.00 95.88 380 VAL A O 1
ATOM 2950 N N . THR A 1 381 ? -18.068 12.286 7.365 1.00 95.06 381 THR A N 1
ATOM 2951 C CA . THR A 1 381 ? -18.365 13.697 7.619 1.00 95.06 381 THR A CA 1
ATOM 2952 C C . THR A 1 381 ? -19.834 13.949 7.306 1.00 95.06 381 THR A C 1
ATOM 2954 O O . THR A 1 381 ? -20.237 13.839 6.151 1.00 95.06 381 THR A O 1
ATOM 2957 N N . GLU A 1 382 ? -20.628 14.291 8.315 1.00 93.69 382 GLU A N 1
ATOM 2958 C CA . GLU A 1 382 ? -21.967 14.853 8.137 1.00 93.69 382 GLU A CA 1
ATOM 2959 C C . GLU A 1 382 ? -21.839 16.253 7.522 1.00 93.69 382 GLU A C 1
ATOM 2961 O O . GLU A 1 382 ? -21.154 17.120 8.071 1.00 93.69 382 GLU A O 1
ATOM 2966 N N . LEU A 1 383 ? -22.471 16.443 6.364 1.00 88.50 383 LEU A N 1
ATOM 2967 C CA . LEU A 1 383 ? -22.533 17.707 5.641 1.00 88.50 383 LEU A CA 1
ATOM 2968 C C . LEU A 1 383 ? -23.812 18.433 6.068 1.00 88.50 383 LEU A C 1
ATOM 2970 O O . LEU A 1 383 ? -24.913 17.930 5.828 1.00 88.50 383 LEU A O 1
ATOM 2974 N N . SER A 1 384 ? -23.674 19.589 6.715 1.00 78.56 384 SER A N 1
ATOM 2975 C CA . SER A 1 384 ? -24.805 20.422 7.132 1.00 78.56 384 SER A CA 1
ATOM 2976 C C . SER A 1 384 ? -24.521 21.907 6.910 1.00 78.56 384 SER A C 1
ATOM 2978 O O . SER A 1 384 ? -23.359 22.302 6.813 1.00 78.56 384 SER A O 1
ATOM 2980 N N . ASP A 1 385 ? -25.576 22.723 6.882 1.00 71.00 385 ASP A N 1
ATOM 2981 C CA . ASP A 1 385 ? -25.466 24.182 6.725 1.00 71.00 385 ASP A CA 1
ATOM 2982 C C . ASP A 1 385 ? -24.774 24.855 7.928 1.00 71.00 385 ASP A C 1
ATOM 2984 O O . ASP A 1 385 ? -24.219 25.943 7.803 1.00 71.00 385 ASP A O 1
ATOM 2988 N N . GLU A 1 386 ? -24.759 24.191 9.090 1.00 68.56 386 GLU A N 1
ATOM 2989 C CA . GLU A 1 386 ? -24.123 24.661 10.332 1.00 68.56 386 GLU A CA 1
ATOM 2990 C C . GLU A 1 386 ? -22.635 24.270 10.433 1.00 68.56 386 GLU A C 1
ATOM 2992 O O . GLU A 1 386 ? -21.954 24.636 11.392 1.00 68.56 386 GLU A O 1
ATOM 2997 N N . GLY A 1 387 ? -22.119 23.533 9.444 1.00 78.19 387 GLY A N 1
ATOM 2998 C CA . GLY A 1 387 ? -20.730 23.086 9.367 1.00 78.19 387 GLY A CA 1
ATOM 2999 C C . GLY A 1 387 ? -20.571 21.570 9.247 1.00 78.19 387 GLY A C 1
ATOM 3000 O O . GLY A 1 387 ? -21.534 20.796 9.269 1.00 78.19 387 GLY A O 1
ATOM 3001 N N . GLU A 1 388 ? -19.317 21.149 9.087 1.00 87.19 388 GLU A N 1
ATOM 3002 C CA . GLU A 1 388 ? -18.931 19.742 8.977 1.00 87.19 388 GLU A CA 1
ATOM 3003 C C . GLU A 1 388 ? -18.795 19.089 10.353 1.00 87.19 388 GLU A C 1
ATOM 3005 O O . GLU A 1 388 ? -18.048 19.565 11.210 1.00 87.19 388 GLU A O 1
ATOM 3010 N N . LYS A 1 389 ? -19.460 17.944 10.545 1.00 92.12 389 LYS A N 1
ATOM 3011 C CA . LYS A 1 389 ? -19.301 17.124 11.752 1.00 92.12 389 LYS A CA 1
ATOM 3012 C C . LYS A 1 389 ? -18.710 15.766 11.405 1.00 92.12 389 LYS A C 1
ATOM 3014 O O . LYS A 1 389 ? -19.292 14.990 10.653 1.00 92.12 389 LYS A O 1
ATOM 3019 N N . HIS A 1 390 ? -17.548 15.459 11.966 1.00 95.38 390 HIS A N 1
ATOM 3020 C CA . HIS A 1 390 ? -16.859 14.191 11.741 1.00 95.38 390 HIS A CA 1
ATOM 3021 C C . HIS A 1 390 ? -17.329 13.138 12.756 1.00 95.38 390 HIS A C 1
ATOM 3023 O O . HIS A 1 390 ? -17.447 13.430 13.946 1.00 95.38 390 HIS A O 1
ATOM 3029 N N . LEU A 1 391 ? -17.614 11.920 12.297 1.00 96.56 391 LEU A N 1
ATOM 3030 C CA . LEU A 1 391 ? -18.274 10.873 13.078 1.00 96.56 391 LEU A CA 1
ATOM 3031 C C . LEU A 1 391 ? -17.622 9.501 12.840 1.00 96.56 391 LEU A C 1
ATOM 3033 O O . LEU A 1 391 ? -17.244 9.182 11.711 1.00 96.56 391 LEU A O 1
ATOM 3037 N N . ILE A 1 392 ? -17.558 8.665 13.880 1.00 97.00 392 ILE A N 1
ATOM 3038 C CA . ILE A 1 392 ? -17.183 7.241 13.794 1.00 97.00 392 ILE A CA 1
ATOM 3039 C C . ILE A 1 392 ? -18.399 6.382 14.116 1.00 97.00 392 ILE A C 1
ATOM 3041 O O . ILE A 1 392 ? -18.990 6.524 15.185 1.00 97.00 392 ILE A O 1
ATOM 3045 N N . CYS A 1 393 ? -18.756 5.468 13.215 1.00 97.38 393 CYS A N 1
ATOM 3046 C CA . CYS A 1 393 ? -19.836 4.517 13.444 1.00 97.38 393 CYS A CA 1
ATOM 3047 C C . CYS A 1 393 ? -19.419 3.415 14.431 1.00 97.38 393 CYS A C 1
ATOM 3049 O O . CYS A 1 393 ? -18.368 2.788 14.280 1.00 97.38 393 CYS A O 1
ATOM 3051 N N . MET A 1 394 ? -20.284 3.150 15.410 1.00 96.00 394 MET A N 1
ATOM 3052 C CA . MET A 1 394 ? -20.056 2.197 16.503 1.00 96.00 394 MET A CA 1
ATOM 3053 C C . MET A 1 394 ? -20.918 0.931 16.407 1.00 96.00 394 MET A C 1
ATOM 3055 O O . MET A 1 394 ? -20.850 0.072 17.283 1.00 96.00 394 MET A O 1
ATOM 3059 N N . ARG A 1 395 ? -21.761 0.809 15.376 1.00 93.19 395 ARG A N 1
ATOM 3060 C CA . ARG A 1 395 ? -22.705 -0.309 15.244 1.00 93.19 395 ARG A CA 1
ATOM 3061 C C . ARG A 1 395 ? -21.981 -1.584 14.776 1.00 93.19 395 ARG A C 1
ATOM 3063 O O . ARG A 1 395 ? -21.340 -1.523 13.727 1.00 93.19 395 ARG A O 1
ATOM 3070 N N . PRO A 1 396 ? -22.077 -2.724 15.487 1.00 89.81 396 PRO A N 1
ATOM 3071 C CA . PRO A 1 396 ? -21.398 -3.966 15.108 1.00 89.81 396 PRO A CA 1
ATOM 3072 C C . PRO A 1 396 ? -21.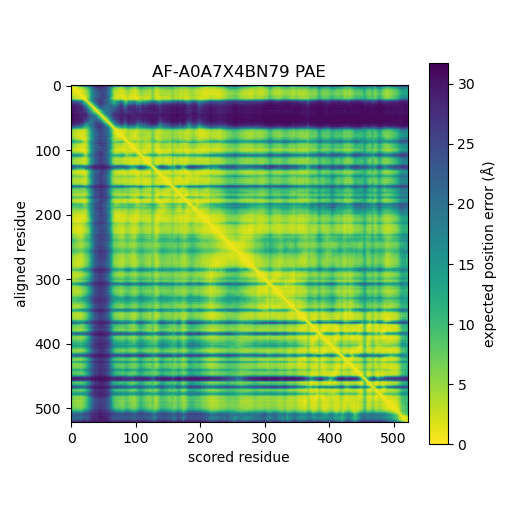693 -4.402 13.668 1.00 89.81 396 PRO A C 1
ATOM 3074 O O . PRO A 1 396 ? -22.817 -4.274 13.190 1.00 89.81 396 PRO A O 1
ATOM 3077 N N . ARG A 1 397 ? -20.695 -4.966 12.973 1.00 87.56 397 ARG A N 1
ATOM 3078 C CA . ARG A 1 397 ? -20.818 -5.355 11.551 1.00 87.56 397 ARG A CA 1
ATOM 3079 C C . ARG A 1 397 ? -21.970 -6.331 11.290 1.00 87.56 397 ARG A C 1
ATOM 3081 O O . ARG A 1 397 ? -22.677 -6.181 10.298 1.00 87.56 397 ARG A O 1
ATOM 3088 N N . CYS A 1 398 ? -22.174 -7.295 12.189 1.00 82.38 398 CYS A N 1
ATOM 3089 C CA . CYS A 1 398 ? -23.243 -8.295 12.108 1.00 82.38 398 CYS A CA 1
ATOM 3090 C C . CYS A 1 398 ? -24.654 -7.688 12.158 1.00 82.38 398 CYS A C 1
ATOM 3092 O O . CYS A 1 398 ? -25.572 -8.266 11.576 1.00 82.38 398 CYS A O 1
ATOM 3094 N N . ASP A 1 399 ? -24.793 -6.520 12.793 1.00 84.94 399 ASP A N 1
ATOM 3095 C CA . ASP A 1 399 ? -26.055 -5.800 12.992 1.00 84.94 399 ASP A CA 1
ATOM 3096 C C . ASP A 1 399 ? -26.320 -4.762 11.894 1.00 84.94 399 ASP A C 1
ATOM 3098 O O . ASP A 1 399 ? -27.326 -4.046 11.945 1.00 84.94 399 ASP A O 1
ATOM 3102 N N . CYS A 1 400 ? -25.387 -4.617 10.949 1.00 85.88 400 CYS A N 1
ATOM 3103 C CA . CYS A 1 400 ? -25.467 -3.711 9.800 1.00 85.88 400 CYS A CA 1
ATOM 3104 C C . CYS A 1 400 ? -25.806 -4.438 8.495 1.00 85.88 400 CYS A C 1
ATOM 3106 O O . CYS A 1 400 ? -26.011 -3.795 7.468 1.00 85.88 400 CYS A O 1
ATOM 3108 N N . VAL A 1 401 ? -25.847 -5.767 8.536 1.00 81.56 401 VAL A N 1
ATOM 3109 C CA . VAL A 1 401 ? -26.315 -6.628 7.451 1.00 81.56 401 VAL A CA 1
ATOM 3110 C C . VAL A 1 401 ? -27.704 -7.156 7.805 1.00 81.56 401 VAL A C 1
ATOM 3112 O O . VAL A 1 401 ? -28.020 -7.311 8.984 1.00 81.56 401 VAL A O 1
ATOM 3115 N N . ARG A 1 402 ? -28.523 -7.490 6.804 1.00 78.81 402 ARG A N 1
ATOM 3116 C CA . ARG A 1 402 ? -29.863 -8.087 6.997 1.00 78.81 402 ARG A CA 1
ATOM 3117 C C . ARG A 1 402 ? -30.906 -7.155 7.644 1.00 78.81 402 ARG A C 1
ATOM 3119 O O . ARG A 1 402 ? -31.877 -7.617 8.243 1.00 78.81 402 ARG A O 1
ATOM 3126 N N . LEU A 1 403 ? -30.710 -5.841 7.536 1.00 84.56 403 LEU A N 1
ATOM 3127 C CA . LEU A 1 403 ? -31.608 -4.797 8.036 1.00 84.56 403 LEU A CA 1
ATOM 3128 C C . LEU A 1 403 ? -33.024 -4.898 7.436 1.00 84.56 403 LEU A C 1
ATOM 3130 O O . LEU A 1 403 ? -33.238 -4.684 6.248 1.00 84.56 403 LEU A O 1
ATOM 3134 N N . GLN A 1 404 ? -34.023 -5.134 8.284 1.00 80.25 404 GLN A N 1
ATOM 3135 C CA . GLN A 1 404 ? -35.424 -5.293 7.861 1.00 80.25 404 GLN A CA 1
ATOM 3136 C C . GLN A 1 404 ? -36.165 -3.962 7.637 1.00 80.25 404 GLN A C 1
ATOM 3138 O O . GLN A 1 404 ? -37.307 -3.944 7.187 1.00 80.25 404 GLN A O 1
ATOM 3143 N N . GLY A 1 405 ? -35.543 -2.829 7.967 1.00 84.75 405 GLY A N 1
ATOM 3144 C CA . GLY A 1 405 ? -36.181 -1.524 7.860 1.00 84.75 405 GLY A CA 1
ATOM 3145 C C . GLY A 1 405 ? -35.312 -0.388 8.380 1.00 84.75 405 GLY A C 1
ATOM 3146 O O . GLY A 1 405 ? -34.101 -0.532 8.569 1.00 84.75 405 GLY A O 1
ATOM 3147 N N . GLU A 1 406 ? -35.950 0.760 8.608 1.00 90.38 406 GLU A N 1
ATOM 3148 C CA . GLU A 1 406 ? -35.293 1.925 9.196 1.00 90.38 406 GLU A CA 1
ATOM 3149 C C . GLU A 1 406 ? -34.662 1.566 10.546 1.00 90.38 406 GLU A C 1
ATOM 3151 O O . GLU A 1 406 ? -35.326 1.051 11.444 1.00 90.38 406 GLU A O 1
ATOM 3156 N N . THR A 1 407 ? -33.374 1.865 10.688 1.00 91.25 407 THR A N 1
ATOM 3157 C CA . THR A 1 407 ? -32.587 1.492 11.860 1.00 91.25 407 THR A CA 1
ATOM 3158 C C . THR A 1 407 ? -31.703 2.650 12.307 1.00 91.25 407 THR A C 1
ATOM 3160 O O . THR A 1 407 ? -31.121 3.369 11.493 1.00 91.25 407 THR A O 1
ATOM 3163 N N . SER A 1 408 ? -31.579 2.826 13.623 1.00 93.69 408 SER A N 1
ATOM 3164 C CA . SER A 1 408 ? -30.675 3.813 14.212 1.00 93.69 408 SER A CA 1
ATOM 3165 C C . SER A 1 408 ? -29.230 3.310 14.233 1.00 93.69 408 SER A C 1
ATOM 3167 O O . SER A 1 408 ? -28.929 2.215 14.716 1.00 93.69 408 SER A O 1
ATOM 3169 N N . PHE A 1 409 ? -28.325 4.155 13.762 1.00 95.94 409 PHE A N 1
ATOM 3170 C CA . PHE A 1 409 ? -26.883 3.999 13.856 1.00 95.94 409 PHE A CA 1
ATOM 3171 C C . PHE A 1 409 ? -26.345 4.948 14.924 1.00 95.94 409 PHE A C 1
ATOM 3173 O O . PHE A 1 409 ? -26.708 6.127 14.964 1.00 95.94 409 PHE A O 1
ATOM 3180 N N . PHE A 1 410 ? -25.499 4.407 15.797 1.00 95.69 410 PHE A N 1
ATOM 3181 C CA . PHE A 1 410 ? -24.828 5.136 16.867 1.00 95.69 410 PHE A CA 1
ATOM 3182 C C . PHE A 1 410 ? -23.430 5.564 16.415 1.00 95.69 410 PHE A C 1
ATOM 3184 O O . PHE A 1 410 ? -22.688 4.761 15.837 1.00 95.69 410 PHE A O 1
ATOM 3191 N N . PHE A 1 411 ? -23.083 6.819 16.689 1.00 97.06 411 PHE A N 1
ATOM 3192 C CA . PHE A 1 411 ? -21.808 7.419 16.329 1.00 97.06 411 PHE A CA 1
ATOM 3193 C C . PHE A 1 411 ? -21.172 8.152 17.508 1.00 97.06 411 PHE A C 1
ATOM 3195 O O . PHE A 1 411 ? -21.862 8.816 18.287 1.00 97.06 411 PHE A O 1
ATOM 3202 N N . LEU A 1 412 ? -19.842 8.096 17.564 1.00 96.19 412 LEU A N 1
ATOM 3203 C CA . LEU A 1 412 ? -19.026 9.010 18.362 1.00 96.19 412 LEU A CA 1
ATOM 3204 C C . LEU A 1 412 ? -18.605 10.202 17.503 1.00 96.19 412 LEU A C 1
ATOM 3206 O O . LEU A 1 412 ? -18.307 10.039 16.316 1.00 96.19 412 LEU A O 1
ATOM 3210 N N . THR A 1 413 ? -18.573 11.392 18.099 1.00 95.56 413 THR A N 1
ATOM 3211 C CA . THR A 1 413 ? -18.110 12.606 17.417 1.00 95.56 413 THR A CA 1
ATOM 3212 C C . THR A 1 413 ? -16.586 12.687 17.452 1.00 95.56 413 THR A C 1
ATOM 3214 O O . THR A 1 413 ? -15.952 12.354 18.452 1.00 95.56 413 THR A O 1
ATOM 3217 N N . LEU A 1 414 ? -15.999 13.151 16.354 1.00 94.62 414 LEU A N 1
ATOM 3218 C CA . LEU A 1 414 ? -14.594 13.517 16.273 1.00 94.62 414 LEU A CA 1
ATOM 3219 C C . LEU A 1 414 ? -14.442 15.028 16.451 1.00 94.62 414 LEU A C 1
ATOM 3221 O O . LEU A 1 414 ? -15.083 15.808 15.746 1.00 94.62 414 LEU A O 1
ATOM 3225 N N . VAL A 1 415 ? -13.599 15.424 17.400 1.00 92.12 415 VAL A N 1
ATOM 3226 C CA . VAL A 1 415 ? -13.416 16.811 17.852 1.00 92.12 415 VAL A CA 1
ATOM 3227 C C . VAL A 1 415 ? -11.958 17.251 17.722 1.00 92.12 415 VAL A C 1
ATOM 3229 O O . VAL A 1 415 ? -11.070 16.443 17.442 1.00 92.12 415 VAL A O 1
ATOM 3232 N N . GLU A 1 416 ? -11.688 18.539 17.928 1.00 89.25 416 GLU A N 1
ATOM 3233 C CA . GLU A 1 416 ? -10.312 19.026 18.045 1.00 89.25 416 GLU A CA 1
ATOM 3234 C C . GLU A 1 416 ? -9.599 18.331 19.223 1.00 89.25 416 GLU A C 1
ATOM 3236 O O . GLU A 1 416 ? -10.161 18.228 20.315 1.00 89.25 416 GLU A O 1
ATOM 3241 N N . PRO A 1 417 ? -8.371 17.819 19.030 1.00 83.50 417 PRO A N 1
ATOM 3242 C CA . PRO A 1 417 ? -7.756 16.898 19.973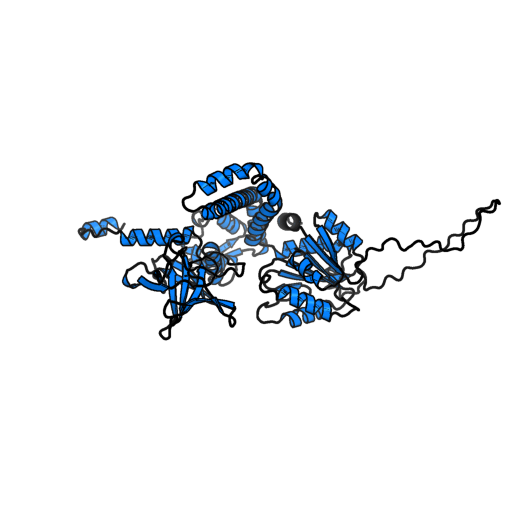 1.00 83.50 417 PRO A CA 1
ATOM 3243 C C . PRO A 1 417 ? -7.350 17.592 21.280 1.00 83.50 417 PRO A C 1
ATOM 3245 O O . PRO A 1 417 ? -6.438 18.427 21.301 1.00 83.50 417 PRO A O 1
ATOM 3248 N N . ALA A 1 418 ? -7.927 17.166 22.408 1.00 75.38 418 ALA A N 1
ATOM 3249 C CA . ALA A 1 418 ? -7.428 17.539 23.728 1.00 75.38 418 ALA A CA 1
ATOM 3250 C C . ALA A 1 418 ? -6.146 16.758 24.094 1.00 75.38 418 ALA A C 1
ATOM 3252 O O . ALA A 1 418 ? -5.877 15.659 23.600 1.00 75.38 418 ALA A O 1
ATOM 3253 N N . LYS A 1 419 ? -5.333 17.303 25.018 1.00 60.56 419 LYS A N 1
ATOM 3254 C CA . LYS A 1 419 ? -3.985 16.794 25.380 1.00 60.56 419 LYS A CA 1
ATOM 3255 C C . LYS A 1 419 ? -3.927 15.334 25.894 1.00 60.56 419 LYS A C 1
ATOM 3257 O O . LYS A 1 419 ? -2.817 14.848 26.103 1.00 60.56 419 LYS A O 1
ATOM 3262 N N . LYS A 1 420 ? -5.057 14.651 26.137 1.00 60.00 420 LYS A N 1
ATOM 3263 C CA . LYS A 1 420 ? -5.125 13.291 26.723 1.00 60.00 420 LYS A CA 1
ATOM 3264 C C . LYS A 1 420 ? -6.232 12.386 26.158 1.00 60.00 420 LYS A C 1
ATOM 3266 O O . LYS A 1 420 ? -6.555 11.372 26.772 1.00 60.00 420 LYS A O 1
ATOM 3271 N N . GLU A 1 421 ? -6.828 12.743 25.031 1.00 70.56 421 GLU A N 1
ATOM 3272 C CA . GLU A 1 421 ? -7.866 11.912 24.416 1.00 70.56 421 GLU A CA 1
ATOM 3273 C C . GLU A 1 421 ? -7.281 10.889 23.451 1.00 70.56 421 GLU A C 1
ATOM 3275 O O . GLU A 1 421 ? -6.179 11.070 22.928 1.00 70.56 421 GLU A O 1
ATOM 3280 N N . GLU A 1 422 ? -8.028 9.804 23.228 1.00 83.31 422 GLU A N 1
ATOM 3281 C CA . GLU A 1 422 ? -7.738 8.904 22.116 1.00 83.31 422 GLU A CA 1
ATOM 3282 C C . GLU A 1 422 ? -7.856 9.706 20.824 1.00 83.31 422 GLU A C 1
ATOM 3284 O O . GLU A 1 422 ? -8.814 10.458 20.641 1.00 83.31 422 GLU A O 1
ATOM 3289 N N . GLN A 1 423 ? -6.872 9.558 19.947 1.00 89.88 423 GLN A N 1
ATOM 3290 C CA . GLN A 1 423 ? -6.798 10.319 18.712 1.00 89.88 423 GLN A CA 1
ATOM 3291 C C . GLN A 1 423 ? -6.792 9.381 17.517 1.00 89.88 423 GLN A C 1
ATOM 3293 O O . GLN A 1 423 ? -6.243 8.280 17.565 1.00 89.88 423 GLN A O 1
ATOM 3298 N N . VAL A 1 424 ? -7.366 9.865 16.427 1.00 92.50 424 VAL A N 1
ATOM 3299 C CA . VAL A 1 424 ? -7.320 9.231 15.116 1.00 92.50 424 VAL A CA 1
ATOM 3300 C C . VAL A 1 424 ? -6.850 10.259 14.095 1.00 92.50 424 VAL A C 1
ATOM 3302 O O . VAL A 1 424 ? -7.180 11.443 14.184 1.00 92.50 424 VAL A O 1
ATOM 3305 N N . VAL A 1 425 ? -6.048 9.822 13.128 1.00 93.44 425 VAL A N 1
ATOM 3306 C CA . VAL A 1 425 ? -5.696 10.653 11.976 1.00 93.44 425 VAL A CA 1
ATOM 3307 C C . VAL A 1 425 ? -6.668 10.338 10.852 1.00 93.44 425 VAL A C 1
ATOM 3309 O O . VAL A 1 425 ? -6.769 9.187 10.445 1.00 93.44 425 VAL A O 1
ATOM 3312 N N . VAL A 1 426 ? -7.373 11.347 10.350 1.00 92.69 426 VAL A N 1
ATOM 3313 C CA . VAL A 1 426 ? -8.354 11.222 9.268 1.00 92.69 426 VAL A CA 1
ATOM 3314 C C . VAL A 1 426 ? -7.874 12.022 8.064 1.00 92.69 426 VAL A C 1
ATOM 3316 O O . VAL A 1 426 ? -7.436 13.167 8.203 1.00 92.69 426 VAL A O 1
ATOM 3319 N N . LYS A 1 427 ? -7.972 11.426 6.873 1.00 91.06 427 LYS A N 1
ATOM 3320 C CA . LYS A 1 427 ? -7.761 12.133 5.609 1.00 91.06 427 LYS A CA 1
ATOM 3321 C C . LYS A 1 427 ? -9.022 12.933 5.268 1.00 91.06 427 LYS A C 1
ATOM 3323 O O . LYS A 1 427 ? -10.072 12.364 4.970 1.00 91.06 427 LYS A O 1
ATOM 3328 N N . LEU A 1 428 ? -8.922 14.254 5.342 1.00 88.38 428 LEU A N 1
ATOM 3329 C CA . LEU A 1 428 ? -9.969 15.193 4.960 1.00 88.38 428 LEU A CA 1
ATOM 3330 C C . LEU A 1 428 ? -9.535 15.878 3.670 1.00 88.38 428 LEU A C 1
ATOM 3332 O O . LEU A 1 428 ? -8.707 16.788 3.678 1.00 88.38 428 LEU A O 1
ATOM 3336 N N . ASP A 1 429 ? -10.074 15.375 2.562 1.00 83.44 429 ASP A N 1
ATOM 3337 C CA . ASP A 1 429 ? -9.748 15.821 1.209 1.00 83.44 429 ASP A CA 1
ATOM 3338 C C . ASP A 1 429 ? -8.231 15.706 0.960 1.00 83.44 429 ASP A C 1
ATOM 3340 O O . ASP A 1 429 ? -7.710 14.586 0.925 1.00 83.44 429 ASP A O 1
ATOM 3344 N N . ASN A 1 430 ? -7.509 16.824 0.865 1.00 79.19 430 ASN A N 1
ATOM 3345 C CA . ASN A 1 430 ? -6.067 16.837 0.588 1.00 79.19 430 ASN A CA 1
ATOM 3346 C C . ASN A 1 430 ? -5.180 16.941 1.841 1.00 79.19 430 ASN A C 1
ATOM 3348 O O . ASN A 1 430 ? -3.967 17.081 1.710 1.00 79.19 430 ASN A O 1
ATOM 3352 N N . ALA A 1 431 ? -5.748 16.872 3.049 1.00 89.00 431 ALA A N 1
ATOM 3353 C CA . ALA A 1 431 ? -4.997 17.030 4.294 1.00 89.00 431 ALA A CA 1
ATOM 3354 C C . ALA A 1 431 ? -5.240 15.885 5.283 1.00 89.00 431 ALA A C 1
ATOM 3356 O O . ALA A 1 431 ? -6.342 15.349 5.395 1.00 89.00 431 ALA A O 1
ATOM 3357 N N . PHE A 1 432 ? -4.217 15.556 6.073 1.00 91.62 432 PHE A N 1
ATOM 3358 C CA . PHE A 1 432 ? -4.357 14.655 7.213 1.00 91.62 432 PHE A CA 1
ATOM 3359 C C . PHE A 1 432 ? -4.551 15.470 8.492 1.00 91.62 432 PHE A C 1
ATOM 3361 O O . PHE A 1 432 ? -3.675 16.241 8.899 1.00 91.62 432 PHE A O 1
ATOM 3368 N N . LYS A 1 433 ? -5.699 15.294 9.151 1.00 91.81 433 LYS A N 1
ATOM 3369 C CA . LYS A 1 433 ? -6.009 15.955 10.423 1.00 91.81 433 LYS A CA 1
ATOM 3370 C C . LYS A 1 433 ? -6.060 14.950 11.557 1.00 91.81 433 LYS A C 1
ATOM 3372 O O . LYS A 1 433 ? -6.581 13.849 11.416 1.00 91.81 433 LYS A O 1
ATOM 3377 N N . ARG A 1 434 ? -5.521 15.352 12.702 1.00 92.38 434 ARG A N 1
ATOM 3378 C CA . ARG A 1 434 ? -5.580 14.589 13.946 1.00 92.38 434 ARG A CA 1
ATOM 3379 C C . ARG A 1 434 ? -6.798 15.050 14.731 1.00 92.38 434 ARG A C 1
ATOM 3381 O O . ARG A 1 434 ? -6.866 16.226 15.065 1.00 92.38 434 ARG A O 1
ATOM 3388 N N . LEU A 1 435 ? -7.709 14.135 15.030 1.00 93.44 435 LEU A N 1
ATOM 3389 C CA . LEU A 1 435 ? -8.962 14.412 15.728 1.00 93.44 435 LEU A CA 1
ATOM 3390 C C . LEU A 1 435 ? -9.033 13.586 17.015 1.00 93.44 435 LEU A C 1
ATOM 3392 O O . LEU A 1 435 ? -8.575 12.442 17.040 1.00 93.44 435 LEU A O 1
ATOM 3396 N N . GLY A 1 436 ? -9.572 14.175 18.080 1.00 93.62 436 GLY A N 1
ATOM 3397 C CA . GLY A 1 436 ? -9.915 13.484 19.322 1.00 93.62 436 GLY A CA 1
ATOM 3398 C C . GLY A 1 436 ? -11.237 12.734 19.182 1.00 93.62 436 GLY A C 1
ATOM 3399 O O . GLY A 1 436 ? -12.122 13.170 18.447 1.00 93.62 436 GLY A O 1
ATOM 3400 N N . ILE A 1 437 ? -11.366 11.598 19.863 1.00 93.69 437 ILE A N 1
ATOM 3401 C CA . ILE A 1 437 ? -12.617 10.839 19.928 1.00 93.69 437 ILE A CA 1
ATOM 3402 C C . ILE A 1 437 ? -13.379 11.252 21.186 1.00 93.69 437 ILE A C 1
ATOM 3404 O O . ILE A 1 437 ? -12.907 11.016 22.302 1.00 93.69 437 ILE A O 1
ATOM 3408 N N . GLU A 1 438 ? -14.565 11.830 20.998 1.00 92.94 438 GLU A N 1
ATOM 3409 C CA . GLU A 1 438 ? -15.469 12.176 22.091 1.00 92.94 438 GLU A CA 1
ATOM 3410 C C . GLU A 1 438 ? -16.251 10.934 22.531 1.00 92.94 438 GLU A C 1
ATOM 3412 O O . GLU A 1 438 ? -17.079 10.400 21.787 1.00 92.94 438 GLU A O 1
ATOM 3417 N N . PHE A 1 439 ? -15.974 10.463 23.746 1.00 91.06 439 PHE A N 1
ATOM 3418 C CA . PHE A 1 439 ? -16.642 9.299 24.330 1.00 91.06 439 PHE A CA 1
ATOM 3419 C C . PHE A 1 439 ? -17.742 9.683 25.317 1.00 91.06 439 PHE A C 1
ATOM 3421 O O . PHE A 1 439 ? -18.541 8.820 25.687 1.00 91.06 439 PHE A O 1
ATOM 3428 N N . ASP A 1 440 ? -17.786 10.936 25.763 1.00 88.00 440 ASP A N 1
ATOM 3429 C CA . ASP A 1 440 ? -18.766 11.390 26.734 1.00 88.00 440 ASP A CA 1
ATOM 3430 C C . ASP A 1 440 ? -20.123 11.597 26.049 1.00 88.00 440 ASP A C 1
ATOM 3432 O O . ASP A 1 440 ? -20.217 11.900 24.854 1.00 88.00 440 ASP A O 1
ATOM 3436 N N . SER A 1 441 ? -21.205 11.419 26.810 1.00 86.38 441 SER A N 1
ATOM 3437 C CA . SER A 1 441 ? -22.568 11.378 26.264 1.00 86.38 441 SER A CA 1
ATOM 3438 C C . SER A 1 441 ? -23.004 12.654 25.546 1.00 86.38 441 SER A C 1
ATOM 3440 O O . SER A 1 441 ? -23.889 12.600 24.695 1.00 86.38 441 SER A O 1
ATOM 3442 N N . ALA A 1 442 ? -22.346 13.784 25.815 1.00 85.75 442 ALA A N 1
ATOM 3443 C CA . ALA A 1 442 ? -22.562 15.042 25.108 1.00 85.75 442 ALA A CA 1
ATOM 3444 C C . ALA A 1 442 ? -22.211 14.967 23.607 1.00 85.75 442 ALA A C 1
ATOM 3446 O O . ALA A 1 442 ? -22.802 15.683 22.801 1.00 85.75 442 ALA A O 1
ATOM 3447 N N . GLY A 1 443 ? -21.271 14.099 23.216 1.00 86.56 443 GLY A N 1
ATOM 3448 C CA . GLY A 1 443 ? -20.848 13.925 21.824 1.00 86.56 443 GLY A CA 1
ATOM 3449 C C . GLY A 1 443 ? -21.540 12.786 21.083 1.00 86.56 443 GLY A C 1
ATOM 3450 O O . GLY A 1 443 ? -21.217 12.530 19.922 1.00 86.56 443 GLY A O 1
ATOM 3451 N N . TRP A 1 444 ? -22.462 12.076 21.725 1.00 93.00 444 TRP A N 1
ATOM 3452 C CA . TRP A 1 444 ? -23.136 10.922 21.141 1.00 93.00 444 TRP A CA 1
ATOM 3453 C C . TRP A 1 444 ? -24.145 11.347 20.082 1.00 93.00 444 TRP A C 1
ATOM 3455 O O . TRP A 1 444 ? -24.963 12.242 20.291 1.00 93.00 444 TRP A O 1
ATOM 3465 N N . VAL A 1 445 ? -24.112 10.679 18.932 1.00 94.56 445 VAL A N 1
ATOM 3466 C CA . VAL A 1 445 ? -24.998 10.990 17.811 1.00 94.56 445 VAL A CA 1
ATOM 3467 C C . VAL A 1 445 ? -25.745 9.735 17.385 1.00 94.56 445 VAL A C 1
ATOM 3469 O O . VAL A 1 445 ? -25.140 8.720 17.049 1.00 94.56 445 VAL A O 1
ATOM 3472 N N . LEU A 1 446 ? -27.076 9.816 17.360 1.00 95.00 446 LEU A N 1
ATOM 3473 C CA . LEU A 1 446 ? -27.929 8.826 16.708 1.00 95.00 446 LEU A CA 1
ATOM 3474 C C . LEU A 1 446 ? -28.479 9.391 15.402 1.00 95.00 446 LEU A C 1
ATOM 3476 O O . LEU A 1 446 ? -28.969 10.526 15.344 1.00 95.00 446 LEU A O 1
ATOM 3480 N N . ARG A 1 447 ? -28.405 8.581 14.347 1.00 94.62 447 ARG A N 1
ATOM 3481 C CA . ARG A 1 447 ? -28.985 8.881 13.035 1.00 94.62 447 ARG A CA 1
ATOM 3482 C C . ARG A 1 447 ? -29.688 7.654 12.494 1.00 94.62 447 ARG A C 1
ATOM 3484 O O . ARG A 1 447 ? -29.204 6.539 12.657 1.00 94.62 447 ARG A O 1
ATOM 3491 N N . LYS A 1 448 ? -30.835 7.867 11.862 1.00 94.56 448 LYS A N 1
ATOM 3492 C CA . LYS A 1 448 ? -31.612 6.795 11.255 1.00 94.56 448 LYS A CA 1
ATOM 3493 C C . LYS A 1 448 ? -31.242 6.638 9.791 1.00 94.56 448 LYS A C 1
ATOM 3495 O O . LYS A 1 448 ? -31.160 7.629 9.067 1.00 94.56 448 LYS A O 1
ATOM 3500 N N . PHE A 1 449 ? -31.036 5.398 9.382 1.00 93.12 449 PHE A N 1
ATOM 3501 C CA . PHE A 1 449 ? -30.780 5.025 8.002 1.00 93.12 449 PHE A CA 1
ATOM 3502 C C . PHE A 1 449 ? -31.767 3.944 7.588 1.00 93.12 449 PHE A C 1
ATOM 3504 O O . PHE A 1 449 ? -32.163 3.102 8.399 1.00 93.12 449 PHE A O 1
ATOM 3511 N N . LYS A 1 450 ? -32.142 3.957 6.313 1.00 90.12 450 LYS A N 1
ATOM 3512 C CA . LYS A 1 450 ? -33.003 2.947 5.711 1.00 90.12 450 LYS A CA 1
ATOM 3513 C C . LYS A 1 450 ? -32.225 2.269 4.580 1.00 90.12 450 LYS A C 1
ATOM 3515 O O . LYS A 1 450 ? -31.661 2.992 3.764 1.00 90.12 450 LYS A O 1
ATOM 3520 N N . PRO A 1 451 ? -32.156 0.926 4.539 1.00 85.50 451 PRO A N 1
ATOM 3521 C CA . PRO A 1 451 ? -31.531 0.231 3.420 1.00 85.50 451 PRO A CA 1
ATOM 3522 C C . PRO A 1 451 ? -32.326 0.492 2.137 1.00 85.50 451 PRO A C 1
ATOM 3524 O O . PRO A 1 451 ? -33.561 0.561 2.168 1.00 85.50 451 PRO A O 1
ATOM 3527 N N . ASP A 1 452 ? -31.623 0.631 1.016 1.00 71.88 452 ASP A N 1
ATOM 3528 C CA . ASP A 1 452 ? -32.272 0.758 -0.285 1.00 71.88 452 ASP A CA 1
ATOM 3529 C C . ASP A 1 452 ? -32.965 -0.557 -0.654 1.00 71.88 452 ASP A C 1
ATOM 3531 O O . ASP A 1 452 ? -32.431 -1.649 -0.478 1.00 71.88 452 ASP A O 1
ATOM 3535 N N . SER A 1 453 ? -34.193 -0.453 -1.155 1.00 57.00 453 SER A N 1
ATOM 3536 C CA . SER A 1 453 ? -35.098 -1.587 -1.397 1.00 57.00 453 SER A CA 1
ATOM 3537 C C . SER A 1 453 ? -34.804 -2.354 -2.700 1.00 57.00 453 SER A C 1
ATOM 3539 O O . SER A 1 453 ? -35.702 -2.997 -3.232 1.00 57.00 453 SER A O 1
ATOM 3541 N N . GLY A 1 454 ? -33.596 -2.242 -3.262 1.00 50.28 454 GLY A N 1
ATOM 3542 C CA . GLY A 1 454 ? -33.283 -2.689 -4.625 1.00 50.28 454 GLY A CA 1
ATOM 3543 C C . GLY A 1 454 ? -32.647 -4.081 -4.723 1.00 50.28 454 GLY A C 1
ATOM 3544 O O . GLY A 1 454 ? -31.455 -4.231 -4.469 1.00 50.28 454 GLY A O 1
ATOM 3545 N N . ASP A 1 455 ? -33.449 -5.072 -5.124 1.00 44.47 455 ASP A N 1
ATOM 3546 C CA . ASP A 1 455 ? -33.166 -6.276 -5.944 1.00 44.47 455 ASP A CA 1
ATOM 3547 C C . ASP A 1 455 ? -31.894 -7.126 -5.769 1.00 44.47 455 ASP A C 1
ATOM 3549 O O . ASP A 1 455 ? -31.616 -7.994 -6.593 1.00 44.47 455 ASP A O 1
ATOM 3553 N N . SER A 1 456 ? -31.127 -6.992 -4.691 1.00 45.38 456 SER A N 1
ATOM 3554 C CA . SER A 1 456 ? -29.951 -7.860 -4.514 1.00 45.38 456 SER A CA 1
ATOM 3555 C C . SER A 1 456 ? -29.635 -8.201 -3.067 1.00 45.38 456 SER A C 1
ATOM 3557 O O . SER A 1 456 ? -28.487 -8.123 -2.667 1.00 45.38 456 SER A O 1
ATOM 3559 N N . GLY A 1 457 ? -30.637 -8.598 -2.271 1.00 4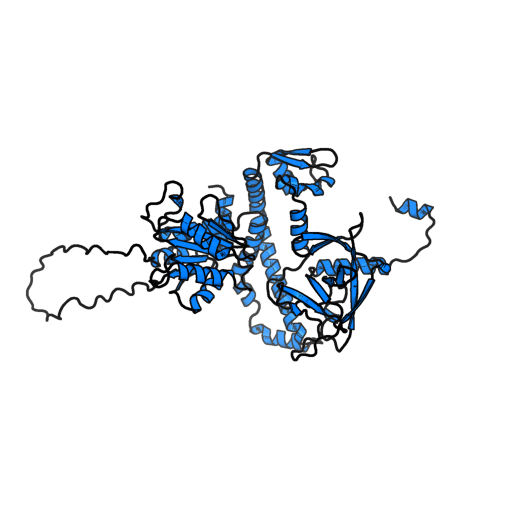8.41 457 GLY A N 1
ATOM 3560 C CA . GLY A 1 457 ? -30.465 -9.353 -1.010 1.00 48.41 457 GLY A CA 1
ATOM 3561 C C . GLY A 1 457 ? -29.640 -8.700 0.120 1.00 48.41 457 GLY A C 1
ATOM 3562 O O . GLY A 1 457 ? -29.685 -9.156 1.261 1.00 48.41 457 GLY A O 1
ATOM 3563 N N . SER A 1 458 ? -28.928 -7.605 -0.139 1.00 53.62 458 SER A N 1
ATOM 3564 C CA . SER A 1 458 ? -28.079 -6.893 0.798 1.00 53.62 458 SER A CA 1
ATOM 3565 C C . SER A 1 458 ? -28.897 -5.805 1.470 1.00 53.62 458 SER A C 1
ATOM 3567 O O . SER A 1 458 ? -28.913 -4.646 1.064 1.00 53.62 458 SER A O 1
ATOM 3569 N N . SER A 1 459 ? -29.583 -6.178 2.537 1.00 76.81 459 SER A N 1
ATOM 3570 C CA . SER A 1 459 ? -30.223 -5.235 3.448 1.00 76.81 459 SER A CA 1
ATOM 3571 C C . SER A 1 459 ? -29.162 -4.582 4.343 1.00 76.81 459 SER A C 1
ATOM 3573 O O . SER A 1 459 ? -29.033 -4.865 5.531 1.00 76.81 459 SER A O 1
ATOM 3575 N N . ALA A 1 460 ? -28.329 -3.744 3.739 1.00 86.50 460 ALA A N 1
ATOM 3576 C CA . ALA A 1 460 ? -27.279 -2.982 4.398 1.00 86.50 460 ALA A CA 1
ATOM 3577 C C . ALA A 1 460 ? -27.340 -1.521 3.941 1.00 86.50 460 ALA A C 1
ATOM 3579 O O . ALA A 1 460 ? -27.945 -1.198 2.919 1.00 86.50 460 ALA A O 1
ATOM 3580 N N . ILE A 1 461 ? -26.714 -0.625 4.702 1.00 91.44 461 ILE A N 1
ATOM 3581 C CA . ILE A 1 461 ? -26.595 0.784 4.319 1.00 91.44 461 ILE A CA 1
ATOM 3582 C C . ILE A 1 461 ? -25.337 0.940 3.466 1.00 91.44 461 ILE A C 1
ATOM 3584 O O . ILE A 1 461 ? -24.221 0.863 3.982 1.00 91.44 461 ILE A O 1
ATOM 3588 N N . ILE A 1 462 ? -25.528 1.128 2.163 1.00 90.44 462 ILE A N 1
ATOM 3589 C CA . ILE A 1 462 ? -24.463 1.170 1.156 1.00 90.44 462 ILE A CA 1
ATOM 3590 C C . ILE A 1 462 ? -24.315 2.608 0.651 1.00 90.44 462 ILE A C 1
ATOM 3592 O O . ILE A 1 462 ? -25.309 3.303 0.459 1.00 90.44 462 ILE A O 1
ATOM 3596 N N . ALA A 1 463 ? -23.083 3.073 0.456 1.00 90.50 463 ALA A N 1
ATOM 3597 C CA . ALA A 1 463 ? -22.837 4.417 -0.054 1.00 90.50 463 ALA A CA 1
ATOM 3598 C C . ALA A 1 463 ? -23.106 4.532 -1.564 1.00 90.50 463 ALA A C 1
ATOM 3600 O O . ALA A 1 463 ? -22.846 3.613 -2.343 1.00 90.50 463 ALA A O 1
ATOM 3601 N N . GLU A 1 464 ? -23.537 5.710 -1.998 1.00 88.50 464 GLU A N 1
ATOM 3602 C CA . GLU A 1 464 ? -23.664 6.085 -3.405 1.00 88.50 464 GLU A CA 1
ATOM 3603 C C . GLU A 1 464 ? -22.400 6.826 -3.871 1.00 88.50 464 GLU A C 1
ATOM 3605 O O . GLU A 1 464 ? -21.942 7.761 -3.207 1.00 88.50 464 GLU A O 1
ATOM 3610 N N . LYS A 1 465 ? -21.842 6.433 -5.025 1.00 85.44 465 LYS A N 1
ATOM 3611 C CA . LYS A 1 465 ? -20.737 7.153 -5.680 1.00 85.44 465 LYS A CA 1
ATOM 3612 C C . LYS A 1 465 ? -21.279 8.461 -6.269 1.00 85.44 465 LYS A C 1
ATOM 3614 O O . LYS A 1 465 ? -22.274 8.431 -6.989 1.00 85.44 465 LYS A O 1
ATOM 3619 N N . GLN A 1 466 ? -20.652 9.595 -5.961 1.00 83.44 466 GLN A N 1
ATOM 3620 C CA . GLN A 1 466 ? -21.029 10.903 -6.504 1.00 83.44 466 GLN A CA 1
ATOM 3621 C C . GLN A 1 466 ? -20.192 11.229 -7.748 1.00 83.44 466 GLN A C 1
ATOM 3623 O O . GLN A 1 466 ? -18.966 11.290 -7.677 1.00 83.44 466 GLN A O 1
ATOM 3628 N N . ASN A 1 467 ? -20.862 11.479 -8.878 1.00 62.69 467 ASN A N 1
ATOM 3629 C CA . ASN A 1 467 ? -20.228 11.647 -10.196 1.00 62.69 467 ASN A CA 1
ATOM 3630 C C . ASN A 1 467 ? -19.289 12.863 -10.308 1.00 62.69 467 ASN A C 1
ATOM 3632 O O . ASN A 1 467 ? -18.459 12.897 -11.206 1.00 62.69 467 ASN A O 1
ATOM 3636 N N . SER A 1 468 ? -19.426 13.876 -9.446 1.00 57.00 468 SER A N 1
ATOM 3637 C CA . SER A 1 468 ? -18.704 15.145 -9.607 1.00 57.00 468 SER A CA 1
ATOM 3638 C C . SER A 1 468 ? -17.324 15.187 -8.945 1.00 57.00 468 SER A C 1
ATOM 3640 O O . SER A 1 468 ? -16.527 16.024 -9.337 1.00 57.00 468 SER A O 1
ATOM 3642 N N . ASN A 1 469 ? -17.047 14.337 -7.946 1.00 54.94 469 ASN A N 1
ATOM 3643 C CA . ASN A 1 469 ? -15.861 14.454 -7.075 1.00 54.94 469 ASN A CA 1
ATOM 3644 C C . ASN A 1 469 ? -15.271 13.094 -6.628 1.00 54.94 469 ASN A C 1
ATOM 3646 O O . ASN A 1 469 ? -14.516 13.050 -5.657 1.00 54.94 469 ASN A O 1
ATOM 3650 N N . ASP A 1 470 ? -15.639 11.994 -7.299 1.00 70.19 470 ASP A N 1
ATOM 3651 C CA . ASP A 1 470 ? -15.153 10.623 -7.040 1.00 70.19 470 ASP A CA 1
ATOM 3652 C C . ASP A 1 470 ? -15.167 10.210 -5.553 1.00 70.19 470 ASP A C 1
ATOM 3654 O O . ASP A 1 470 ? -14.267 9.551 -5.035 1.00 70.19 470 ASP A O 1
ATOM 3658 N N . HIS A 1 471 ? -16.205 10.624 -4.821 1.00 79.94 471 HIS A N 1
ATOM 3659 C CA . HIS A 1 471 ? -16.372 10.279 -3.411 1.00 79.94 471 HIS A CA 1
ATOM 3660 C C . HIS A 1 471 ? -17.682 9.540 -3.160 1.00 79.94 471 HIS A C 1
ATOM 3662 O O . HIS A 1 471 ? -18.648 9.636 -3.918 1.00 79.94 471 HIS A O 1
ATOM 3668 N N . PHE A 1 472 ? -17.711 8.800 -2.056 1.00 89.06 472 PHE A N 1
ATOM 3669 C CA . PHE A 1 472 ? -18.876 8.043 -1.617 1.00 89.06 472 PHE A CA 1
ATOM 3670 C C . PHE A 1 472 ? -19.665 8.828 -0.564 1.00 89.06 472 PHE A C 1
ATOM 3672 O O . PHE A 1 472 ? -19.080 9.395 0.363 1.00 89.06 472 PHE A O 1
ATOM 3679 N N . GLU A 1 473 ? -20.992 8.844 -0.685 1.00 92.25 473 GLU A N 1
ATOM 3680 C CA . GLU A 1 473 ? -21.898 9.454 0.294 1.00 92.25 473 GLU A CA 1
ATOM 3681 C C . GLU A 1 473 ? -22.967 8.468 0.766 1.00 92.25 473 GLU A C 1
ATOM 3683 O O . GLU A 1 473 ? -23.539 7.726 -0.029 1.00 92.25 473 GLU A O 1
ATOM 3688 N N . PHE A 1 474 ? -23.289 8.509 2.057 1.00 92.75 474 PHE A N 1
ATOM 3689 C CA . PHE A 1 474 ? -24.519 7.923 2.587 1.00 92.75 474 PHE A CA 1
ATOM 3690 C C . PHE A 1 474 ? -25.581 9.007 2.752 1.00 92.75 474 PHE A C 1
ATOM 3692 O O . PHE A 1 474 ? -25.268 10.168 3.029 1.00 92.75 474 PHE A O 1
ATOM 3699 N N . LYS A 1 475 ? -26.848 8.610 2.655 1.00 91.38 475 LYS A N 1
ATOM 3700 C CA . LYS A 1 475 ? -28.006 9.457 2.952 1.00 91.38 475 LYS A CA 1
ATOM 3701 C C . LYS A 1 475 ? -28.755 8.859 4.133 1.00 91.38 475 LYS A C 1
ATOM 3703 O O . LYS A 1 475 ? -28.936 7.645 4.198 1.00 91.38 475 LYS A O 1
ATOM 3708 N N . ASN A 1 476 ? -29.162 9.695 5.082 1.00 89.62 476 ASN A N 1
ATOM 3709 C CA . ASN A 1 476 ? -30.059 9.244 6.147 1.00 89.62 476 ASN A CA 1
ATOM 3710 C C . ASN A 1 476 ? -31.462 8.937 5.594 1.00 89.62 476 ASN A C 1
ATOM 3712 O O . ASN A 1 476 ? -31.772 9.234 4.440 1.00 89.62 476 ASN A O 1
ATOM 3716 N N . SER A 1 477 ? -32.328 8.361 6.432 1.00 88.12 477 SER A N 1
ATOM 3717 C CA . SER A 1 477 ? -33.680 7.947 6.029 1.00 88.12 477 SER A CA 1
ATOM 3718 C C . SER A 1 477 ? -34.518 9.052 5.376 1.00 88.12 477 SER A C 1
ATOM 3720 O O . SER A 1 477 ? -35.264 8.769 4.443 1.00 88.12 477 SER A O 1
ATOM 3722 N N . ASP A 1 478 ? -34.412 10.296 5.860 1.00 82.69 478 ASP A N 1
ATOM 3723 C CA . ASP A 1 478 ? -35.158 11.447 5.325 1.00 82.69 478 ASP A CA 1
ATOM 3724 C C . ASP A 1 478 ? -34.512 12.063 4.067 1.00 82.69 478 ASP A C 1
ATOM 3726 O O . ASP A 1 478 ? -35.106 12.932 3.435 1.00 82.69 478 ASP A O 1
ATOM 3730 N N . LYS A 1 479 ? -33.317 11.588 3.681 1.00 81.19 479 LYS A N 1
ATOM 3731 C CA . LYS A 1 479 ? -32.495 12.064 2.557 1.00 81.19 479 LYS A CA 1
ATOM 3732 C C . LYS A 1 479 ? -32.097 13.544 2.618 1.00 81.19 479 LYS A C 1
ATOM 3734 O O . LYS A 1 479 ? -31.540 14.051 1.646 1.00 81.19 479 LYS A O 1
ATOM 3739 N N . MET A 1 480 ? -32.319 14.222 3.742 1.00 82.56 480 MET A N 1
ATOM 3740 C CA . MET A 1 480 ? -31.950 15.625 3.940 1.00 82.56 480 MET A CA 1
ATOM 3741 C C . MET A 1 480 ? -30.494 15.771 4.368 1.00 82.56 480 MET A C 1
ATOM 3743 O O . MET A 1 480 ? -29.854 16.768 4.041 1.00 82.56 480 MET A O 1
ATOM 3747 N N . ARG A 1 481 ? -29.950 14.785 5.094 1.00 88.44 481 ARG A N 1
ATOM 3748 C CA . ARG A 1 481 ? -28.559 14.808 5.557 1.00 88.44 481 ARG A CA 1
ATOM 3749 C C . ARG A 1 481 ? -27.697 13.853 4.752 1.00 88.44 481 ARG A C 1
ATOM 3751 O O . ARG A 1 481 ? -28.043 12.689 4.535 1.00 88.44 481 ARG A O 1
ATOM 3758 N N . ARG A 1 482 ? -26.533 14.356 4.352 1.00 91.69 482 ARG A N 1
ATOM 3759 C CA . ARG A 1 482 ? -25.543 13.617 3.569 1.00 91.69 482 ARG A CA 1
ATOM 3760 C C . ARG A 1 482 ? -24.294 13.386 4.400 1.00 91.69 482 ARG A C 1
ATOM 3762 O O . ARG A 1 482 ? -23.879 14.250 5.169 1.00 91.69 482 ARG A O 1
ATOM 3769 N N . TYR A 1 483 ? -23.703 12.212 4.238 1.00 94.00 483 TYR A N 1
ATOM 3770 C CA . TYR A 1 483 ? -22.541 11.772 4.998 1.00 94.00 483 TYR A CA 1
ATOM 3771 C C . TYR A 1 483 ? -21.445 11.366 4.025 1.00 94.00 483 TYR A C 1
ATOM 3773 O O . TYR A 1 483 ? -21.505 10.284 3.442 1.00 94.00 483 TYR A O 1
ATOM 3781 N N . LYS A 1 484 ? -20.437 12.221 3.851 1.00 93.38 484 LYS A N 1
ATOM 3782 C CA . LYS A 1 484 ? -19.269 11.920 3.021 1.00 93.38 484 LYS A CA 1
ATOM 3783 C C . LYS A 1 484 ? -18.417 10.859 3.708 1.00 93.38 484 LYS A C 1
ATOM 3785 O O . LYS A 1 484 ? -17.976 11.057 4.839 1.00 93.38 484 LYS A O 1
ATOM 3790 N N . TRP A 1 485 ? -18.173 9.738 3.042 1.00 93.38 485 TRP A N 1
ATOM 3791 C CA . TRP A 1 485 ? -17.309 8.680 3.553 1.00 93.38 485 TRP A CA 1
ATOM 3792 C C . TRP A 1 485 ? -15.843 9.131 3.524 1.00 93.38 485 TRP A C 1
ATOM 3794 O O . TRP A 1 485 ? -15.359 9.651 2.518 1.00 93.38 485 TRP A O 1
ATOM 3804 N N . ARG A 1 486 ? -15.140 8.964 4.649 1.00 92.88 486 ARG A N 1
ATOM 3805 C CA . ARG A 1 486 ? -13.731 9.363 4.823 1.00 92.88 486 ARG A CA 1
ATOM 3806 C C . ARG A 1 486 ? -12.780 8.173 4.974 1.00 92.88 486 ARG A C 1
ATOM 3808 O O . ARG A 1 486 ? -11.567 8.364 4.977 1.00 92.88 486 ARG A O 1
ATOM 3815 N N . GLY A 1 487 ? -13.313 6.961 5.107 1.00 92.19 487 GLY A N 1
ATOM 3816 C CA . GLY A 1 487 ? -12.528 5.743 5.265 1.00 92.19 487 GLY A CA 1
ATOM 3817 C C . GLY A 1 487 ? -13.187 4.730 6.197 1.00 92.19 487 GLY A C 1
ATOM 3818 O O . GLY A 1 487 ? -14.169 5.024 6.879 1.00 92.19 487 GLY A O 1
ATOM 3819 N N . GLU A 1 488 ? -12.612 3.534 6.258 1.00 93.69 488 GLU A N 1
ATOM 3820 C CA . GLU A 1 488 ? -12.953 2.510 7.247 1.00 93.69 488 GLU A CA 1
ATOM 3821 C C . GLU A 1 488 ? -11.714 2.178 8.083 1.00 93.69 488 GLU A C 1
ATOM 3823 O O . GLU A 1 488 ? -10.642 1.931 7.533 1.00 93.69 488 GLU A O 1
ATOM 3828 N N . LEU A 1 489 ? -11.850 2.157 9.407 1.00 94.69 489 LEU A N 1
ATOM 3829 C CA . LEU A 1 489 ? -10.798 1.692 10.310 1.00 94.69 489 LEU A CA 1
ATOM 3830 C C . LEU A 1 489 ? -10.566 0.182 10.152 1.00 94.69 489 LEU A C 1
ATOM 3832 O O . LEU A 1 489 ? -11.502 -0.588 9.929 1.00 94.69 489 LEU A O 1
ATOM 3836 N N . LYS A 1 490 ? -9.321 -0.268 10.336 1.00 93.00 490 LYS A N 1
ATOM 3837 C CA . LYS A 1 490 ? -9.027 -1.701 10.493 1.00 93.00 490 LYS A CA 1
ATOM 3838 C C . LYS A 1 490 ? -9.769 -2.261 11.714 1.00 93.00 490 LYS A C 1
ATOM 3840 O O . LYS A 1 490 ? -10.055 -1.531 12.669 1.00 93.00 490 LYS A O 1
ATOM 3845 N N . ALA A 1 491 ? -10.108 -3.548 11.667 1.00 89.50 491 ALA A N 1
ATOM 3846 C CA . ALA A 1 491 ? -11.032 -4.168 12.616 1.00 89.50 491 ALA A CA 1
ATOM 3847 C C . ALA A 1 491 ? -10.559 -4.032 14.071 1.00 89.50 491 ALA A C 1
ATOM 3849 O O . ALA A 1 491 ? -11.345 -3.669 14.944 1.00 89.50 491 ALA A O 1
ATOM 3850 N N . GLU A 1 492 ? -9.265 -4.223 14.311 1.00 91.19 492 GLU A N 1
ATOM 3851 C CA . GLU A 1 492 ? -8.632 -4.165 15.627 1.00 91.19 492 GLU A CA 1
ATOM 3852 C C . GLU A 1 492 ? -8.700 -2.749 16.218 1.00 91.19 492 GLU A C 1
ATOM 3854 O O . GLU A 1 492 ? -8.968 -2.567 17.406 1.00 91.19 492 GLU A O 1
ATOM 3859 N N . TYR A 1 493 ? -8.527 -1.719 15.382 1.00 93.38 493 TYR A N 1
ATOM 3860 C CA . TYR A 1 493 ? -8.654 -0.323 15.807 1.00 93.38 493 TYR A CA 1
ATOM 3861 C C . TYR A 1 493 ? -10.102 0.036 16.138 1.00 93.38 493 TYR A C 1
ATOM 3863 O O . TYR A 1 493 ? -10.356 0.676 17.158 1.00 93.38 493 TYR A O 1
ATOM 3871 N N . ALA A 1 494 ? -11.057 -0.400 15.314 1.00 94.31 494 ALA A N 1
ATOM 3872 C CA . ALA A 1 494 ? -12.472 -0.161 15.577 1.00 94.31 494 ALA A CA 1
ATOM 3873 C C . ALA A 1 494 ? -12.937 -0.862 16.870 1.00 94.31 494 ALA A C 1
ATOM 3875 O O . ALA A 1 494 ? -13.625 -0.259 17.695 1.00 94.31 494 ALA A O 1
ATOM 3876 N N . GLN A 1 495 ? -12.494 -2.104 17.097 1.00 92.38 495 GLN A N 1
ATOM 3877 C CA . GLN A 1 495 ? -12.746 -2.845 18.337 1.00 92.38 495 GLN A CA 1
ATOM 3878 C C . GLN A 1 495 ? -12.106 -2.171 19.555 1.00 92.38 495 GLN A C 1
ATOM 3880 O O . GLN A 1 495 ? -12.754 -2.050 20.595 1.00 92.38 495 GLN A O 1
ATOM 3885 N N . ARG A 1 496 ? -10.876 -1.653 19.431 1.00 93.75 496 ARG A N 1
ATOM 3886 C CA . ARG A 1 496 ? -10.217 -0.896 20.508 1.00 93.75 496 ARG A CA 1
ATOM 3887 C C . ARG A 1 496 ? -11.023 0.335 20.928 1.00 93.75 496 ARG A C 1
ATOM 3889 O O . ARG A 1 496 ? -11.085 0.643 22.117 1.00 93.75 496 ARG A O 1
ATOM 3896 N N . ILE A 1 497 ? -11.653 1.033 19.980 1.00 93.88 497 ILE A N 1
ATOM 3897 C CA . ILE A 1 497 ? -12.522 2.183 20.278 1.00 93.88 497 ILE A CA 1
ATOM 3898 C C . ILE A 1 497 ? -13.784 1.731 21.027 1.00 93.88 497 ILE A C 1
ATOM 3900 O O . ILE A 1 497 ? -14.134 2.362 22.024 1.00 93.88 497 ILE A O 1
ATOM 3904 N N . ILE A 1 498 ? -14.429 0.626 20.620 1.00 92.69 498 ILE A N 1
ATOM 3905 C CA . ILE A 1 498 ? -15.562 0.049 21.374 1.00 92.69 498 ILE A CA 1
ATOM 3906 C C . ILE A 1 498 ? -15.147 -0.286 22.802 1.00 92.69 498 ILE A C 1
ATOM 3908 O O . ILE A 1 498 ? -15.861 0.068 23.735 1.00 92.69 498 ILE A O 1
ATOM 3912 N N . GLN A 1 499 ? -14.003 -0.944 22.981 1.00 92.94 499 GLN A N 1
ATOM 3913 C CA . GLN A 1 499 ? -13.530 -1.328 24.305 1.00 92.94 499 GLN A CA 1
ATOM 3914 C C . GLN A 1 499 ? -13.360 -0.099 25.208 1.00 92.94 499 GLN A C 1
ATOM 3916 O O . GLN A 1 499 ? -13.888 -0.072 26.318 1.00 92.94 499 GLN A O 1
ATOM 3921 N N . LYS A 1 500 ? -12.717 0.965 24.711 1.00 90.81 500 LYS A N 1
ATOM 3922 C CA . LYS A 1 500 ? -12.574 2.226 25.460 1.00 90.81 500 LYS A CA 1
ATOM 3923 C C . LYS A 1 500 ? -13.912 2.896 25.763 1.00 90.81 500 LYS A C 1
ATOM 3925 O O . LYS A 1 500 ? -14.091 3.456 26.844 1.00 90.81 500 LYS A O 1
ATOM 3930 N N . PHE A 1 501 ? -14.850 2.841 24.823 1.00 91.94 501 PHE A N 1
ATOM 3931 C CA . PHE A 1 501 ? -16.207 3.329 25.036 1.00 91.94 501 PHE A CA 1
ATOM 3932 C C . PHE A 1 501 ? -16.910 2.548 26.156 1.00 91.94 501 PHE A C 1
ATOM 3934 O O . PHE A 1 501 ? -17.435 3.154 27.090 1.00 91.94 501 PHE A O 1
ATOM 3941 N N . ALA A 1 502 ? -16.855 1.216 26.115 1.00 91.06 502 ALA A N 1
ATOM 3942 C CA . ALA A 1 502 ? -17.446 0.340 27.121 1.00 91.06 502 ALA A CA 1
ATOM 3943 C C . ALA A 1 502 ? -16.814 0.539 28.509 1.00 91.06 502 ALA A C 1
ATOM 3945 O O . ALA A 1 502 ? -17.532 0.591 29.503 1.00 91.06 502 ALA A O 1
ATOM 3946 N N . GLU A 1 503 ? -15.493 0.717 28.592 1.00 88.75 503 GLU A N 1
ATOM 3947 C CA . GLU A 1 503 ? -14.788 1.036 29.842 1.00 88.75 503 GLU A CA 1
ATOM 3948 C C . GLU A 1 503 ? -15.287 2.337 30.478 1.00 88.75 503 GLU A C 1
ATOM 3950 O O . GLU A 1 503 ? -15.475 2.401 31.695 1.00 88.75 503 GLU A O 1
ATOM 3955 N N . ARG A 1 504 ? -15.530 3.379 29.671 1.00 85.38 504 ARG A N 1
ATOM 3956 C CA . ARG A 1 504 ? -16.096 4.639 30.173 1.00 85.38 504 ARG A CA 1
ATOM 3957 C C . ARG A 1 504 ? -17.557 4.491 30.582 1.00 85.38 504 ARG A C 1
ATOM 3959 O O . ARG A 1 504 ? -17.937 5.031 31.618 1.00 85.38 504 ARG A O 1
ATOM 3966 N N . LEU A 1 505 ? -18.348 3.756 29.800 1.00 86.94 505 LEU A N 1
ATOM 3967 C CA . LEU A 1 505 ? -19.764 3.511 30.075 1.00 86.94 505 LEU A CA 1
ATOM 3968 C C . LEU A 1 505 ? -19.966 2.708 31.369 1.00 86.94 505 LEU A C 1
ATOM 3970 O O . LEU A 1 505 ? -20.836 3.032 32.168 1.00 86.94 505 LEU A O 1
ATOM 3974 N N . ASN A 1 506 ? -19.121 1.701 31.600 1.00 86.12 506 ASN A N 1
ATOM 3975 C CA . ASN A 1 506 ? -19.176 0.818 32.766 1.00 86.12 506 ASN A CA 1
ATOM 3976 C C . ASN A 1 506 ? -18.474 1.394 34.005 1.00 86.12 506 ASN A C 1
ATOM 3978 O O . ASN A 1 506 ? -18.298 0.693 35.005 1.00 86.12 506 ASN A O 1
ATOM 3982 N N . ARG A 1 507 ? -18.032 2.657 33.968 1.00 80.69 507 ARG A N 1
ATOM 3983 C CA . ARG A 1 507 ? -17.354 3.271 35.108 1.00 80.69 507 ARG A CA 1
ATOM 3984 C C . ARG A 1 507 ? -18.305 3.354 36.302 1.00 80.69 507 ARG A C 1
ATOM 3986 O O . ARG A 1 507 ? -19.292 4.080 36.283 1.00 80.69 507 ARG A O 1
ATOM 3993 N N . ILE A 1 508 ? -17.936 2.686 37.389 1.00 78.69 508 ILE A N 1
ATOM 3994 C CA . ILE A 1 508 ? -18.681 2.742 38.647 1.00 78.69 508 ILE A CA 1
ATOM 3995 C C . ILE A 1 508 ? -18.409 4.091 39.326 1.00 78.69 508 ILE A C 1
ATOM 3997 O O . ILE A 1 508 ? -17.260 4.430 39.635 1.00 78.69 508 ILE A O 1
ATOM 4001 N N . ALA A 1 509 ? -19.468 4.865 39.564 1.00 71.25 509 ALA A N 1
ATOM 4002 C CA . ALA A 1 509 ? -19.400 6.053 40.402 1.00 71.25 509 ALA A CA 1
ATOM 4003 C C . ALA A 1 509 ? -19.219 5.615 41.862 1.00 71.25 509 ALA A C 1
ATOM 4005 O O . ALA A 1 509 ? -20.080 4.956 42.435 1.00 71.25 509 ALA A O 1
ATOM 4006 N N . VAL A 1 510 ? -18.070 5.949 42.450 1.00 78.44 510 VAL A N 1
ATOM 4007 C CA . VAL A 1 510 ? -17.795 5.727 43.873 1.00 78.44 510 VAL A CA 1
ATOM 4008 C C . VAL A 1 510 ? -17.406 7.064 44.478 1.00 78.44 510 VAL A C 1
ATOM 4010 O O . VAL A 1 510 ? -16.436 7.681 44.024 1.00 78.44 510 VAL A O 1
ATOM 4013 N N . ASP A 1 511 ? -18.118 7.476 45.523 1.00 72.94 511 ASP A N 1
ATOM 4014 C CA . ASP A 1 511 ? -17.755 8.633 46.338 1.00 72.94 511 ASP A CA 1
ATOM 4015 C C . ASP A 1 511 ? -16.548 8.276 47.207 1.00 72.94 511 ASP A C 1
ATOM 4017 O O . ASP A 1 511 ? -16.650 7.788 48.331 1.00 72.94 511 ASP A O 1
ATOM 4021 N N . LYS A 1 512 ? -15.354 8.455 46.641 1.00 73.31 512 LYS A N 1
ATOM 4022 C CA . LYS A 1 512 ? -14.097 8.288 47.373 1.00 73.31 512 LYS A CA 1
ATOM 4023 C C . LYS A 1 512 ? -13.775 9.575 48.121 1.00 73.31 512 LYS A C 1
ATOM 4025 O O . LYS A 1 512 ? -13.934 10.664 47.571 1.00 73.31 512 LYS A O 1
ATOM 4030 N N . SER A 1 513 ? -13.236 9.455 49.336 1.00 86.81 513 SER A N 1
ATOM 4031 C CA . SER A 1 513 ? -12.681 10.614 50.037 1.00 86.81 513 SER A CA 1
ATOM 4032 C C . SER A 1 513 ? -11.624 11.296 49.159 1.00 86.81 513 SER A C 1
ATOM 4034 O O . SER A 1 513 ? -10.792 10.639 48.523 1.00 86.81 513 SER A O 1
ATOM 4036 N N . GLU A 1 514 ? -11.649 12.628 49.106 1.00 79.19 514 GLU A N 1
ATOM 4037 C CA . GLU A 1 514 ? -10.735 13.405 48.256 1.00 79.19 514 GLU A CA 1
ATOM 4038 C C . GLU A 1 514 ? -9.260 13.143 48.627 1.00 79.19 514 GLU A C 1
ATOM 4040 O O . GLU A 1 514 ? -8.385 13.155 47.761 1.00 79.19 514 GLU A O 1
ATOM 4045 N N . TRP A 1 515 ? -8.989 12.796 49.892 1.00 80.88 515 TRP A N 1
ATOM 4046 C CA . TRP A 1 515 ? -7.673 12.350 50.354 1.00 80.88 515 TRP A CA 1
ATOM 4047 C C . TRP A 1 515 ? -7.205 11.059 49.654 1.00 80.88 515 TRP A C 1
ATOM 4049 O O . TRP A 1 515 ? -6.129 11.048 49.051 1.00 80.88 515 TRP A O 1
ATOM 4059 N N . LEU A 1 516 ? -8.030 10.001 49.626 1.00 78.19 516 LEU A N 1
ATOM 4060 C CA . LEU A 1 516 ? -7.703 8.747 48.926 1.00 78.19 516 LEU A CA 1
ATOM 4061 C C . LEU A 1 516 ? -7.605 8.944 47.407 1.00 78.19 516 LEU A C 1
ATOM 4063 O O . LEU A 1 516 ? -6.743 8.354 46.753 1.00 78.19 516 LEU A O 1
ATOM 4067 N N . ARG A 1 517 ? -8.452 9.808 46.833 1.00 75.69 517 ARG A N 1
ATOM 4068 C CA . ARG A 1 517 ? -8.427 10.136 45.399 1.00 75.69 517 ARG A CA 1
ATOM 4069 C C . ARG A 1 517 ? -7.114 10.801 44.975 1.00 75.69 517 ARG A C 1
ATOM 4071 O O . ARG A 1 517 ? -6.642 10.548 43.866 1.00 75.69 517 ARG A O 1
ATOM 4078 N N . ARG A 1 518 ? -6.529 11.645 45.830 1.00 71.19 518 ARG A N 1
ATOM 4079 C CA . ARG A 1 518 ? -5.235 12.299 45.574 1.00 71.19 518 ARG A CA 1
ATOM 4080 C C . ARG A 1 518 ? -4.055 11.347 45.758 1.00 71.19 518 ARG A C 1
ATOM 4082 O O . ARG A 1 518 ? -3.120 11.418 44.968 1.00 71.19 518 ARG A O 1
ATOM 4089 N N . MET A 1 519 ? -4.122 10.433 46.726 1.00 73.75 519 MET A N 1
ATOM 4090 C CA . MET A 1 519 ? -3.087 9.409 46.935 1.00 73.75 519 MET A CA 1
ATOM 4091 C C . MET A 1 519 ? -3.005 8.399 45.777 1.00 73.75 519 MET A C 1
ATOM 4093 O O . MET A 1 519 ? -1.910 8.008 45.394 1.00 73.75 519 MET A O 1
ATOM 4097 N N . ALA A 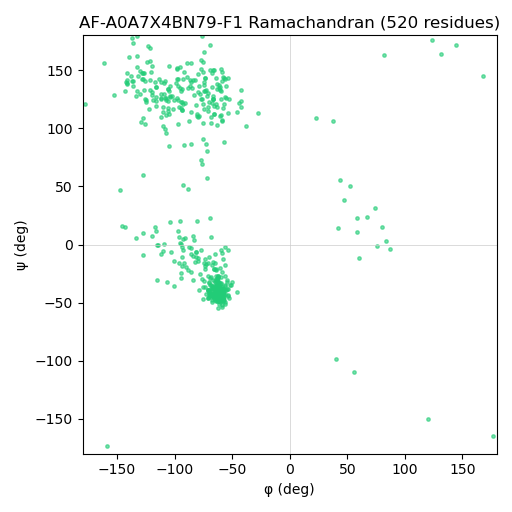1 520 ? -4.137 8.024 45.169 1.00 69.12 520 ALA A N 1
ATOM 4098 C CA . ALA A 1 520 ? -4.192 7.041 44.078 1.00 69.12 520 ALA A CA 1
ATOM 4099 C C . ALA A 1 520 ? -3.744 7.562 42.692 1.00 69.12 520 ALA A C 1
ATOM 4101 O O . ALA A 1 520 ? -3.732 6.799 41.732 1.00 69.12 520 ALA A O 1
ATOM 4102 N N . LYS A 1 521 ? -3.435 8.859 42.552 1.00 50.47 521 LYS A N 1
ATOM 4103 C CA . LYS A 1 521 ? -3.058 9.506 41.278 1.00 50.47 521 LYS A CA 1
ATOM 4104 C C . LYS A 1 521 ? -1.538 9.642 41.063 1.00 50.47 521 LYS A C 1
ATOM 4106 O O . LYS A 1 521 ? -1.143 10.394 40.171 1.00 50.47 521 LYS A O 1
ATOM 4111 N N . ARG A 1 522 ? -0.713 8.984 41.883 1.00 38.41 522 ARG A N 1
ATOM 4112 C CA . ARG A 1 522 ? 0.748 8.958 41.720 1.00 38.41 522 ARG A CA 1
ATOM 4113 C C . ARG A 1 522 ? 1.208 7.815 40.837 1.00 38.41 522 ARG A C 1
ATOM 4115 O O . ARG A 1 522 ? 0.673 6.702 41.021 1.00 38.41 522 ARG A O 1
#

Nearest PDB structures (foldseek):
  8f6d-assembly1_B  TM=4.878E-01  e=5.937E-01  Homo sapiens
  6oya-assembly1_A  TM=4.431E-01  e=1.589E+00  Bos taurus
  5h7x-assembly1_E  TM=2.390E-01  e=5.294E+00  Acinetobacter baumannii

Sequence (522 aa):
MDNYQQRSRELAQRFLQTAVVVDDKAYMALEQDNGPTGPVVEPSRSQTASGQNDRNPAGHGSRHSLDAGPVINSFSELGVVCGVVSPADSTLETMKKSDIVVLDWFLRDGNPQYTLKLLEKLLKGESEQNSLRLISIYTGEARLREICDEIVNTLADASLNPRQNEAKTEISYQHGCVVLYAKSGVNLVQALQDRSVEASDLPGKLVKDFALMTSGLLPRIALTSLTAVRESEHKVLDQFSAKLDPAFLAHKACLPNPEDAERQIVNYIAEELRGLMDSAVVQTSSEDADAVKHWIREKAQEFTFRKKNGTETLNQEETVTLVNEGLKNSNRLHDSAFKFLSAGFSGNDATDLDKQLAWIMTFRAVYSASKPILWLGSVVTELSDEGEKHLICMRPRCDCVRLQGETSFFFLTLVEPAKKEEQVVVKLDNAFKRLGIEFDSAGWVLRKFKPDSGDSGSSAIIAEKQNSNDHFEFKNSDKMRRYKWRGELKAEYAQRIIQKFAERLNRIAVDKSEWLRRMAKR

pLDDT: mean 82.41, std 15.83, range [26.05, 97.62]

Radius of gyration: 30.66 Å; Cα contacts (8 Å, |Δi|>4): 748; chains: 1; bounding box: 68×62×116 Å

Secondary structure (DSSP, 8-state):
--HHHHHHHHHHHHH--EEEEE-TT-S---------SS------------------------TT---HHHHHHHHHHTT-EEEEE-SSTTHHHHHHH-SEEEEESS-TTT-HHHHHHHHHHHHH-TTTTT---EEEEEES-S-HHHHHHHHHHHT-STTT--EE-TTSSEEEETTEEEEEEEETT----GGGGGGEE-TTTHHHHHHHHHHHHT-SHHHHHHHHHHHHHHHHHHHHHHHT-GGGHHHHHHHHHHSSSTTHHHHHHHHHHHHHHHHHHHHHHHHTHHHHHHHHHHHHHHH-SEEEEEETTEEEEEEHHHHHHHHHH-GGG-SSS-GGGGGGHHHHHHSS--HHHHHHHHHHHHEEP--S-PPPB--TTEEEEEEETTEEEEEEE-S-GGGSSS--S-EEEEEEEEESPPTTS-EEEEEETTEEEEEEE--SGGGEEEEEE-----SSS--S-BPEEETTTTEEEEE-TTS--EEEEEEEE-HHHHHHHHHHHHHHHT-------HHHHHHTT-

Solvent-accessible surface area (backbone atoms only — not comparable to full-atom values): 29705 Å² total; per-residue (Å²): 128,61,72,61,62,55,51,40,32,54,50,34,40,67,52,44,53,33,31,35,39,40,34,72,66,50,67,70,78,66,71,73,77,80,64,74,93,61,81,91,73,81,90,72,95,72,91,78,92,78,92,76,92,78,75,82,78,83,78,84,72,62,79,78,66,73,71,58,65,46,34,36,53,39,23,48,77,57,64,22,50,56,47,72,39,53,88,51,88,64,44,57,66,54,56,71,73,29,43,31,38,38,33,40,43,55,27,71,95,66,32,49,66,51,39,52,53,50,51,48,57,63,63,65,36,87,82,42,70,74,56,66,34,42,35,34,41,44,26,65,59,60,57,50,51,57,54,40,52,53,53,46,64,72,44,59,51,93,86,42,67,60,43,68,48,96,81,28,45,38,36,41,32,87,56,31,38,40,38,54,35,25,38,60,92,48,80,50,58,83,95,47,48,91,34,50,40,47,55,53,54,40,44,66,48,51,40,44,51,48,19,59,74,48,56,54,76,66,49,41,56,51,48,48,28,52,29,41,45,68,78,36,50,68,61,58,52,60,73,68,42,81,87,45,48,70,58,52,51,51,53,23,72,70,39,98,54,48,77,52,44,62,57,52,53,54,50,48,54,53,51,53,54,45,53,45,24,54,52,43,50,60,74,43,44,74,56,48,57,51,44,51,47,49,53,45,57,73,71,36,73,60,38,56,30,49,42,99,89,55,73,47,76,34,45,47,69,56,47,45,48,37,70,76,65,30,53,88,71,38,94,84,45,62,69,82,24,67,87,28,44,57,23,20,76,69,75,44,94,29,72,65,55,56,37,50,52,51,27,63,75,44,36,51,86,79,82,62,92,70,63,54,63,61,26,48,21,25,29,31,33,38,56,51,97,94,48,79,45,40,33,36,30,67,39,56,60,81,76,33,45,73,47,91,49,77,41,79,43,44,26,33,28,47,41,83,57,56,101,84,50,61,69,48,53,44,56,56,87,95,43,73,44,68,27,13,57,40,76,55,78,90,38,56,43,79,46,49,34,44,42,68,90,71,95,64,92,62,23,30,44,60,33,46,78,40,92,89,73,84,42,39,32,38,56,35,62,84,61,80,46,40,27,40,58,54,47,34,40,32,68,70,57,35,49,52,52,51,51,55,45,49,55,61,71,67,56,79,89,69,96,63,57,68,69,61,58,60,65,71,71,113

Foldseek 3Di:
DQPLLVVLLVLLLLLFAEEEEEFQPLPDPPPPPVPPPDDDDDDDDDDDDDDDDDDDDPDPDDLQGDPCVLLQVLCVVSNYHYHYDYDDPCVLVRQLPHQEYEYACQHDPGDNVVVLVSVLVNCPPPLPLADEHEYEHEYQDQPLQVVLVVSCVSVVPPQFPWDADPLSQKIDTRRYIYGYAYDAPRDYDPSCVVRHDHSNCVVVVSSSVSSVSQDDLVSSLVSLLSSLCVVCVVVLVVVVDPVCVVVLVVVLVPDPHSVCSVVVVVVVSVVVSVVSSVVRCVVCVVVSLVSLLVLLVVQDQWFWFDDPPGIDIDGSVLVSCCVVVHQVPDPGHHPRSVCTVCCRSNVHDCNQVVLVVQQPVWFDDDSDPFFDFDAQQWWWWKDDPVDTWIWGWLHHPVRQWPDPWKDKTKIWTWAQDDPDADWGWFDDPPGTDITGTHLDPVRIDIFIATADPDDDRTRGQTWDQDPPRRWTWTATPVSPIIITTGGGTDPVNSVVVVVVSVCVVPDDDDPDDVVVVVVVPD

Mean predicted aligned error: 11.15 Å